Protein 4RS2 (pdb70)

Solvent-accessible surface area: 17817 Å² total; per-residue (Å²): 223,148,105,108,122,97,142,134,9,94,23,72,37,8,63,49,135,6,24,93,27,1,45,46,0,0,106,115,31,42,194,51,56,9,5,1,104,1,2,95,38,0,35,80,53,9,55,4,5,2,0,0,0,0,3,22,108,164,45,98,5,1,0,0,0,0,0,0,52,3,55,6,129,60,114,93,69,83,5,0,0,2,28,8,27,7,14,9,137,174,57,125,88,111,36,7,26,124,68,0,1,159,61,0,13,75,16,0,78,76,62,53,34,26,0,0,0,2,23,2,90,47,65,69,21,65,155,27,40,8,71,52,0,48,145,49,102,4,140,5,130,30,119,75,9,143,74,13,4,1,0,44,67,28,48,122,100,15,8,113,84,26,60,16,44,1,68,22,34,128,36,8,71,54,198,36,14,89,27,109,98,70,72,96,5,104,32,151,70,12,153,2,16,2,13,51,23,31,14,25,4,21,40,20,1,46,47,0,0,105,123,26,38,176,48,58,8,5,1,102,1,2,97,39,0,35,72,76,64,76,36,48,13,4,3,0,0,4,24,104,110,22,64,6,1,0,0,0,0,0,0,56,3,56,4,121,51,104,98,65,89,5,1,0,2,26,8,26,7,14,5,133,160,46,117,87,52,36,2,27,123,57,0,2,143,26,0,14,64,5,0,77,116,97,53,58,23,0,0,0,3,22,3,88,47,66,69,21,65,154,28,41,9,71,52,0,46,145,45,101,5,140,5,143,31,120,76,9,143,74,13,4,2,0,44,68,29,46,127,99,16,7,111,82,28,63,17,43,0,74,27,34,124,38,6,73,53,197,37,14,85,29,107

Structure (mmCIF, N/CA/C/O backbone):
data_4RS2
#
_entry.id   4RS2
#
_cell.length_a   32.863
_cell.length_b   44.658
_cell.length_c   57.023
_cell.angle_alpha   80.40
_cell.angle_beta   80.25
_cell.angle_gamma   90.17
#
_symmetry.space_group_name_H-M   'P 1'
#
loop_
_entity.id
_entity.type
_entity.pdbx_description
1 polymer 'Predicted acyltransferase with acyl-CoA N-acyltransferase domain'
2 non-polymer 'COENZYME A'
3 water water
#
loop_
_atom_site.group_PDB
_atom_site.id
_atom_site.type_symbol
_atom_site.label_atom_id
_atom_site.label_alt_id
_atom_site.label_comp_id
_atom_site.label_asym_id
_atom_site.label_entity_id
_atom_site.label_seq_id
_atom_site.pdbx_PDB_ins_code
_atom_site.Cartn_x
_atom_site.Cartn_y
_atom_site.Cartn_z
_atom_site.occupancy
_atom_site.B_iso_or_equiv
_atom_site.auth_seq_id
_atom_site.auth_comp_id
_atom_site.auth_asym_id
_atom_site.auth_atom_id
_atom_site.pdbx_PDB_model_num
ATOM 1 N N . HIS A 1 9 ? 52.109 37.296 30.923 1.00 55.95 -7 HIS A N 1
ATOM 2 C CA . HIS A 1 9 ? 51.097 37.417 29.840 1.00 53.84 -7 HIS A CA 1
ATOM 3 C C . HIS A 1 9 ? 49.800 36.741 30.253 1.00 51.69 -7 HIS A C 1
ATOM 4 O O . HIS A 1 9 ? 49.774 35.559 30.609 1.00 50.21 -7 HIS A O 1
ATOM 11 N N . HIS A 1 10 ? 48.722 37.507 30.194 1.00 49.47 -6 HIS A N 1
ATOM 12 C CA . HIS A 1 10 ? 47.399 37.017 30.544 1.00 46.53 -6 HIS A CA 1
ATOM 13 C C . HIS A 1 10 ? 46.566 36.926 29.283 1.00 44.45 -6 HIS A C 1
ATOM 14 O O . HIS A 1 10 ? 46.617 37.826 28.446 1.00 45.76 -6 HIS A O 1
ATOM 21 N N . THR A 1 11 ? 45.816 35.837 29.128 1.00 41.86 -5 THR A N 1
ATOM 22 C CA . THR A 1 11 ? 44.918 35.702 27.992 1.00 40.90 -5 THR A CA 1
ATOM 23 C C . THR A 1 11 ? 43.496 35.651 28.539 1.00 40.25 -5 THR A C 1
ATOM 24 O O . THR A 1 11 ? 43.194 34.867 29.443 1.00 40.32 -5 THR A O 1
ATOM 28 N N . ASP A 1 12 ? 42.630 36.511 28.011 1.00 41.09 -4 ASP A N 1
ATOM 29 C CA . ASP A 1 12 ? 41.223 36.513 28.405 1.00 40.19 -4 ASP A CA 1
ATOM 30 C C . ASP A 1 12 ? 40.590 35.193 27.975 1.00 39.50 -4 ASP A C 1
ATOM 31 O O . ASP A 1 12 ? 40.924 34.662 26.910 1.00 36.41 -4 ASP A O 1
ATOM 36 N N . PRO A 1 13 ? 39.689 34.646 28.805 1.00 38.72 -3 PRO A N 1
ATOM 37 C CA . PRO A 1 13 ? 39.045 33.413 28.393 1.00 41.57 -3 PRO A CA 1
ATOM 38 C C . PRO A 1 13 ? 38.189 33.696 27.164 1.00 42.56 -3 PRO A C 1
ATOM 39 O O . PRO A 1 13 ? 37.595 34.771 27.056 1.00 41.41 -3 PRO A O 1
ATOM 43 N N . ALA A 1 14 ? 38.161 32.762 26.227 1.00 47.78 -2 ALA A N 1
ATOM 44 C CA . ALA A 1 14 ? 37.365 32.942 25.027 1.00 52.26 -2 ALA A CA 1
ATOM 45 C C . ALA A 1 14 ? 35.899 32.847 25.420 1.00 54.96 -2 ALA A C 1
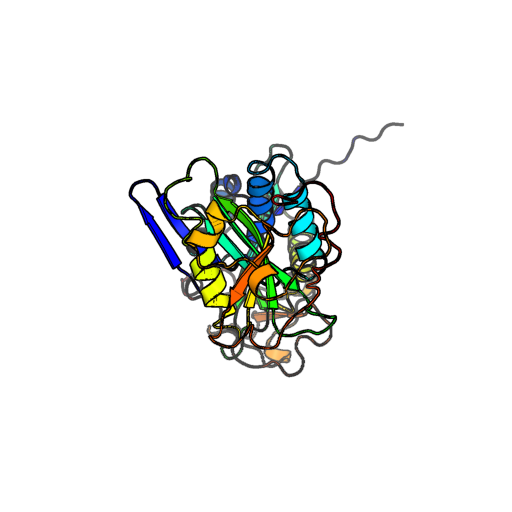ATOM 46 O O . ALA A 1 14 ? 35.537 32.046 26.283 1.00 50.41 -2 ALA A O 1
ATOM 48 N N . LEU A 1 15 ? 35.070 33.691 24.811 1.00 61.31 -1 LEU A N 1
ATOM 49 C CA . LEU A 1 15 ? 33.632 33.677 25.064 1.00 66.71 -1 LEU A CA 1
ATOM 50 C C . LEU A 1 15 ? 33.013 32.482 24.341 1.00 64.16 -1 LEU A C 1
ATOM 51 O O . LEU A 1 15 ? 33.176 32.333 23.130 1.00 65.81 -1 LEU A O 1
ATOM 56 N N . ARG A 1 16 ? 32.311 31.636 25.089 1.00 61.49 0 ARG A N 1
ATOM 57 C CA . ARG A 1 16 ? 31.673 30.451 24.522 1.00 61.13 0 ARG A CA 1
ATOM 58 C C . ARG A 1 16 ? 30.283 30.179 25.111 1.00 55.80 0 ARG A C 1
ATOM 59 O O . ARG A 1 16 ? 29.974 30.578 26.235 1.00 58.76 0 ARG A O 1
ATOM 67 N N . ALA A 1 17 ? 29.455 29.503 24.321 1.00 48.76 1 ALA A N 1
ATOM 68 C CA . ALA A 1 17 ? 28.123 29.102 24.742 1.00 44.38 1 ALA A CA 1
ATOM 69 C C . ALA A 1 17 ? 28.180 27.728 25.411 1.00 39.50 1 ALA A C 1
ATOM 70 O O . ALA A 1 17 ? 28.938 26.850 24.993 1.00 40.32 1 ALA A O 1
ATOM 72 N N . LEU A 1 18 ? 27.377 27.559 26.453 1.00 34.91 2 LEU A N 1
ATOM 73 C CA . LEU A 1 18 ? 27.293 26.306 27.177 1.00 30.86 2 LEU A CA 1
ATOM 74 C C . LEU A 1 18 ? 26.121 25.506 26.613 1.00 25.43 2 LEU A C 1
ATOM 75 O O . LEU A 1 18 ? 25.109 26.074 26.198 1.00 24.11 2 LEU A O 1
ATOM 80 N N . ILE A 1 19 ? 26.262 24.191 26.635 1.00 20.99 3 ILE A N 1
ATOM 81 C CA . ILE A 1 19 ? 25.236 23.295 26.152 1.00 18.52 3 ILE A CA 1
ATOM 82 C C . ILE A 1 19 ? 24.782 22.482 27.356 1.00 17.88 3 ILE A C 1
ATOM 83 O O . ILE A 1 19 ? 25.596 22.037 28.154 1.00 18.12 3 ILE A O 1
ATOM 88 N N . ARG A 1 20 ? 23.477 22.362 27.530 1.00 16.35 4 ARG A N 1
ATOM 89 C CA . ARG A 1 20 ? 22.929 21.567 28.631 1.00 16.82 4 ARG A CA 1
ATOM 90 C C . ARG A 1 20 ? 21.547 21.110 28.234 1.00 16.02 4 ARG A C 1
ATOM 91 O O . ARG A 1 20 ? 20.994 21.597 27.244 1.00 15.14 4 ARG A O 1
ATOM 99 N N . VAL A 1 21 ? 20.990 20.192 29.023 1.00 16.20 5 VAL A N 1
ATOM 100 C CA . VAL A 1 21 ? 19.644 19.679 28.829 1.00 15.97 5 VAL A CA 1
ATOM 101 C C . VAL A 1 21 ? 18.695 20.826 29.083 1.00 15.86 5 VAL A C 1
ATOM 102 O O . VAL A 1 21 ? 18.906 21.642 29.973 1.00 15.98 5 VAL A O 1
ATOM 106 N N . GLU A 1 22 ? 17.659 20.919 28.274 1.00 14.99 6 GLU A N 1
ATOM 107 C CA . GLU A 1 22 ? 16.700 21.971 28.426 1.00 15.78 6 GLU A CA 1
ATOM 108 C C . GLU A 1 22 ? 15.944 21.808 29.734 1.00 16.49 6 GLU A C 1
ATOM 109 O O . GLU A 1 22 ? 15.859 20.705 30.267 1.00 16.59 6 GLU A O 1
ATOM 115 N N . ILE A 1 23 ? 15.434 22.918 30.245 1.00 17.02 7 ILE A N 1
ATOM 116 C CA . ILE A 1 23 ? 14.589 22.937 31.436 1.00 18.66 7 ILE A CA 1
ATOM 117 C C . ILE A 1 23 ? 13.347 23.779 31.098 1.00 18.79 7 ILE A C 1
ATOM 118 O O . ILE A 1 23 ? 13.281 24.434 30.050 1.00 17.27 7 ILE A O 1
ATOM 123 N N . PRO A 1 24 ? 12.339 23.764 31.973 1.00 20.95 8 PRO A N 1
ATOM 124 C CA . PRO A 1 24 ? 11.076 24.462 31.629 1.00 21.49 8 PRO A CA 1
ATOM 125 C C . PRO A 1 24 ? 11.167 25.923 31.243 1.00 20.99 8 PRO A C 1
ATOM 126 O O . PRO A 1 24 ? 10.455 26.363 30.318 1.00 21.81 8 PRO A O 1
ATOM 130 N N . ILE A 1 25 ? 12.030 26.662 31.918 1.00 21.98 9 ILE A N 1
ATOM 131 C CA . ILE A 1 25 ? 12.169 28.084 31.677 1.00 22.54 9 ILE A CA 1
ATOM 132 C C . ILE A 1 25 ? 12.704 28.367 30.275 1.00 20.27 9 ILE A C 1
ATOM 133 O O . ILE A 1 25 ? 12.560 29.476 29.777 1.00 20.71 9 ILE A O 1
ATOM 138 N N . ASP A 1 26 ? 13.277 27.356 29.631 1.00 18.52 10 ASP A N 1
ATOM 139 C CA . ASP A 1 26 ? 13.818 27.522 28.297 1.00 17.13 10 ASP A CA 1
ATOM 140 C C . ASP A 1 26 ? 12.750 27.536 27.216 1.00 15.72 10 ASP A C 1
ATOM 141 O O . ASP A 1 26 ? 13.015 27.991 26.100 1.00 14.16 10 ASP A O 1
ATOM 146 N N . ALA A 1 27 ? 11.546 27.043 27.513 1.00 15.04 11 ALA A N 1
ATOM 147 C CA . ALA A 1 27 ? 10.574 26.852 26.444 1.00 14.81 11 ALA A CA 1
ATOM 148 C C . ALA A 1 27 ? 10.281 28.077 25.571 1.00 14.37 11 ALA A C 1
ATOM 149 O O . ALA A 1 27 ? 10.311 27.974 24.340 1.00 14.28 11 ALA A O 1
ATOM 151 N N . PRO A 1 28 ? 10.041 29.247 26.186 1.00 15.00 12 PRO A N 1
ATOM 152 C CA . PRO A 1 28 ? 9.752 30.411 25.357 1.00 14.93 12 PRO A CA 1
ATOM 153 C C . PRO A 1 28 ? 10.936 30.801 24.479 1.00 14.16 12 PRO A C 1
ATOM 154 O O . PRO A 1 28 ? 10.742 31.220 23.344 1.00 13.72 12 PRO A O 1
ATOM 158 N N . GLY A 1 29 ? 12.143 30.668 25.009 1.00 14.10 13 GLY A N 1
ATOM 159 C CA . GLY A 1 29 ? 13.346 30.974 24.245 1.00 13.39 13 GLY A CA 1
ATOM 160 C C . GLY A 1 29 ? 13.546 30.021 23.095 1.00 12.49 13 GLY A C 1
ATOM 161 O O . GLY A 1 29 ? 13.951 30.423 22.004 1.00 12.03 13 GLY A O 1
ATOM 162 N N . ILE A 1 30 ? 13.303 28.738 23.349 1.00 11.82 14 ILE A N 1
ATOM 163 C CA . ILE A 1 30 ? 13.365 27.728 22.300 1.00 11.26 14 ILE A CA 1
ATOM 164 C C . ILE A 1 30 ? 12.342 28.069 21.231 1.00 11.49 14 ILE A C 1
ATOM 165 O O . ILE A 1 30 ? 12.634 28.014 20.022 1.00 10.96 14 ILE A O 1
ATOM 170 N N . ASP A 1 31 ? 11.125 28.419 21.671 1.00 12.61 15 ASP A N 1
ATOM 171 C CA . ASP A 1 31 ? 10.072 28.716 20.708 1.00 13.26 15 ASP A CA 1
ATOM 172 C C . ASP A 1 31 ? 10.440 29.867 19.824 1.00 12.84 15 ASP A C 1
ATOM 173 O O . ASP A 1 31 ? 10.215 29.803 18.590 1.00 12.27 15 ASP A O 1
ATOM 178 N N . ALA A 1 32 ? 11.062 30.902 20.401 1.00 13.19 16 ALA A N 1
ATOM 179 C CA . ALA A 1 32 ? 11.403 32.089 19.654 1.00 13.61 16 ALA A CA 1
ATOM 180 C C . ALA A 1 32 ? 12.506 31.761 18.680 1.00 12.80 16 ALA A C 1
ATOM 181 O O . ALA A 1 32 ? 12.476 32.220 17.540 1.00 12.89 16 ALA A O 1
ATOM 183 N N . LEU A 1 33 ? 13.490 30.988 19.128 1.00 12.06 17 LEU A N 1
ATOM 184 C CA . LEU A 1 33 ? 14.553 30.552 18.224 1.00 11.67 17 LEU A CA 1
ATOM 185 C C . LEU A 1 33 ? 14.020 29.762 17.024 1.00 11.24 17 LEU A C 1
ATOM 186 O O . LEU A 1 3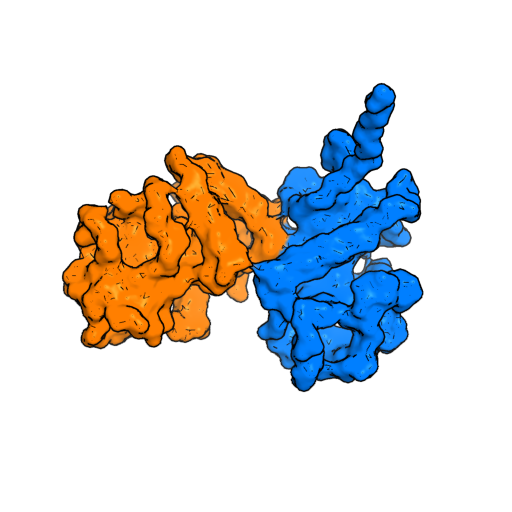3 ? 14.438 29.979 15.869 1.00 10.72 17 LEU A O 1
ATOM 191 N N . LEU A 1 34 ? 13.086 28.845 17.287 1.00 11.19 18 LEU A N 1
ATOM 192 C CA . LEU A 1 34 ? 12.553 28.011 16.211 1.00 11.44 18 LEU A CA 1
ATOM 193 C C . LEU A 1 34 ? 11.710 28.823 15.245 1.00 12.23 18 LEU A C 1
ATOM 194 O O . LEU A 1 34 ? 11.774 28.604 14.029 1.00 12.11 18 LEU A O 1
ATOM 199 N N . ARG A 1 35 ? 10.953 29.781 15.749 1.00 13.00 19 ARG A N 1
ATOM 200 C CA . ARG A 1 35 ? 10.138 30.604 14.856 1.00 14.50 19 ARG A CA 1
ATOM 201 C C . ARG A 1 35 ? 10.942 31.508 13.958 1.00 15.56 19 ARG A C 1
ATOM 202 O O . ARG A 1 35 ? 10.542 31.780 12.809 1.00 16.50 19 ARG A O 1
ATOM 210 N N A ARG A 1 36 ? 12.071 31.973 14.474 0.60 15.41 20 ARG A N 1
ATOM 211 N N B ARG A 1 36 ? 12.072 32.011 14.441 0.40 15.63 20 ARG A N 1
ATOM 212 C CA A ARG A 1 36 ? 12.914 32.878 13.710 0.60 16.15 20 ARG A CA 1
ATOM 213 C CA B ARG A 1 36 ? 12.856 32.903 13.587 0.40 16.47 20 ARG A CA 1
ATOM 214 C C A ARG A 1 36 ? 13.888 32.165 12.780 0.60 15.78 20 ARG A C 1
ATOM 215 C C B ARG A 1 36 ? 13.952 32.184 12.794 0.40 16.03 20 ARG A C 1
ATOM 216 O O A ARG A 1 36 ? 14.310 32.754 11.798 0.60 16.59 20 ARG A O 1
ATOM 217 O O B ARG A 1 36 ? 14.579 32.806 11.943 0.40 16.87 20 ARG A O 1
ATOM 232 N N . SER A 1 37 ? 14.169 30.891 13.061 1.00 15.40 21 SER A N 1
ATOM 233 C CA . SER A 1 37 ? 15.179 30.107 12.328 1.00 15.08 21 SER A CA 1
ATOM 234 C C . SER A 1 37 ? 14.687 29.306 11.141 1.00 15.13 21 SER A C 1
ATOM 235 O O . SER A 1 37 ? 15.477 29.001 10.244 1.00 15.30 21 SER A O 1
ATOM 238 N N . PHE A 1 38 ? 13.399 28.974 11.124 1.00 14.46 22 PHE A N 1
ATOM 239 C CA . PHE A 1 38 ? 12.819 28.213 10.063 1.00 14.48 22 PHE A CA 1
ATOM 240 C C . PHE A 1 38 ? 11.917 29.060 9.211 1.00 16.35 22 PHE A C 1
ATOM 241 O O . PHE A 1 38 ? 11.520 30.152 9.612 1.00 17.56 22 PHE A O 1
ATOM 249 N N A GLU A 1 39 ? 11.606 28.536 8.030 0.60 17.77 23 GLU A N 1
ATOM 250 N N B GLU A 1 39 ? 11.588 28.570 8.031 0.40 17.47 23 GLU A N 1
ATOM 251 C CA A GLU A 1 39 ? 10.776 29.228 7.038 0.60 19.38 23 GLU A CA 1
ATOM 252 C CA B GLU A 1 39 ? 10.757 29.332 7.116 0.40 18.88 23 GLU A CA 1
ATOM 253 C C A GLU A 1 39 ? 9.279 29.276 7.440 0.60 19.25 23 GLU A C 1
ATOM 254 C C B GLU A 1 39 ? 9.302 29.408 7.599 0.40 18.93 23 GLU A C 1
ATOM 255 O O A GLU A 1 39 ? 8.510 30.062 6.897 0.60 19.89 23 GLU A O 1
ATOM 256 O O B GLU A 1 39 ? 8.597 30.381 7.321 0.40 19.50 23 GLU A O 1
ATOM 267 N N . SER A 1 40 ? 8.860 28.409 8.357 1.00 15.43 24 SER A N 1
ATOM 268 C CA . SER A 1 40 ? 7.474 28.427 8.879 1.00 15.36 24 SER A CA 1
ATOM 269 C C . SER A 1 40 ? 7.570 28.130 10.369 1.00 14.71 24 SER A C 1
ATOM 270 O O . SER A 1 40 ? 8.647 27.751 10.856 1.00 14.10 24 SER A O 1
ATOM 273 N N . ASP A 1 41 ? 6.447 28.275 11.068 1.00 14.03 25 ASP A N 1
ATOM 274 C CA . ASP A 1 41 ? 6.366 28.002 12.522 1.00 14.60 25 ASP A CA 1
ATOM 275 C C . ASP A 1 41 ? 6.168 26.508 12.852 1.00 12.89 25 ASP A C 1
ATOM 276 O O . ASP A 1 41 ? 5.965 26.151 14.018 1.00 11.14 25 ASP A O 1
ATOM 281 N N . ALA A 1 42 ? 6.243 25.639 11.847 1.00 11.93 26 ALA A N 1
ATOM 282 C CA . ALA A 1 42 ? 6.019 24.200 12.043 1.00 12.01 26 ALA A CA 1
ATOM 283 C C . ALA A 1 42 ? 6.966 23.595 13.062 1.00 10.62 26 ALA A C 1
ATOM 284 O O . ALA A 1 42 ? 6.542 22.798 13.885 1.00 10.83 26 ALA A O 1
ATOM 286 N N . GLU A 1 43 ? 8.260 23.924 12.969 1.00 10.81 27 GLU A N 1
ATOM 287 C CA . GLU A 1 43 ? 9.205 23.373 13.968 1.00 10.63 27 GLU A CA 1
ATOM 288 C C . GLU A 1 43 ? 8.878 23.806 15.391 1.00 10.21 27 GLU A C 1
ATOM 289 O O . GLU A 1 43 ? 8.952 23.002 16.336 1.00 10.31 27 GLU A O 1
ATOM 295 N N . ALA A 1 44 ? 8.530 25.073 15.559 1.00 10.24 28 ALA A N 1
ATOM 296 C CA . ALA A 1 44 ? 8.188 25.565 16.905 1.00 10.84 28 ALA A CA 1
ATOM 297 C C . ALA A 1 44 ? 6.928 24.840 17.420 1.00 11.04 28 ALA A C 1
ATOM 298 O O . ALA A 1 44 ? 6.854 24.427 18.583 1.00 11.24 28 ALA A O 1
ATOM 300 N N . LYS A 1 45 ? 5.938 24.695 16.544 1.00 11.42 29 LYS A N 1
ATOM 301 C CA . LYS A 1 45 ? 4.681 24.049 16.903 1.00 11.78 29 LYS A CA 1
ATOM 302 C C . LYS A 1 45 ? 4.876 22.549 17.206 1.00 11.40 29 LYS A C 1
ATOM 303 O O . LYS A 1 45 ? 4.278 22.004 18.143 1.00 11.07 29 LYS A O 1
ATOM 309 N N . LEU A 1 46 ? 5.733 21.902 16.439 1.00 10.17 30 LEU A N 1
ATOM 310 C CA . LEU A 1 46 ? 6.085 20.496 16.673 1.00 10.06 30 LEU A CA 1
ATOM 311 C C . LEU A 1 46 ? 6.665 20.327 18.060 1.00 9.79 30 LEU A C 1
ATOM 312 O O . LEU A 1 46 ? 6.266 19.437 18.812 1.00 9.80 30 LEU A O 1
ATOM 317 N N . VAL A 1 47 ? 7.636 21.174 18.389 1.00 9.96 31 VAL A N 1
ATOM 318 C CA . VAL A 1 47 ? 8.331 21.034 19.683 1.00 9.93 31 VAL A CA 1
ATOM 319 C C . VAL A 1 47 ? 7.379 21.305 20.835 1.00 10.66 31 VAL A C 1
ATOM 320 O O . VAL A 1 47 ? 7.368 20.568 21.831 1.00 10.28 31 VAL A O 1
ATOM 324 N N . HIS A 1 48 ? 6.548 22.321 20.680 1.00 11.24 32 HIS A N 1
ATOM 325 C CA . HIS A 1 48 ? 5.530 22.593 21.685 1.00 12.79 32 HIS A CA 1
ATOM 326 C C . HIS A 1 48 ? 4.652 21.360 21.917 1.00 12.36 32 HIS A C 1
ATOM 327 O O . HIS A 1 48 ? 4.419 20.934 23.051 1.00 13.24 32 HIS A O 1
ATOM 334 N N . ASP A 1 49 ? 4.161 20.765 20.831 1.00 11.83 33 ASP A N 1
ATOM 335 C CA . ASP A 1 49 ? 3.291 19.600 20.978 1.00 12.03 33 ASP A CA 1
ATOM 336 C C . ASP A 1 49 ? 3.999 18.381 21.551 1.00 11.28 33 ASP A C 1
ATOM 337 O O . ASP A 1 49 ? 3.418 17.676 22.361 1.00 11.45 33 ASP A O 1
ATOM 342 N N . LEU A 1 50 ? 5.225 18.093 21.120 1.00 10.45 34 LEU A N 1
ATOM 343 C CA . LEU A 1 50 ? 5.951 16.954 21.670 1.00 10.58 34 LEU A CA 1
ATOM 344 C C . LEU A 1 50 ? 6.176 17.134 23.150 1.00 11.80 34 LEU A C 1
ATOM 345 O O . LEU A 1 50 ? 6.006 16.198 23.925 1.00 12.59 34 LEU A O 1
ATOM 350 N N . ARG A 1 51 ? 6.553 18.337 23.562 1.00 12.31 35 ARG A N 1
ATOM 351 C CA . ARG A 1 51 ? 6.817 18.554 24.959 1.00 14.60 35 ARG A CA 1
ATOM 352 C C . ARG A 1 51 ? 5.555 18.428 25.795 1.00 15.02 35 ARG A C 1
ATOM 353 O O . ARG A 1 51 ? 5.558 17.798 26.865 1.00 15.11 35 ARG A O 1
ATOM 361 N N . GLU A 1 52 ? 4.488 19.045 25.311 1.00 16.08 36 GLU A N 1
ATOM 362 C CA . GLU A 1 52 ? 3.244 19.061 26.052 1.00 18.20 36 GLU A CA 1
ATOM 363 C C . GLU A 1 52 ? 2.714 17.654 26.264 1.00 17.05 36 GLU A C 1
ATOM 364 O O . GLU A 1 52 ? 2.168 17.337 27.337 1.00 18.31 36 GLU A O 1
ATOM 370 N N . ASP A 1 53 ? 2.883 16.794 25.265 1.00 15.02 37 ASP A N 1
ATOM 371 C CA . ASP A 1 53 ? 2.323 15.445 25.326 1.00 14.64 37 ASP A CA 1
ATOM 372 C C . ASP A 1 53 ? 3.294 14.346 25.825 1.00 14.54 37 ASP A C 1
ATOM 373 O O . ASP A 1 53 ? 2.929 13.171 25.887 1.00 14.99 37 ASP A O 1
ATOM 378 N N . GLY A 1 54 ? 4.524 14.726 26.187 1.00 14.65 38 GLY A N 1
ATOM 379 C CA . GLY A 1 54 ? 5.507 13.757 26.716 1.00 14.81 38 GLY A CA 1
ATOM 380 C C . GLY A 1 54 ? 6.256 12.896 25.723 1.00 14.90 38 GLY A C 1
ATOM 381 O O . GLY A 1 54 ? 6.648 11.758 26.013 1.00 16.74 38 GLY A O 1
ATOM 382 N N . PHE A 1 55 ? 6.471 13.426 24.520 1.00 13.09 39 PHE A N 1
ATOM 383 C CA . PHE A 1 55 ? 7.197 12.718 23.470 1.00 12.46 39 PHE A CA 1
ATOM 384 C C . PHE A 1 55 ? 8.497 13.424 23.047 1.00 11.19 39 PHE A C 1
ATOM 385 O O . PHE A 1 55 ? 9.028 13.199 21.977 1.00 11.24 39 PHE A O 1
ATOM 393 N N . LEU A 1 56 ? 9.003 14.291 23.907 1.00 12.48 40 LEU A N 1
ATOM 394 C CA . LEU A 1 56 ? 10.292 14.930 23.687 1.00 13.92 40 LEU A CA 1
ATOM 395 C C . LEU A 1 56 ? 11.260 14.150 24.575 1.00 13.73 40 LEU A C 1
ATOM 396 O O . LEU A 1 56 ? 11.309 14.398 25.771 1.00 16.55 40 LEU A O 1
ATOM 401 N N . THR A 1 57 ? 11.992 13.198 23.992 1.00 11.95 41 THR A N 1
ATOM 402 C CA . THR A 1 57 ? 12.911 12.326 24.724 1.00 12.12 41 THR A CA 1
ATOM 403 C C . THR A 1 57 ? 14.052 13.076 25.361 1.00 11.28 41 THR A C 1
ATOM 404 O O . THR A 1 57 ? 14.471 12.785 26.454 1.00 11.54 41 THR A O 1
ATOM 408 N N . LEU A 1 58 ? 14.601 14.021 24.610 1.00 10.14 42 LEU A N 1
ATOM 409 C CA . LEU A 1 58 ? 15.735 14.789 25.081 1.00 10.44 42 LEU A CA 1
ATOM 410 C C . LEU A 1 58 ? 15.808 16.053 24.228 1.00 10.35 42 LEU A C 1
ATOM 411 O O . LEU A 1 58 ? 15.556 15.996 23.037 1.00 10.71 42 LEU A O 1
ATOM 416 N N . GLY A 1 59 ? 16.095 17.172 24.882 1.00 10.86 43 GLY A N 1
ATOM 417 C CA . GLY A 1 59 ? 16.332 18.442 24.220 1.00 10.62 43 GLY A CA 1
ATOM 418 C C . GLY A 1 59 ? 17.569 19.052 24.848 1.00 11.16 43 GLY A C 1
ATOM 419 O O . GLY A 1 59 ? 17.764 18.940 26.052 1.00 11.55 43 GLY A O 1
ATOM 420 N N . LEU A 1 60 ? 18.430 19.628 24.021 1.00 10.87 44 LEU A N 1
ATOM 421 C CA . LEU A 1 60 ? 19.636 20.280 24.496 1.00 12.24 44 LEU A CA 1
ATOM 422 C C . LEU A 1 60 ? 19.605 21.673 23.970 1.00 12.13 44 LEU A C 1
ATOM 423 O O . LEU A 1 60 ? 19.253 21.895 22.795 1.00 11.68 44 LEU A O 1
ATOM 428 N N . VAL A 1 61 ? 19.940 22.612 24.856 1.00 12.16 45 VAL A N 1
ATOM 429 C CA . VAL A 1 61 ? 20.032 24.006 24.471 1.00 12.73 45 VAL A CA 1
ATOM 430 C C . VAL A 1 61 ? 21.457 24.466 24.523 1.00 14.02 45 VAL A C 1
ATOM 431 O O . VAL A 1 61 ? 22.248 23.972 25.340 1.00 14.41 45 VAL A O 1
ATOM 435 N N . ALA A 1 62 ? 21.783 25.400 23.637 1.00 13.89 46 ALA A N 1
ATOM 436 C CA . ALA A 1 62 ? 23.037 26.148 23.706 1.00 14.80 46 ALA A CA 1
ATOM 437 C C . ALA A 1 62 ? 22.583 27.532 24.158 1.00 15.23 46 ALA A C 1
ATOM 438 O O . ALA A 1 62 ? 21.592 28.088 23.641 1.00 14.12 46 ALA A O 1
ATOM 440 N N . THR A 1 63 ? 23.284 28.114 25.116 1.00 17.55 47 THR A N 1
ATOM 441 C CA . THR A 1 63 ? 22.910 29.435 25.631 1.00 19.54 47 THR A CA 1
ATO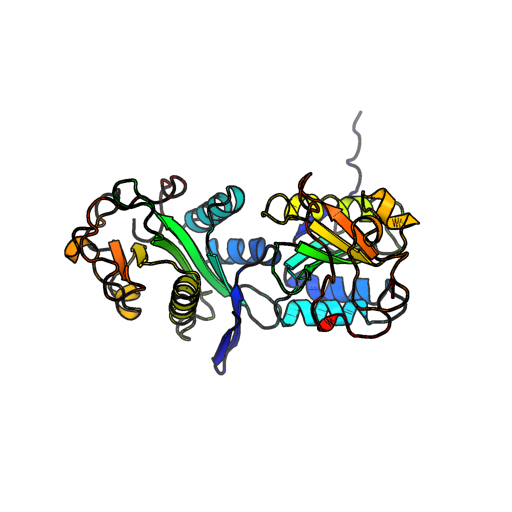M 442 C C . THR A 1 63 ? 24.094 30.380 25.629 1.00 20.93 47 THR A C 1
ATOM 443 O O . THR A 1 63 ? 25.230 29.940 25.641 1.00 20.64 47 THR A O 1
ATOM 447 N N . ASP A 1 64 ? 23.805 31.666 25.514 1.00 23.15 48 ASP A N 1
ATOM 448 C CA . ASP A 1 64 ? 24.859 32.675 25.495 1.00 29.54 48 ASP A CA 1
ATOM 449 C C . ASP A 1 64 ? 25.153 33.044 26.927 1.00 34.02 48 ASP A C 1
ATOM 450 O O . ASP A 1 64 ? 24.529 32.504 27.851 1.00 34.48 48 ASP A O 1
ATOM 455 N N . ASP A 1 65 ? 26.108 33.955 27.123 1.00 42.31 49 ASP A N 1
ATOM 456 C CA . ASP A 1 65 ? 26.511 34.367 28.474 1.00 47.00 49 ASP A CA 1
ATOM 457 C C . ASP A 1 65 ? 25.356 34.845 29.370 1.00 46.99 49 ASP A C 1
ATOM 458 O O . ASP A 1 65 ? 25.429 34.697 30.593 1.00 48.30 49 ASP A O 1
ATOM 463 N N . GLU A 1 66 ? 24.296 35.397 28.774 1.00 45.50 50 GLU A N 1
ATOM 464 C CA . GLU A 1 66 ? 23.125 35.850 29.553 1.00 44.65 50 GLU A CA 1
ATOM 465 C C . GLU A 1 66 ? 22.045 34.768 29.760 1.00 41.22 50 GLU A C 1
ATOM 466 O O . GLU A 1 66 ? 21.003 35.040 30.364 1.00 40.55 50 GLU A O 1
ATOM 472 N N . GLY A 1 67 ? 22.276 33.552 29.261 1.00 35.23 51 GLY A N 1
ATOM 47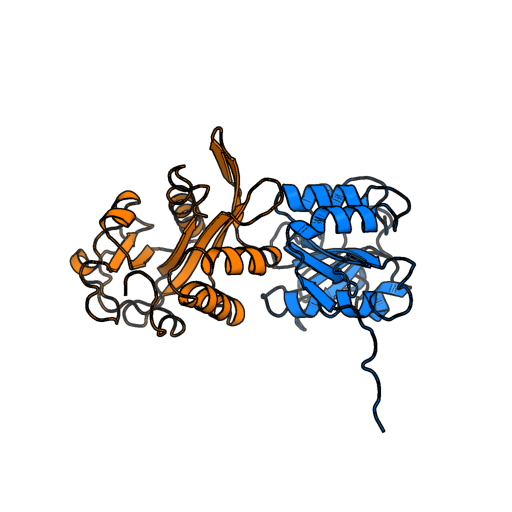3 C CA . GLY A 1 67 ? 21.305 32.458 29.414 1.00 31.89 51 GLY A CA 1
ATOM 474 C C . GLY A 1 67 ? 20.248 32.399 28.316 1.00 27.31 51 GLY A C 1
ATOM 475 O O . GLY A 1 67 ? 19.301 31.605 28.404 1.00 27.42 51 GLY A O 1
ATOM 476 N N . GLN A 1 68 ? 20.393 33.242 27.293 1.00 25.36 52 GLN A N 1
ATOM 477 C CA . GLN A 1 68 ? 19.471 33.252 26.164 1.00 25.00 52 GLN A CA 1
ATOM 478 C C . GLN A 1 68 ? 19.736 32.029 25.307 1.00 20.14 52 GLN A C 1
ATOM 479 O O . GLN A 1 68 ? 20.898 31.695 25.042 1.00 18.31 52 GLN A O 1
ATOM 485 N N . VAL A 1 69 ? 18.659 31.383 24.858 1.00 18.20 53 VAL A N 1
ATOM 486 C CA . VAL A 1 69 ? 18.778 30.207 23.978 1.00 16.05 53 VAL A CA 1
ATOM 487 C C . VAL A 1 69 ? 19.189 30.637 22.587 1.00 15.64 53 VAL A C 1
ATOM 488 O O . VAL A 1 69 ? 18.459 31.367 21.930 1.00 15.85 53 VAL A O 1
ATOM 492 N N . ILE A 1 70 ? 20.339 30.139 22.129 1.00 14.17 54 ILE A N 1
ATOM 493 C CA . ILE A 1 70 ? 20.904 30.469 20.832 1.00 13.68 54 ILE A CA 1
ATOM 494 C C . ILE A 1 70 ? 21.085 29.219 19.967 1.00 11.91 54 ILE A C 1
ATOM 495 O O . ILE A 1 70 ? 21.508 29.294 18.811 1.00 11.98 54 ILE A O 1
ATOM 500 N N . GLY A 1 71 ? 20.744 28.060 20.518 1.00 11.09 55 GLY A N 1
ATOM 501 C CA . GLY A 1 71 ? 20.794 26.830 19.754 1.00 10.25 55 GLY A CA 1
ATOM 502 C C . GLY A 1 71 ? 19.960 25.754 20.385 1.00 9.81 55 GLY A C 1
ATOM 503 O O . GLY A 1 71 ? 19.740 25.769 21.598 1.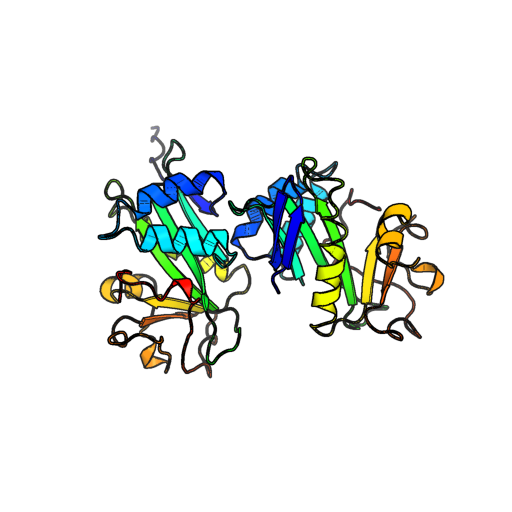00 10.13 55 GLY A O 1
ATOM 504 N N . TYR A 1 72 ? 19.540 24.792 19.582 1.00 9.08 56 TYR A N 1
ATOM 505 C CA . TYR A 1 72 ? 18.678 23.758 20.074 1.00 9.04 56 TYR A CA 1
ATOM 506 C C . TYR A 1 72 ? 18.717 22.522 19.247 1.00 8.76 56 TYR A C 1
ATOM 507 O O . TYR A 1 72 ? 18.816 22.605 18.008 1.00 9.13 56 TYR A O 1
ATOM 516 N N . VAL A 1 73 ? 18.617 21.376 19.914 1.00 8.67 57 VAL A N 1
ATOM 517 C CA . VAL A 1 73 ? 18.402 20.093 19.212 1.00 8.79 57 VAL A CA 1
ATOM 518 C C . VAL A 1 73 ? 17.491 19.240 20.065 1.00 8.90 57 VAL A C 1
ATOM 519 O O . VAL A 1 73 ? 17.554 19.305 21.304 1.00 9.47 57 VAL A O 1
ATOM 523 N N . ALA A 1 74 ? 16.568 18.527 19.405 1.00 9.00 58 ALA A N 1
ATOM 524 C CA . ALA A 1 74 ? 15.630 17.674 20.102 1.00 9.46 58 ALA A CA 1
ATOM 525 C C . ALA A 1 74 ? 15.558 16.279 19.477 1.00 8.48 58 ALA A C 1
ATOM 526 O O . ALA A 1 74 ? 15.915 16.033 18.312 1.00 7.99 58 ALA A O 1
ATOM 528 N N . PHE A 1 75 ? 15.085 15.361 20.307 1.00 7.91 59 PHE A N 1
ATOM 529 C CA . PHE A 1 75 ? 14.967 13.962 19.962 1.00 8.32 59 PHE A CA 1
ATOM 530 C C . PHE A 1 75 ? 13.627 13.475 20.467 1.00 8.77 59 PHE A C 1
ATOM 531 O O . PHE A 1 75 ? 13.188 13.890 21.547 1.00 9.97 59 PHE A O 1
ATOM 539 N N . SER A 1 76 ? 13.009 12.573 19.712 1.00 8.55 60 SER A N 1
ATOM 540 C CA . SER A 1 76 ? 11.713 12.000 20.085 1.00 9.08 60 SER A CA 1
ATOM 541 C C . SER A 1 76 ? 11.731 10.521 19.733 1.00 9.37 60 SER A C 1
ATOM 542 O O . SER A 1 76 ? 12.550 10.123 18.899 1.00 9.59 60 SER A O 1
ATOM 545 N N . PRO A 1 77 ? 10.857 9.711 20.341 1.00 10.20 61 PRO A N 1
ATOM 546 C CA . PRO A 1 77 ? 10.949 8.268 20.099 1.00 10.85 61 PRO A CA 1
ATOM 547 C C . PRO A 1 77 ? 10.494 7.865 18.722 1.00 10.27 61 PRO A C 1
ATOM 548 O O . PRO A 1 77 ? 9.568 8.460 18.175 1.00 10.19 61 PRO A O 1
ATOM 552 N N . VAL A 1 78 ? 11.154 6.859 18.150 1.00 10.72 62 VAL A N 1
ATOM 553 C CA . VAL A 1 78 ? 10.695 6.287 16.869 1.00 11.62 62 VAL A CA 1
ATOM 554 C C . VAL A 1 78 ? 10.619 4.781 17.083 1.00 13.07 62 VAL A C 1
ATOM 555 O O . VAL A 1 78 ? 11.354 4.251 17.923 1.00 15.17 62 VAL A O 1
ATOM 559 N N . ASP A 1 79 ? 9.695 4.093 16.395 1.00 14.06 63 ASP A N 1
ATOM 560 C CA . ASP A 1 79 ? 9.620 2.646 16.494 1.00 16.33 63 ASP A CA 1
ATOM 561 C C . ASP A 1 79 ? 9.998 2.081 15.154 1.00 15.05 63 ASP A C 1
ATOM 562 O O . ASP A 1 79 ? 9.889 2.759 14.146 1.00 14.69 63 ASP A O 1
ATOM 567 N N . VAL A 1 80 ? 10.456 0.835 15.136 1.00 16.39 64 VAL A N 1
ATOM 568 C CA . VAL A 1 80 ? 10.850 0.221 13.879 1.00 18.06 64 VAL A CA 1
ATOM 569 C C . VAL A 1 80 ? 10.015 -0.992 13.653 1.00 19.80 64 VAL A C 1
ATOM 570 O O . VAL A 1 80 ? 10.034 -1.911 14.448 1.00 19.89 64 VAL A O 1
ATOM 574 N N . GLN A 1 81 ? 9.222 -0.961 12.594 1.00 22.19 65 GLN A N 1
ATOM 575 C CA . GLN A 1 81 ? 8.317 -2.057 12.281 1.00 24.92 65 GLN A CA 1
ATOM 576 C C . GLN A 1 81 ? 7.404 -2.247 13.508 1.00 24.38 65 GLN A C 1
ATOM 577 O O . GLN A 1 81 ? 7.035 -3.356 13.907 1.00 24.73 65 GLN A O 1
ATOM 583 N N . GLY A 1 82 ? 7.065 -1.122 14.121 1.00 25.67 66 GLY A N 1
ATOM 584 C CA . GLY A 1 82 ? 6.159 -1.104 15.255 1.00 27.51 66 GLY A CA 1
ATOM 585 C C . GLY A 1 82 ? 6.689 -1.503 16.609 1.00 29.52 66 GLY A C 1
ATOM 586 O O . GLY A 1 82 ? 5.913 -1.625 17.542 1.00 33.34 66 GLY A O 1
ATOM 587 N N A GLU A 1 83 ? 8.002 -1.693 16.728 0.60 29.08 67 GLU A N 1
ATOM 588 N N B GLU A 1 83 ? 7.995 -1.727 16.741 0.40 28.92 67 GLU A N 1
ATOM 589 C CA A GLU A 1 83 ? 8.593 -2.091 17.996 0.60 29.03 67 GLU A CA 1
ATOM 590 C CA B GLU A 1 83 ? 8.540 -2.093 18.044 0.40 28.68 67 GLU A CA 1
ATOM 591 C C A GLU A 1 83 ? 9.585 -1.071 18.528 0.60 25.96 67 GLU A C 1
ATOM 592 C C B GLU A 1 83 ? 9.574 -1.093 18.535 0.40 26.09 67 GLU A C 1
ATOM 593 O O A GLU A 1 83 ? 10.250 -0.351 17.758 0.60 22.09 67 GLU A O 1
ATOM 594 O O B GLU A 1 83 ? 10.245 -0.407 17.747 0.40 23.31 67 GLU A O 1
ATOM 605 N N . ASP A 1 84 ? 9.679 -1.023 19.858 1.00 24.80 68 ASP A N 1
ATOM 606 C CA . ASP A 1 84 ? 10.575 -0.103 20.551 1.00 24.02 68 ASP A CA 1
ATOM 607 C C . ASP A 1 84 ? 11.921 -0.762 20.759 1.00 22.97 68 ASP A C 1
ATOM 608 O O . ASP A 1 84 ? 12.042 -1.702 21.543 1.00 22.32 68 ASP A O 1
ATOM 613 N N . LEU A 1 85 ? 12.914 -0.260 20.027 1.00 20.57 69 LEU A N 1
ATOM 614 C CA . LEU A 1 85 ? 14.297 -0.725 20.094 1.00 19.31 69 LEU A CA 1
ATOM 615 C C . LEU A 1 85 ? 15.219 0.341 20.712 1.00 18.44 69 LEU A C 1
ATOM 616 O O . LEU A 1 85 ? 16.434 0.291 20.548 1.00 19.65 69 LEU A O 1
ATOM 621 N N . GLN A 1 86 ? 14.635 1.314 21.393 1.00 17.79 70 GLN A N 1
ATOM 622 C CA . GLN A 1 86 ? 15.393 2.389 22.015 1.00 17.13 70 GLN A CA 1
ATOM 623 C C . GLN A 1 86 ? 16.091 3.234 20.947 1.00 14.38 70 GLN A C 1
ATOM 624 O O . GLN A 1 86 ? 17.254 3.557 21.061 1.00 13.91 70 GLN A O 1
ATOM 630 N N . TRP A 1 87 ? 15.331 3.558 19.907 1.00 10.94 71 TRP A N 1
ATOM 631 C CA . TRP A 1 87 ? 15.764 4.472 18.864 1.00 10.11 71 TRP A CA 1
ATOM 632 C C . TRP A 1 87 ? 15.023 5.808 19.006 1.00 9.84 71 TRP A C 1
ATOM 633 O O . TRP A 1 87 ? 13.896 5.857 19.514 1.00 9.48 71 TRP A O 1
ATOM 644 N N . VAL A 1 88 ? 15.659 6.863 18.513 1.00 9.80 72 VAL A N 1
ATOM 645 C CA . VAL A 1 88 ? 15.053 8.204 18.509 1.00 9.30 72 VAL A CA 1
ATOM 646 C C . VAL A 1 88 ? 15.282 8.869 17.170 1.00 8.79 72 VAL A C 1
ATOM 647 O O . VAL A 1 88 ? 16.184 8.472 16.423 1.00 9.47 72 VAL A O 1
ATOM 651 N N . GLY A 1 89 ? 14.422 9.846 16.864 1.00 8.25 73 GLY A N 1
ATOM 652 C CA . GLY A 1 89 ? 14.547 10.692 15.692 1.00 7.77 73 GLY A CA 1
ATOM 653 C C . GLY A 1 89 ? 15.005 12.091 16.140 1.00 8.20 73 GLY A C 1
ATOM 654 O O . GLY A 1 89 ? 14.472 12.651 17.109 1.00 8.68 73 GLY A O 1
ATOM 655 N N . MET A 1 90 ? 16.008 12.642 15.469 1.00 8.26 74 MET A N 1
ATOM 656 C CA . MET A 1 90 ? 16.528 13.962 15.788 1.00 8.85 74 MET A CA 1
ATOM 657 C C . MET A 1 90 ? 15.858 15.030 14.936 1.00 9.18 74 MET A C 1
ATOM 658 O O . MET A 1 90 ? 15.860 14.929 13.720 1.00 8.95 74 MET A O 1
ATOM 663 N N . ALA A 1 91 ? 15.262 16.029 15.581 1.00 9.59 75 ALA A N 1
ATOM 664 C CA . ALA A 1 91 ? 14.590 17.138 14.923 1.00 9.86 75 ALA A CA 1
ATOM 665 C C . ALA A 1 91 ? 13.885 17.949 15.968 1.00 10.23 75 ALA A C 1
ATOM 666 O O . ALA A 1 91 ? 13.327 17.385 16.906 1.00 11.16 75 ALA A O 1
ATOM 668 N N . PRO A 1 92 ? 13.930 19.271 15.871 1.00 9.56 76 PRO A N 1
ATOM 669 C CA . PRO A 1 92 ? 14.697 20.061 14.918 1.00 9.62 76 PRO A CA 1
ATOM 670 C C . PRO A 1 92 ? 16.100 20.315 15.424 1.00 9.75 76 PRO A C 1
ATOM 671 O O . PRO A 1 92 ? 16.471 19.855 16.509 1.00 9.85 76 PRO A O 1
ATOM 675 N N . LEU A 1 93 ? 16.888 20.994 14.584 1.00 9.33 77 LEU A N 1
ATOM 676 C CA . LEU A 1 93 ? 18.241 21.409 14.877 1.00 9.31 77 LEU A CA 1
ATOM 677 C C . LEU A 1 93 ? 18.361 22.827 14.401 1.00 9.43 77 LEU A C 1
ATOM 678 O O . LEU A 1 93 ? 18.145 23.116 13.220 1.00 9.44 77 LEU A O 1
ATOM 683 N N . ALA A 1 94 ? 18.707 23.733 15.303 1.00 8.80 78 ALA A N 1
ATOM 684 C CA . ALA A 1 94 ? 18.779 25.135 14.956 1.00 9.08 78 ALA A CA 1
ATOM 685 C C . ALA A 1 94 ? 19.836 25.887 15.720 1.00 9.34 78 ALA A C 1
ATOM 686 O O . ALA A 1 94 ? 20.033 25.652 16.901 1.00 9.42 78 ALA A O 1
ATOM 688 N N . VAL A 1 95 ? 20.506 26.779 15.003 1.00 9.57 79 VAL A N 1
ATOM 689 C CA . VAL A 1 95 ? 21.426 27.714 15.635 1.00 10.22 79 VAL A CA 1
ATOM 690 C C . VAL A 1 95 ? 21.047 29.124 15.184 1.00 10.76 79 VAL A C 1
ATOM 691 O O . VAL A 1 95 ? 20.793 29.367 13.989 1.00 11.24 79 VAL A O 1
ATOM 695 N N . ASP A 1 96 ? 20.975 30.040 16.162 1.00 11.87 80 ASP A N 1
ATOM 696 C CA . ASP A 1 96 ? 20.634 31.436 15.881 1.00 12.91 80 ASP A CA 1
ATOM 697 C C . ASP A 1 96 ? 21.593 31.999 14.833 1.00 13.26 80 ASP A C 1
ATOM 698 O O . ASP A 1 96 ? 22.771 31.775 14.910 1.00 11.82 80 ASP A O 1
ATOM 703 N N . GLU A 1 97 ? 21.045 32.716 13.866 1.00 14.34 81 GLU A N 1
ATOM 704 C CA . GLU A 1 97 ? 21.843 33.269 12.770 1.00 16.58 81 GLU A CA 1
ATOM 705 C C . GLU A 1 97 ? 23.075 34.037 13.300 1.00 17.53 81 GLU A C 1
ATOM 706 O O . GLU A 1 97 ? 24.135 34.010 12.667 1.00 20.37 81 GLU A O 1
ATOM 712 N N . LYS A 1 98 ? 22.967 34.687 14.462 1.00 17.91 82 LYS A N 1
ATOM 713 C CA . LYS A 1 98 ? 24.122 35.418 15.066 1.00 19.71 82 LYS A CA 1
ATOM 714 C C . LYS A 1 98 ? 25.307 34.549 15.492 1.00 18.41 82 LYS A C 1
ATOM 715 O O . LYS A 1 98 ? 26.430 35.069 15.740 1.00 19.66 82 LYS A O 1
ATOM 721 N N . TYR A 1 99 ? 25.073 33.246 15.597 1.00 17.22 83 TYR A N 1
ATOM 722 C CA . TYR A 1 99 ? 26.083 32.327 16.059 1.00 16.50 83 TYR A CA 1
ATOM 723 C C . TYR A 1 99 ? 26.401 31.243 15.055 1.00 15.70 83 TYR A C 1
ATOM 724 O O . TYR A 1 99 ? 27.089 30.286 15.397 1.00 15.29 83 TYR A O 1
ATOM 733 N N . ARG A 1 100 ? 25.981 31.403 13.806 1.00 15.74 84 ARG A N 1
ATOM 734 C CA . ARG A 1 100 ? 26.277 30.362 12.834 1.00 15.59 84 ARG A CA 1
ATOM 735 C C . ARG A 1 100 ? 27.725 30.335 12.407 1.00 15.60 84 ARG A C 1
ATOM 736 O O . ARG A 1 100 ? 28.418 31.365 12.441 1.00 16.89 84 ARG A O 1
ATOM 744 N N . GLY A 1 101 ? 28.147 29.125 12.043 1.00 14.14 85 GLY A N 1
ATOM 745 C CA . GLY A 1 101 ? 29.514 28.829 11.597 1.00 14.61 85 GLY A CA 1
ATOM 746 C C . GLY A 1 101 ? 30.526 28.749 12.727 1.00 14.49 85 GLY A C 1
ATOM 747 O O . GLY A 1 101 ? 31.738 28.783 12.474 1.00 15.90 85 GLY A O 1
ATOM 748 N N . GLN A 1 102 ? 30.056 28.633 13.968 1.00 13.94 86 GLN A N 1
ATOM 749 C CA . GLN A 1 102 ? 30.937 28.551 15.136 1.00 14.52 86 GLN A CA 1
ATOM 750 C C . GLN A 1 102 ? 31.106 27.122 15.656 1.00 14.25 86 GLN A C 1
ATOM 751 O O . GLN A 1 102 ? 31.775 26.905 16.675 1.00 15.56 86 GLN A O 1
ATOM 757 N N . GLY A 1 103 ? 30.480 26.157 14.977 1.00 12.69 87 GLY A N 1
ATOM 758 C CA . GLY A 1 103 ? 30.557 24.767 15.384 1.00 12.12 87 GLY A CA 1
ATOM 759 C C . GLY A 1 103 ? 29.512 24.327 16.411 1.00 11.64 87 GLY A C 1
ATOM 760 O O . GLY A 1 103 ? 29.592 23.229 16.940 1.00 12.29 87 GLY A O 1
ATOM 761 N N . LEU A 1 104 ? 28.527 25.177 16.714 1.00 11.71 88 LEU A N 1
ATOM 762 C CA . LEU A 1 104 ? 27.523 24.869 17.710 1.00 11.90 88 LEU A CA 1
ATOM 763 C C . LEU A 1 104 ? 26.572 23.740 17.292 1.00 10.85 88 LEU A C 1
ATOM 764 O O . LEU A 1 104 ? 26.145 22.961 18.132 1.00 10.25 88 LEU A O 1
ATOM 769 N N . ALA A 1 105 ? 26.215 23.635 16.009 1.00 10.57 89 ALA A N 1
ATOM 770 C CA . ALA A 1 105 ? 25.353 22.525 15.584 1.00 10.26 89 ALA A CA 1
ATOM 771 C C . ALA A 1 105 ? 26.110 21.214 15.726 1.00 10.17 89 ALA A C 1
ATOM 772 O O . ALA A 1 105 ? 25.578 20.246 16.258 1.00 9.97 89 ALA A O 1
ATOM 774 N N . ARG A 1 106 ? 27.355 21.193 15.262 1.00 10.18 90 ARG A N 1
ATOM 775 C CA . ARG A 1 106 ? 28.194 20.027 15.447 1.00 10.57 90 ARG A CA 1
ATOM 776 C C . ARG A 1 106 ? 28.240 19.588 16.901 1.00 10.38 90 ARG A C 1
ATOM 777 O O . ARG A 1 106 ? 28.075 18.407 17.212 1.00 10.39 90 ARG A O 1
ATOM 785 N N . GLN A 1 107 ? 28.482 20.542 17.795 1.00 10.46 91 GLN A N 1
ATOM 786 C CA . GLN A 1 107 ? 28.523 20.246 19.234 1.00 11.32 91 GLN A CA 1
ATOM 787 C C . GLN A 1 107 ? 27.195 19.747 19.792 1.00 10.67 91 GLN A C 1
ATOM 788 O O . GLN A 1 107 ? 27.181 18.838 20.608 1.00 10.95 91 GLN A O 1
ATOM 794 N N . LEU A 1 108 ? 26.094 20.372 19.397 1.00 9.59 92 LEU A N 1
ATOM 795 C CA . LEU A 1 108 ? 24.791 19.942 19.885 1.00 9.54 92 LEU A CA 1
ATOM 796 C C . LEU A 1 108 ? 24.476 18.511 19.453 1.00 9.43 92 LEU A C 1
ATOM 797 O O . LEU A 1 108 ? 23.986 17.685 20.244 1.00 9.73 92 LEU A O 1
ATOM 802 N N . VAL A 1 109 ? 24.765 18.203 18.208 1.00 8.91 93 VAL A N 1
ATOM 803 C CA . VAL A 1 109 ? 24.513 16.852 17.738 1.00 9.02 93 VAL A CA 1
ATOM 804 C C . VAL A 1 109 ? 25.438 15.856 18.454 1.00 8.74 93 VAL A C 1
ATOM 805 O O . VAL A 1 109 ? 25.001 14.785 18.915 1.00 9.38 93 VAL A O 1
ATOM 809 N N . TYR A 1 110 ? 26.711 16.197 18.571 1.00 9.07 94 TYR A N 1
ATOM 810 C CA . TYR A 1 110 ? 27.650 15.282 19.220 1.00 9.96 94 TYR A CA 1
ATOM 811 C C . TYR A 1 110 ? 27.234 14.993 20.656 1.00 10.55 94 TYR A C 1
ATOM 812 O O . TYR A 1 110 ? 27.202 13.844 21.082 1.00 10.51 94 TYR A O 1
ATOM 821 N N A GLU A 1 111 ? 26.939 16.054 21.409 0.50 11.39 95 GLU A N 1
ATOM 822 N N B GLU A 1 111 ? 26.929 16.046 21.398 0.50 11.54 95 GLU A N 1
ATOM 823 C CA A GLU A 1 111 ? 26.563 15.896 22.814 0.50 11.81 95 GLU A CA 1
ATOM 824 C CA B GLU A 1 111 ? 26.579 15.894 22.797 0.50 12.05 95 GLU A CA 1
ATOM 825 C C A GLU A 1 111 ? 25.236 15.167 22.924 0.50 11.29 95 GLU A C 1
ATOM 826 C C B GLU A 1 111 ? 25.230 15.195 22.942 0.50 11.45 95 GLU A C 1
ATOM 827 O O A GLU A 1 111 ? 25.042 14.368 23.832 0.50 11.36 95 GLU A O 1
ATOM 828 O O B GLU A 1 111 ? 25.018 14.451 23.896 0.50 11.52 95 GLU A O 1
ATOM 839 N N . GLY A 1 112 ? 24.312 15.450 22.014 1.00 10.19 96 GLY A N 1
ATOM 840 C CA . GLY A 1 112 ? 23.020 14.754 22.018 1.00 10.11 96 GLY A CA 1
ATOM 841 C C . GLY A 1 112 ? 23.219 13.249 21.895 1.00 9.95 96 GLY A C 1
ATOM 842 O O . GLY A 1 112 ? 22.702 12.441 22.670 1.00 9.39 96 GLY A O 1
ATOM 843 N N . LEU A 1 113 ? 23.963 12.871 20.866 1.00 9.81 97 LEU A N 1
ATOM 844 C CA . LEU A 1 113 ? 24.251 11.480 20.602 1.00 10.79 97 LEU A CA 1
ATOM 845 C C . LEU A 1 113 ? 25.025 10.835 21.749 1.00 11.14 97 LEU A C 1
ATOM 846 O O . LEU A 1 113 ? 24.770 9.674 22.093 1.00 12.05 97 LEU A O 1
ATOM 851 N N . ASP A 1 114 ? 25.971 11.569 22.329 1.00 11.30 98 ASP A N 1
ATOM 852 C CA . ASP A 1 114 ? 26.757 11.039 23.455 1.00 13.23 98 ASP A CA 1
ATOM 853 C C . ASP A 1 114 ? 25.862 10.783 24.675 1.00 13.11 98 ASP A C 1
ATOM 854 O O . ASP A 1 114 ? 25.993 9.754 25.329 1.00 13.15 98 ASP A O 1
ATOM 859 N N . SER A 1 115 ? 24.961 11.719 24.953 1.00 12.63 99 SER A N 1
ATOM 860 C CA . SER A 1 115 ? 24.017 11.593 26.060 1.00 13.80 99 SER A CA 1
ATOM 861 C C . SER A 1 115 ? 23.085 10.393 25.826 1.00 13.51 99 SER A C 1
ATOM 862 O O . SER A 1 115 ? 22.807 9.572 26.743 1.00 14.65 99 SER A O 1
ATOM 865 N N . LEU A 1 116 ? 22.603 10.276 24.612 1.00 12.65 100 LEU A N 1
ATOM 866 C CA . LEU A 1 116 ? 21.683 9.183 24.292 1.00 12.48 100 LEU A CA 1
ATOM 867 C C . LEU A 1 116 ? 22.371 7.824 24.478 1.00 13.15 100 LEU A C 1
ATOM 868 O O . LEU A 1 116 ? 21.780 6.893 25.016 1.00 13.90 100 LEU A O 1
ATOM 873 N N . ASN A 1 117 ? 23.626 7.733 24.050 1.00 14.04 101 ASN A N 1
ATOM 874 C CA . ASN A 1 117 ? 24.371 6.502 24.235 1.00 15.51 101 ASN A CA 1
ATOM 875 C C . ASN A 1 117 ? 24.526 6.189 25.700 1.00 15.82 101 ASN A C 1
ATOM 876 O O . ASN A 1 117 ? 24.349 5.029 26.118 1.00 16.21 101 ASN A O 1
ATOM 881 N N A GLU A 1 118 ? 24.902 7.215 26.469 0.70 15.50 102 GLU A N 1
ATOM 882 N N B GLU A 1 118 ? 24.888 7.205 26.486 0.30 16.03 102 GLU A N 1
ATOM 883 C CA A GLU A 1 118 ? 25.075 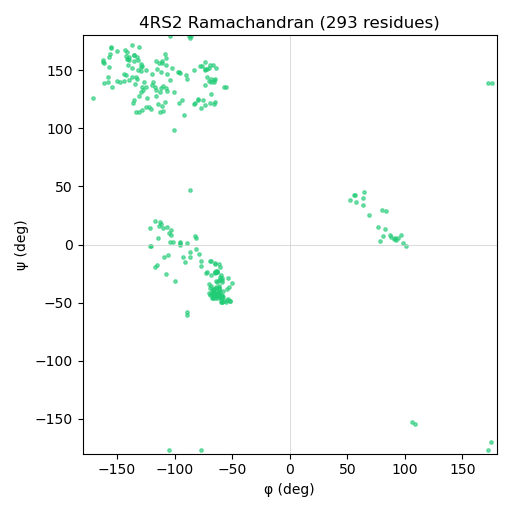7.116 27.930 0.70 17.30 102 GLU A CA 1
ATOM 884 C CA B GLU A 1 118 ? 25.101 7.030 27.925 0.30 17.38 102 GLU A CA 1
ATOM 885 C C A GLU A 1 118 ? 23.830 6.570 28.597 0.70 18.21 102 GLU A C 1
ATOM 886 C C B GLU A 1 118 ? 23.825 6.586 28.630 0.30 18.31 102 GLU A C 1
ATOM 887 O O A GLU A 1 118 ? 23.925 5.786 29.544 0.70 19.00 102 GLU A O 1
ATOM 888 O O B GLU A 1 118 ? 23.892 5.886 29.643 0.30 18.98 102 GLU A O 1
ATOM 899 N N . PHE A 1 119 ? 22.667 6.992 28.109 1.00 18.56 103 PHE A N 1
ATOM 900 C CA . PHE A 1 119 ? 21.397 6.561 28.677 1.00 20.78 103 PHE A CA 1
ATOM 901 C C . PHE A 1 119 ? 20.760 5.339 28.015 1.00 19.93 103 PHE A C 1
ATOM 902 O O . PHE A 1 119 ? 19.596 5.049 28.258 1.00 21.32 103 PHE A O 1
ATOM 910 N N . GLY A 1 120 ? 21.519 4.603 27.205 1.00 17.06 104 GLY A N 1
ATOM 911 C CA . GLY A 1 120 ? 21.046 3.303 26.719 1.00 17.77 104 GLY A CA 1
ATOM 912 C C . GLY A 1 120 ? 20.343 3.223 25.366 1.00 16.56 104 GLY A C 1
ATOM 913 O O . GLY A 1 120 ? 19.840 2.167 24.994 1.00 17.89 104 GLY A O 1
ATOM 914 N N . TYR A 1 121 ? 20.296 4.326 24.624 1.00 14.32 105 TYR A N 1
ATOM 915 C CA . TYR A 1 121 ? 19.685 4.325 23.303 1.00 13.86 105 TYR A CA 1
ATOM 916 C C . TYR A 1 121 ? 20.649 3.709 22.297 1.00 13.20 105 TYR A C 1
ATOM 917 O O . TYR A 1 121 ? 21.875 3.719 22.493 1.00 13.60 105 TYR A O 1
ATOM 926 N N . ALA A 1 122 ? 20.085 3.151 21.232 1.00 11.65 106 ALA A N 1
ATOM 927 C CA . ALA A 1 122 ? 20.863 2.394 20.259 1.00 11.54 106 ALA A CA 1
ATOM 928 C C . ALA A 1 122 ? 21.105 3.036 18.914 1.00 11.26 106 ALA A C 1
ATOM 929 O O . ALA A 1 122 ? 22.048 2.639 18.232 1.00 11.55 106 ALA A O 1
ATOM 931 N N . ALA A 1 123 ? 20.233 3.953 18.496 1.00 10.79 107 ALA A N 1
ATOM 932 C CA . ALA A 1 123 ? 20.350 4.575 17.195 1.00 9.97 107 ALA A CA 1
ATOM 933 C C . ALA A 1 123 ? 19.533 5.864 17.119 1.00 9.01 107 ALA A C 1
ATOM 934 O O . ALA A 1 123 ? 18.539 6.018 17.822 1.00 9.69 107 ALA A O 1
ATOM 936 N N . VAL A 1 124 ? 19.940 6.713 16.192 1.00 8.74 108 VAL A N 1
ATOM 937 C CA . VAL A 1 124 ? 19.317 7.986 15.946 1.00 8.74 108 VAL A CA 1
ATOM 938 C C . VAL A 1 124 ? 19.053 8.133 14.466 1.00 8.85 108 VAL A C 1
ATOM 939 O O . VAL A 1 124 ? 19.952 7.911 13.660 1.00 10.51 108 VAL A O 1
ATOM 943 N N . VAL A 1 125 ? 17.823 8.451 14.107 1.00 8.30 109 VAL A N 1
ATOM 944 C CA . VAL A 1 125 ? 17.521 8.758 12.697 1.00 8.23 109 VAL A CA 1
ATOM 945 C C . VAL A 1 125 ? 17.273 10.248 12.569 1.00 8.32 109 VAL A C 1
ATOM 946 O O . VAL A 1 125 ? 16.984 10.931 13.577 1.00 9.01 109 VAL A O 1
ATOM 950 N N . THR A 1 126 ? 17.378 10.744 11.350 1.00 9.05 110 THR A N 1
ATOM 951 C CA . THR A 1 126 ? 17.045 12.129 11.081 1.00 9.90 110 THR A CA 1
ATOM 952 C C . THR A 1 126 ? 16.713 12.278 9.601 1.00 10.30 110 THR A C 1
ATOM 953 O O . THR A 1 126 ? 17.013 11.402 8.779 1.00 10.40 110 THR A O 1
ATOM 957 N N . LEU A 1 127 ? 16.034 13.368 9.287 1.00 10.76 111 LEU A N 1
ATOM 958 C CA . LEU A 1 127 ? 15.617 13.678 7.927 1.00 12.08 111 LEU A CA 1
ATOM 959 C C . LEU A 1 127 ? 16.141 15.047 7.567 1.00 11.85 111 LEU A C 1
ATOM 960 O O . LEU A 1 127 ? 15.781 16.046 8.199 1.00 12.93 111 LEU A O 1
ATOM 965 N N . GLY A 1 128 ? 16.985 15.116 6.542 1.00 11.39 112 GLY A N 1
ATOM 966 C CA . GLY A 1 128 ? 17.597 16.363 6.175 1.00 12.59 112 GLY A CA 1
ATOM 967 C C . GLY A 1 128 ? 18.651 16.173 5.111 1.00 12.99 112 GLY A C 1
ATOM 968 O O . GLY A 1 128 ? 18.867 15.083 4.618 1.00 13.21 112 GLY A O 1
ATOM 969 N N . ASP A 1 129 ? 19.299 17.264 4.766 1.00 13.84 113 ASP A N 1
ATOM 970 C CA . ASP A 1 129 ? 20.286 17.263 3.727 1.00 13.75 113 ASP A CA 1
ATOM 971 C C . ASP A 1 129 ? 21.475 16.394 4.134 1.00 13.15 113 ASP A C 1
ATOM 972 O O . ASP A 1 129 ? 22.114 16.665 5.140 1.00 12.15 113 ASP A O 1
ATOM 977 N N . PRO A 1 130 ? 21.808 15.370 3.330 1.00 13.63 114 PRO A N 1
ATOM 978 C CA . PRO A 1 130 ? 22.963 14.553 3.718 1.00 13.54 114 PRO A CA 1
ATOM 979 C C . PRO A 1 130 ? 24.276 15.330 3.703 1.00 13.04 114 PRO A C 1
ATOM 980 O O . PRO A 1 130 ? 25.212 14.955 4.386 1.00 13.19 114 PRO A O 1
ATOM 984 N N . ALA A 1 131 ? 24.339 16.411 2.932 1.00 13.48 115 ALA A N 1
ATOM 985 C CA . ALA A 1 131 ? 25.547 17.233 2.902 1.00 13.80 115 ALA A CA 1
ATOM 986 C C . ALA A 1 131 ? 25.784 17.862 4.277 1.00 13.79 115 ALA A C 1
ATOM 987 O O . ALA A 1 131 ? 26.913 18.235 4.619 1.00 14.11 115 ALA A O 1
ATOM 989 N N . LEU A 1 132 ? 24.729 17.993 5.075 1.00 12.40 116 LEU A N 1
ATOM 990 C CA . LEU A 1 132 ? 24.894 18.446 6.435 1.00 12.46 116 LEU A CA 1
ATOM 991 C C . LEU A 1 132 ? 25.133 17.253 7.357 1.00 11.94 116 LEU A C 1
ATOM 992 O O . LEU A 1 132 ? 26.178 17.158 8.016 1.00 12.36 116 LEU A O 1
ATOM 997 N N . TYR A 1 133 ? 24.173 16.335 7.424 1.00 11.78 117 TYR A N 1
ATOM 998 C CA . TYR A 1 133 ? 24.243 15.260 8.427 1.00 11.46 117 TYR A CA 1
ATOM 999 C C . TYR A 1 133 ? 25.332 14.233 8.258 1.00 11.77 117 TYR A C 1
ATOM 1000 O O . TYR A 1 133 ? 25.768 13.634 9.233 1.00 11.83 117 TYR A O 1
ATOM 1009 N N . SER A 1 134 ? 25.799 14.018 7.036 1.00 11.98 118 SER A N 1
ATOM 1010 C CA . SER A 1 134 ? 26.909 13.093 6.867 1.00 12.24 118 SER A CA 1
ATOM 1011 C C . SER A 1 134 ? 28.155 13.550 7.646 1.00 12.66 118 SER A C 1
ATOM 1012 O O . SER A 1 134 ? 29.002 12.743 8.021 1.00 14.22 118 SER A O 1
ATOM 1015 N N . ARG A 1 135 ? 28.252 14.863 7.872 1.00 12.75 119 ARG A N 1
ATOM 1016 C CA . ARG A 1 135 ? 29.398 15.448 8.588 1.00 13.35 119 ARG A CA 1
ATOM 1017 C C . ARG A 1 135 ? 29.471 14.989 10.002 1.00 13.37 119 ARG A C 1
ATOM 1018 O O . ARG A 1 135 ? 30.537 15.028 10.620 1.00 14.85 119 ARG A O 1
ATOM 1026 N N . PHE A 1 136 ? 28.324 14.561 10.528 1.00 12.73 120 PHE A N 1
ATOM 1027 C CA . PHE A 1 136 ? 28.208 14.158 11.917 1.00 12.87 120 PHE A CA 1
ATOM 1028 C C . PHE A 1 136 ? 28.138 12.628 12.046 1.00 12.44 120 PHE A C 1
ATOM 1029 O O . PHE A 1 136 ? 27.822 12.106 13.098 1.00 12.74 120 PHE A O 1
ATOM 1037 N N . GLY A 1 137 ? 28.391 11.930 10.959 1.00 12.73 121 GLY A N 1
ATOM 1038 C CA . GLY A 1 137 ? 28.405 10.484 11.022 1.00 13.12 121 GLY A CA 1
ATOM 1039 C C . GLY A 1 137 ? 27.161 9.772 10.581 1.00 11.94 121 GLY A C 1
ATOM 1040 O O . GLY A 1 137 ? 27.138 8.565 10.553 1.00 13.52 121 GLY A O 1
ATOM 1041 N N . PHE A 1 138 ? 26.158 10.503 10.142 1.00 11.23 122 PHE A N 1
ATOM 1042 C CA . PHE A 1 138 ? 24.940 9.869 9.679 1.00 10.58 122 PHE A CA 1
ATOM 1043 C C . PHE A 1 138 ? 25.145 9.203 8.331 1.00 11.62 122 PHE A C 1
ATOM 1044 O O . PHE A 1 138 ? 25.888 9.714 7.470 1.00 11.72 122 PHE A O 1
ATOM 1052 N N A GLU A 1 139 ? 24.492 8.064 8.146 0.50 11.47 123 GLU A N 1
ATOM 1053 N N B GLU A 1 139 ? 24.515 8.040 8.163 0.50 11.72 123 GLU A N 1
ATOM 1054 C CA A GLU A 1 139 ? 24.556 7.325 6.892 0.50 12.65 123 GLU A CA 1
ATOM 1055 C CA B GLU A 1 139 ? 24.570 7.286 6.909 0.50 13.14 123 GLU A CA 1
ATOM 1056 C C A GLU A 1 139 ? 23.171 7.283 6.267 0.50 12.19 123 GLU A C 1
ATOM 1057 C C B GLU A 1 139 ? 23.182 7.300 6.266 0.50 12.44 123 GLU A C 1
ATOM 1058 O O A GLU A 1 139 ? 22.175 7.465 6.961 0.50 11.62 123 GLU A O 1
ATOM 1059 O O B GLU A 1 139 ? 22.191 7.533 6.951 0.50 11.82 123 GLU A O 1
ATOM 1070 N N . LEU A 1 140 ? 23.098 7.028 4.965 1.00 12.76 124 LEU A N 1
ATOM 1071 C CA . LEU A 1 140 ? 21.786 6.940 4.291 1.00 12.87 124 LEU A CA 1
ATOM 1072 C C . LEU A 1 140 ? 21.031 5.727 4.812 1.00 12.69 124 LEU A C 1
ATOM 1073 O O . LEU A 1 140 ? 21.533 4.607 4.800 1.00 12.08 124 LEU A O 1
ATOM 1078 N N . ALA A 1 141 ? 19.821 5.950 5.306 1.00 10.87 125 ALA A N 1
ATOM 1079 C CA . ALA A 1 141 ? 19.040 4.885 5.882 1.00 10.76 125 ALA A CA 1
ATOM 1080 C C . ALA A 1 141 ? 18.692 3.800 4.852 1.00 10.83 125 ALA A C 1
ATOM 1081 O O . ALA A 1 141 ? 18.633 2.622 5.199 1.00 11.08 125 ALA A O 1
ATOM 1083 N N . ALA A 1 142 ? 18.516 4.194 3.590 1.00 11.19 126 ALA A N 1
ATOM 1084 C CA . ALA A 1 142 ? 18.189 3.252 2.532 1.00 11.75 126 ALA A CA 1
ATOM 1085 C C . ALA A 1 142 ? 19.252 2.178 2.389 1.00 12.03 126 ALA A C 1
ATOM 1086 O O . ALA A 1 142 ? 18.930 1.063 2.075 1.00 12.40 126 ALA A O 1
ATOM 1088 N N . HIS A 1 143 ? 20.504 2.512 2.663 1.00 12.28 127 HIS A N 1
ATOM 1089 C CA . HIS A 1 143 ? 21.580 1.532 2.576 1.00 13.15 127 HIS A CA 1
ATOM 1090 C C . HIS A 1 143 ? 21.515 0.461 3.634 1.00 13.43 127 HIS A C 1
ATOM 1091 O O . HIS A 1 143 ? 22.193 -0.570 3.525 1.00 14.06 127 HIS A O 1
ATOM 1098 N N . HIS A 1 144 ? 20.700 0.695 4.645 1.00 12.87 128 HIS A N 1
ATOM 1099 C CA . HIS A 1 144 ? 20.468 -0.264 5.725 1.00 13.14 128 HIS A CA 1
ATOM 1100 C C . HIS A 1 144 ? 19.040 -0.762 5.686 1.00 12.63 128 HIS A C 1
ATOM 1101 O O . HIS A 1 144 ? 18.558 -1.360 6.651 1.00 12.14 128 HIS A O 1
ATOM 1108 N N . ASP A 1 145 ? 18.340 -0.551 4.564 1.00 12.38 129 ASP A N 1
ATOM 1109 C CA . ASP A 1 145 ? 16.941 -0.995 4.430 1.00 12.57 129 ASP A CA 1
ATOM 1110 C C . ASP A 1 145 ? 16.018 -0.425 5.510 1.00 11.85 129 ASP A C 1
ATOM 1111 O O . ASP A 1 145 ? 15.181 -1.132 6.066 1.00 11.86 129 ASP A O 1
ATOM 1116 N N . LEU A 1 146 ? 16.205 0.864 5.791 1.00 11.14 130 LEU A N 1
ATOM 1117 C CA . LEU A 1 146 ? 15.361 1.626 6.707 1.00 10.19 130 LEU A CA 1
ATOM 1118 C C . LEU A 1 146 ? 14.725 2.789 5.954 1.00 10.64 130 LEU A C 1
ATOM 1119 O O . LEU A 1 146 ? 15.387 3.451 5.139 1.00 10.77 130 LEU A O 1
ATOM 1124 N N . ARG A 1 147 ? 13.440 3.032 6.191 1.00 10.57 131 ARG A N 1
ATOM 1125 C CA . ARG A 1 147 ? 12.729 4.104 5.529 1.00 11.03 131 ARG A CA 1
ATOM 1126 C C . ARG A 1 147 ? 11.786 4.752 6.521 1.00 10.72 131 ARG A C 1
ATOM 1127 O O . ARG A 1 147 ? 11.467 4.170 7.555 1.00 9.90 131 ARG A O 1
ATOM 1135 N N . CYS A 1 148 ? 11.387 5.987 6.219 1.00 11.04 132 CYS A N 1
ATOM 1136 C CA . CYS A 1 148 ? 10.367 6.696 6.986 1.00 12.15 132 CYS A CA 1
ATOM 1137 C C . CYS A 1 148 ? 9.089 6.660 6.149 1.00 12.71 132 CYS A C 1
ATOM 1138 O O . CYS A 1 148 ? 9.086 6.108 5.068 1.00 14.78 132 CYS A O 1
ATOM 1141 N N . ARG A 1 149 ? 8.005 7.234 6.654 1.00 12.99 133 ARG A N 1
ATOM 1142 C CA . ARG A 1 149 ? 6.698 7.087 5.976 1.00 16.14 133 ARG A CA 1
ATOM 1143 C C . ARG A 1 149 ? 6.398 8.082 4.886 1.00 15.78 133 ARG A C 1
ATOM 1144 O O . ARG A 1 149 ? 5.403 7.918 4.177 1.00 19.46 133 ARG A O 1
ATOM 1152 N N . TRP A 1 150 ? 7.251 9.084 4.712 1.00 14.85 134 TRP A N 1
ATOM 1153 C CA . TRP A 1 150 ? 6.945 10.200 3.819 1.00 15.22 134 TRP A CA 1
ATOM 1154 C C . TRP A 1 150 ? 7.557 10.049 2.469 1.00 16.11 134 TRP A C 1
ATOM 1155 O O . TRP A 1 150 ? 8.626 9.453 2.338 1.00 16.03 134 TRP A O 1
ATOM 1166 N N . PRO A 1 151 ? 6.867 10.578 1.443 1.00 18.10 135 PRO A N 1
ATOM 1167 C CA . PRO A 1 151 ? 7.425 10.426 0.118 1.00 18.39 135 PRO A CA 1
ATOM 1168 C C . PRO A 1 151 ? 8.624 11.309 -0.131 1.00 17.82 135 PRO A C 1
ATOM 1169 O O . PRO A 1 151 ? 8.794 12.341 0.524 1.00 19.97 135 PRO A O 1
ATOM 1173 N N . GLY A 1 152 ? 9.451 10.898 -1.084 1.00 18.57 136 GLY A N 1
ATOM 1174 C CA . GLY A 1 152 ? 10.604 11.669 -1.508 1.00 19.72 136 GLY A CA 1
ATOM 1175 C C . GLY A 1 152 ? 11.649 11.866 -0.445 1.00 19.88 136 GLY A C 1
ATOM 1176 O O . GLY A 1 152 ? 12.287 12.916 -0.402 1.00 22.61 136 GLY A O 1
ATOM 1177 N N . THR A 1 153 ? 11.815 10.863 0.419 1.00 18.72 137 THR A N 1
ATOM 1178 C CA . THR A 1 153 ? 12.794 10.944 1.477 1.00 17.38 137 THR A CA 1
ATOM 1179 C C . THR A 1 153 ? 13.919 9.934 1.345 1.00 17.25 137 THR A C 1
ATOM 1180 O O . THR A 1 153 ? 14.765 9.862 2.207 1.00 16.64 137 THR A O 1
ATOM 1184 N N . GLU A 1 154 ? 13.990 9.168 0.265 1.00 17.48 138 GLU A N 1
ATOM 1185 C CA . GLU A 1 154 ? 15.059 8.172 0.199 1.00 17.97 138 GLU A CA 1
ATOM 1186 C C . GLU A 1 154 ? 16.455 8.784 0.177 1.00 17.20 138 GLU A C 1
ATOM 1187 O O . GLU A 1 154 ? 17.425 8.135 0.580 1.00 16.77 138 GLU A O 1
ATOM 1193 N N . SER A 1 155 ? 16.566 10.033 -0.264 1.00 18.14 139 SER A N 1
ATOM 1194 C CA . SER A 1 155 ? 17.859 10.679 -0.320 1.00 19.21 139 SER A CA 1
ATOM 1195 C C . SER A 1 155 ? 18.196 11.488 0.927 1.00 17.54 139 SER A C 1
ATOM 1196 O O . SER A 1 155 ? 19.338 11.905 1.059 1.00 19.29 139 SER A O 1
ATOM 1199 N N . ALA A 1 156 ? 17.216 11.702 1.817 1.00 14.44 140 ALA A N 1
ATOM 1200 C CA . ALA A 1 156 ? 17.364 12.556 2.997 1.00 13.21 140 ALA A CA 1
ATOM 1201 C C . ALA A 1 156 ? 17.219 11.806 4.322 1.00 11.55 140 ALA A C 1
ATOM 1202 O O . ALA A 1 156 ? 17.631 12.307 5.363 1.00 10.82 140 ALA A O 1
ATOM 1204 N N . PHE A 1 157 ? 16.608 10.619 4.303 1.00 10.48 141 PHE A N 1
ATOM 1205 C CA . PHE A 1 157 ? 16.425 9.872 5.554 1.00 9.45 141 PHE A CA 1
ATOM 1206 C C . PHE A 1 157 ? 17.710 9.174 5.917 1.00 9.37 141 PHE A C 1
ATOM 1207 O O . PHE A 1 157 ? 18.295 8.456 5.090 1.00 9.64 141 PHE A O 1
ATOM 1215 N N . GLN A 1 158 ? 18.194 9.453 7.127 1.00 8.77 142 GLN A N 1
ATOM 1216 C CA . GLN A 1 158 ? 19.519 8.988 7.559 1.00 9.17 142 GLN A CA 1
ATOM 1217 C C . GLN A 1 158 ? 19.532 8.407 8.964 1.00 9.21 142 GLN A C 1
ATOM 1218 O O . GLN A 1 158 ? 18.614 8.603 9.751 1.00 8.95 142 GLN A O 1
ATOM 1224 N N . VAL A 1 159 ? 20.603 7.674 9.259 1.00 9.13 143 VAL A N 1
ATOM 1225 C CA . VAL A 1 159 ? 20.716 6.985 10.529 1.00 9.43 143 VAL A CA 1
ATOM 1226 C C . VAL A 1 159 ? 22.152 7.033 11.049 1.00 9.39 143 VAL A C 1
ATOM 1227 O O . VAL A 1 159 ? 23.128 7.037 10.276 1.00 9.74 143 VAL A O 1
ATOM 1231 N N . HIS A 1 160 ? 22.258 7.111 12.371 1.00 9.64 144 HIS A N 1
ATOM 1232 C CA . HIS A 1 160 ? 23.533 7.089 13.082 1.00 10.93 144 HIS A CA 1
ATOM 1233 C C . HIS A 1 160 ? 23.401 6.058 14.199 1.00 11.09 144 HIS A C 1
ATOM 1234 O O . HIS A 1 160 ? 22.650 6.252 15.130 1.00 10.34 144 HIS A O 1
ATOM 1241 N N . ARG A 1 161 ? 24.151 4.968 14.111 1.00 11.95 145 ARG A N 1
ATOM 1242 C CA . ARG A 1 161 ? 24.118 3.961 15.149 1.00 12.67 145 ARG A CA 1
ATOM 1243 C C . ARG A 1 161 ? 24.819 4.508 16.377 1.00 13.33 145 ARG A C 1
ATOM 1244 O O . ARG A 1 161 ? 25.747 5.313 16.254 1.00 14.05 145 ARG A O 1
ATOM 1252 N N . LEU A 1 162 ? 24.414 4.042 17.549 1.00 13.30 146 LEU A N 1
ATOM 1253 C CA . LEU A 1 162 ? 25.102 4.389 18.791 1.00 14.52 146 LEU A CA 1
ATOM 1254 C C . LEU A 1 162 ? 25.935 3.224 19.333 1.00 16.89 146 LEU A C 1
ATOM 1255 O O . LEU A 1 162 ? 26.673 3.399 20.300 1.00 19.44 146 LEU A O 1
ATOM 1260 N N . ALA A 1 163 ? 25.788 2.050 18.736 1.00 19.51 147 ALA A N 1
ATOM 1261 C CA . ALA A 1 163 ? 26.557 0.854 19.078 1.00 19.90 147 ALA A CA 1
ATOM 1262 C C . ALA A 1 163 ? 26.896 0.273 17.724 1.00 20.59 147 ALA A C 1
ATOM 1263 O O . ALA A 1 163 ? 26.125 0.449 16.774 1.00 19.99 147 ALA A O 1
ATOM 1265 N N . ASP A 1 164 ? 28.007 -0.445 17.612 1.00 20.51 148 ASP A N 1
ATOM 1266 C CA . ASP A 1 164 ? 28.442 -0.845 16.301 1.00 22.45 148 ASP A CA 1
ATOM 1267 C C . ASP A 1 164 ? 27.503 -1.793 15.565 1.00 20.57 148 ASP A C 1
ATOM 1268 O O . ASP A 1 164 ? 27.388 -1.753 14.326 1.00 21.65 148 ASP A O 1
ATOM 1273 N N . ASP A 1 165 ? 26.807 -2.616 16.322 1.00 19.48 149 ASP A N 1
ATOM 1274 C CA . ASP A 1 165 ? 25.924 -3.605 15.738 1.00 19.59 149 ASP A CA 1
ATOM 1275 C C . ASP A 1 165 ? 24.467 -3.213 15.827 1.00 16.37 149 ASP A C 1
ATOM 1276 O O . ASP A 1 165 ? 23.611 -4.047 15.567 1.00 14.67 149 ASP A O 1
ATOM 1281 N N . ALA A 1 166 ? 24.173 -1.963 16.164 1.00 14.39 150 ALA A N 1
ATOM 1282 C CA . ALA A 1 166 ? 22.791 -1.546 16.403 1.00 14.53 150 ALA A CA 1
ATOM 1283 C C . ALA A 1 166 ? 21.830 -1.683 15.234 1.00 14.45 150 ALA A C 1
ATOM 1284 O O . ALA A 1 166 ? 20.636 -1.877 15.441 1.00 15.36 150 ALA A O 1
ATOM 1286 N N . LEU A 1 167 ? 22.342 -1.549 14.018 1.00 14.64 151 LEU A N 1
ATOM 1287 C CA . LEU A 1 167 ? 21.518 -1.609 12.832 1.00 14.38 151 LEU A CA 1
ATOM 1288 C C . LEU A 1 167 ? 21.390 -3.019 12.250 1.00 15.50 151 LEU A C 1
ATOM 1289 O O . LEU A 1 167 ? 20.482 -3.260 11.466 1.00 16.72 151 LEU A O 1
ATOM 1294 N N . ASN A 1 168 ? 22.249 -3.953 12.665 1.00 16.62 152 ASN A N 1
ATOM 1295 C CA . ASN A 1 168 ? 22.252 -5.301 12.072 1.00 19.20 152 ASN A CA 1
ATOM 1296 C C . ASN A 1 168 ? 20.981 -6.057 12.368 1.00 18.29 152 ASN A C 1
ATOM 1297 O O . ASN A 1 168 ? 20.622 -6.246 13.528 1.00 18.60 152 ASN A O 1
ATOM 1302 N N . GLY A 1 169 ? 20.287 -6.443 11.307 1.00 17.56 153 GLY A N 1
ATOM 1303 C CA . GLY A 1 169 ? 19.039 -7.163 11.416 1.00 17.89 153 GLY A CA 1
ATOM 1304 C C . GLY A 1 169 ? 17.823 -6.297 11.698 1.00 18.14 153 GLY A C 1
ATOM 1305 O O . GLY A 1 169 ? 16.742 -6.819 11.981 1.00 20.93 153 GLY A O 1
ATOM 1306 N N . VAL A 1 170 ? 17.990 -4.975 11.664 1.00 16.61 154 VAL A N 1
ATOM 1307 C CA . VAL A 1 170 ? 16.894 -4.058 11.943 1.00 16.13 154 VAL A CA 1
ATOM 1308 C C . VAL A 1 170 ? 16.587 -3.348 10.636 1.00 15.93 154 VAL A C 1
ATOM 1309 O O . VAL A 1 170 ? 17.420 -2.590 10.148 1.00 16.65 154 VAL A O 1
ATOM 1313 N N . THR A 1 171 ? 15.399 -3.607 10.090 1.00 14.85 155 THR A N 1
ATOM 1314 C CA . THR A 1 171 ? 14.998 -3.056 8.788 1.00 15.24 155 THR A CA 1
ATOM 1315 C C . THR A 1 171 ? 13.537 -2.670 8.809 1.00 14.22 155 THR A C 1
ATOM 1316 O O . THR A 1 171 ? 12.781 -3.063 9.723 1.00 14.78 155 THR A O 1
ATOM 1320 N N . GLY A 1 172 ? 13.138 -1.893 7.806 1.00 12.64 156 GLY A N 1
ATOM 1321 C CA . GLY A 1 172 ? 11.747 -1.555 7.609 1.00 12.33 156 GLY A CA 1
ATOM 1322 C C . GLY A 1 172 ? 11.363 -0.123 7.903 1.00 11.84 156 GLY A C 1
ATOM 1323 O O . GLY A 1 172 ? 12.191 0.779 7.849 1.00 11.28 156 GLY A O 1
ATOM 1324 N N . LEU A 1 173 ? 10.094 0.058 8.241 1.00 11.74 157 LEU A N 1
ATOM 1325 C CA . LEU A 1 173 ? 9.534 1.366 8.474 1.00 12.52 157 LEU A CA 1
ATOM 1326 C C . LEU A 1 173 ? 9.815 1.888 9.865 1.00 11.66 157 LEU A C 1
ATOM 1327 O O . LEU A 1 173 ? 9.436 1.271 10.883 1.00 12.23 157 LEU A O 1
ATOM 1332 N N . VAL A 1 174 ? 10.469 3.055 9.904 1.00 10.86 158 VAL A N 1
ATOM 1333 C CA . VAL A 1 174 ? 10.767 3.751 11.127 1.00 10.53 158 VAL A CA 1
ATOM 1334 C C . VAL A 1 174 ? 9.659 4.781 11.271 1.00 10.65 158 VAL A C 1
ATOM 1335 O O . VAL A 1 174 ? 9.525 5.671 10.435 1.00 10.96 158 VAL A O 1
ATOM 1339 N N A GLU A 1 175 ? 8.867 4.668 12.337 0.50 14.09 159 GLU A N 1
ATOM 1340 N N B GLU A 1 175 ? 8.890 4.668 12.360 0.50 14.36 159 GLU A N 1
ATOM 1341 C CA A GLU A 1 175 ? 7.745 5.558 12.568 0.50 13.74 159 GLU A CA 1
ATOM 1342 C CA B GLU A 1 175 ? 7.745 5.524 12.617 0.50 14.22 159 GLU A CA 1
ATOM 1343 C C A GLU A 1 175 ? 8.017 6.595 13.646 0.50 12.24 159 GLU A C 1
ATOM 1344 C C B GLU A 1 175 ? 8.022 6.596 13.661 0.50 12.47 159 GLU A C 1
ATOM 1345 O O A GLU A 1 175 ? 8.408 6.257 14.772 0.50 12.35 159 GLU A O 1
ATOM 1346 O O B GLU A 1 175 ? 8.422 6.282 14.791 0.50 12.53 159 GLU A O 1
ATOM 1357 N N . TYR A 1 176 ? 7.802 7.860 13.282 1.00 11.23 160 TYR A N 1
ATOM 1358 C CA . TYR A 1 176 ? 7.920 8.973 14.224 1.00 10.87 160 TYR A CA 1
ATOM 1359 C C . TYR A 1 176 ? 6.542 9.126 14.891 1.00 10.67 160 TYR A C 1
ATOM 1360 O O . TYR A 1 176 ? 5.541 8.537 14.478 1.00 11.48 160 TYR A O 1
ATOM 1369 N N . HIS A 1 177 ? 6.493 9.921 15.945 1.00 10.63 161 HIS A N 1
ATOM 1370 C CA . HIS A 1 177 ? 5.236 10.213 16.588 1.00 10.91 161 HIS A CA 1
ATOM 1371 C C . HIS A 1 177 ? 4.336 10.972 15.606 1.00 10.68 161 HIS A C 1
ATOM 1372 O O . HIS A 1 177 ? 4.819 11.680 14.699 1.00 10.68 161 HIS A O 1
ATOM 1379 N N . GLU A 1 178 ? 3.035 10.836 15.760 1.00 11.41 162 GLU A N 1
ATOM 1380 C CA . GLU A 1 178 ? 2.111 11.485 14.827 1.00 12.09 162 GLU A CA 1
ATOM 1381 C C . GLU A 1 178 ? 2.223 12.998 14.777 1.00 11.39 162 GLU A C 1
ATOM 1382 O O . GLU A 1 178 ? 1.790 13.596 13.802 1.00 10.85 162 GLU A O 1
ATOM 1388 N N . HIS A 1 179 ? 2.811 13.634 15.794 1.00 10.46 163 HIS A N 1
ATOM 1389 C CA . HIS A 1 179 ? 2.982 15.084 15.762 1.00 10.70 163 HIS A CA 1
ATOM 1390 C C . HIS A 1 179 ? 3.857 15.521 14.602 1.00 10.11 163 HIS A C 1
ATOM 1391 O O . HIS A 1 179 ? 3.829 16.688 14.199 1.00 11.87 163 HIS A O 1
ATOM 1398 N N . PHE A 1 180 ? 4.594 14.584 14.021 1.00 9.86 164 PHE A N 1
ATOM 1399 C CA . PHE A 1 180 ? 5.432 14.895 12.833 1.00 9.82 164 PHE A CA 1
ATOM 1400 C C . PHE A 1 180 ? 4.664 14.962 11.515 1.00 10.96 164 PHE A C 1
ATOM 1401 O O . PHE A 1 180 ? 5.242 15.336 10.480 1.00 12.29 164 PHE A O 1
ATOM 1409 N N . ASN A 1 181 ? 3.390 14.573 11.532 1.00 11.31 165 ASN A N 1
ATOM 1410 C CA . ASN A 1 181 ? 2.581 14.547 10.313 1.00 13.01 165 ASN A CA 1
ATOM 1411 C C . ASN A 1 181 ? 1.937 15.891 10.048 1.00 14.20 165 ASN A C 1
ATOM 1412 O O . ASN A 1 181 ? 0.740 15.980 9.791 1.00 19.98 165 ASN A O 1
ATOM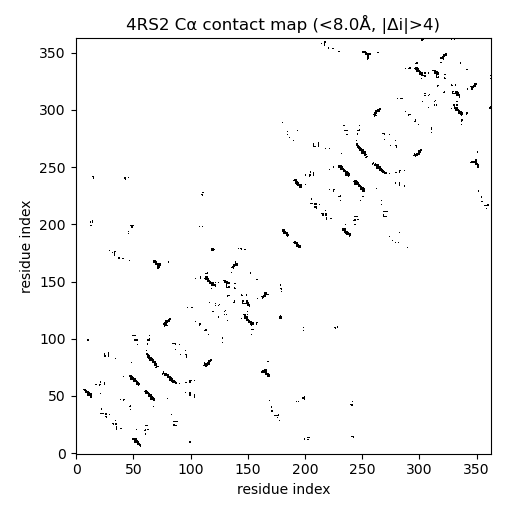 1417 N N . ARG A 1 182 ? 2.735 16.931 10.150 1.00 13.17 166 ARG A N 1
ATOM 1418 C CA . ARG A 1 182 ? 2.305 18.289 9.886 1.00 12.72 166 ARG A CA 1
ATOM 1419 C C . ARG A 1 182 ? 3.133 18.730 8.689 1.00 12.20 166 ARG A C 1
ATOM 1420 O O . ARG A 1 182 ? 4.208 18.189 8.438 1.00 13.07 166 ARG A O 1
ATOM 1428 N N . PHE A 1 183 ? 2.655 19.725 7.962 1.00 11.71 167 PHE A N 1
ATOM 1429 C CA . PHE A 1 183 ? 3.335 20.229 6.772 1.00 12.40 167 PHE A CA 1
ATOM 1430 C C . PHE A 1 183 ? 4.437 21.239 7.063 1.00 12.93 167 PHE A C 1
ATOM 1431 O O . PHE A 1 183 ? 4.367 21.988 8.019 1.00 13.86 167 PHE A O 1
ATOM 1439 N N . GLY A 1 184 ? 5.438 21.255 6.197 1.00 14.30 168 GLY A N 1
ATOM 1440 C CA . GLY A 1 184 ? 6.472 22.257 6.228 1.00 15.49 168 GLY A CA 1
ATOM 1441 C C . GLY A 1 184 ? 7.715 22.011 7.034 1.00 15.38 168 GLY A C 1
ATOM 1442 O O . GLY A 1 184 ? 8.529 22.926 7.142 1.00 17.64 168 GLY A O 1
ATOM 1443 N N . LEU A 1 185 ? 7.884 20.826 7.627 1.00 14.73 169 LEU A N 1
ATOM 1444 C CA . LEU A 1 185 ? 9.091 20.571 8.394 1.00 15.02 169 LEU A CA 1
ATOM 1445 C C . LEU A 1 185 ? 10.280 20.441 7.455 1.00 17.13 169 LEU A C 1
ATOM 1446 O O . LEU A 1 185 ? 10.149 19.950 6.327 1.00 16.37 169 LEU A O 1
ATOM 1451 N N A CYS A 1 186 ? 11.429 20.916 7.915 0.70 18.25 170 CYS A N 1
ATOM 1452 N N B CYS A 1 186 ? 11.441 20.909 7.903 0.30 18.84 170 CYS A N 1
ATOM 1453 C CA A CYS A 1 186 ? 12.662 20.817 7.137 0.70 21.06 170 CYS A CA 1
ATOM 1454 C CA B CYS A 1 186 ? 12.656 20.820 7.092 0.30 21.68 170 CYS A CA 1
ATOM 1455 C C A CYS A 1 186 ? 12.948 19.348 6.791 0.70 22.17 170 CYS A C 1
ATOM 1456 C C B CYS A 1 186 ? 13.025 19.370 6.810 0.30 22.20 170 CYS A C 1
ATOM 1457 O O A CYS A 1 186 ? 12.711 18.440 7.605 0.70 25.07 170 CYS A O 1
ATOM 1458 O O B CYS A 1 186 ? 12.969 18.517 7.696 0.30 22.97 170 CYS A O 1
ATOM 1463 N N . GLY A 1 187 ? 13.410 19.103 5.564 1.00 23.63 171 GLY A N 1
ATOM 1464 C CA . GLY A 1 187 ? 13.740 17.750 5.119 1.00 24.25 171 GLY A CA 1
ATOM 1465 C C . GLY A 1 187 ? 12.608 17.030 4.403 1.00 23.72 171 GLY A C 1
ATOM 1466 O O . GLY A 1 187 ? 12.836 16.041 3.727 1.00 25.98 171 GLY A O 1
ATOM 1467 N N . ARG A 1 188 ? 11.381 17.540 4.523 1.00 22.19 172 ARG A N 1
ATOM 1468 C CA . ARG A 1 188 ? 10.198 16.927 3.906 1.00 23.25 172 ARG A CA 1
ATOM 1469 C C . ARG A 1 188 ? 9.835 17.565 2.584 1.00 27.52 172 ARG A C 1
ATOM 1470 O O . ARG A 1 188 ? 8.999 17.018 1.861 1.00 30.41 172 ARG A O 1
ATOM 1479 N N . HIS B 1 6 ? 1.434 3.941 28.089 1.00 42.38 -10 HIS B N 1
ATOM 1480 C CA . HIS B 1 6 ? 1.676 4.026 29.565 1.00 43.01 -10 HIS B CA 1
ATOM 1481 C C . HIS B 1 6 ? 1.558 5.454 30.103 1.00 37.73 -10 HIS B C 1
ATOM 1482 O O . HIS B 1 6 ? 2.329 5.865 30.987 1.00 34.43 -10 HIS B O 1
ATOM 1489 N N . HIS B 1 7 ? 0.586 6.192 29.561 1.00 30.64 -9 HIS B N 1
ATOM 1490 C CA . HIS B 1 7 ? 0.280 7.544 29.998 1.00 26.86 -9 HIS B CA 1
ATOM 1491 C C . HIS B 1 7 ? -0.962 7.531 30.841 1.00 26.09 -9 HIS B C 1
ATOM 1492 O O . HIS B 1 7 ? -1.906 6.805 30.539 1.00 24.39 -9 HIS B O 1
ATOM 1499 N N . HIS B 1 8 ? -0.961 8.342 31.886 1.00 23.11 -8 HIS B N 1
ATOM 1500 C CA . HIS B 1 8 ? -2.126 8.522 32.715 1.00 23.43 -8 HIS B CA 1
ATOM 1501 C C . HIS B 1 8 ? -2.225 9.994 33.057 1.00 23.11 -8 HIS B C 1
ATOM 1502 O O . HIS B 1 8 ? -1.261 10.742 32.926 1.00 22.58 -8 HIS B O 1
ATOM 1509 N N . HIS B 1 9 ? -3.414 10.436 33.418 1.00 22.45 -7 HIS B N 1
ATOM 1510 C CA . HIS B 1 9 ? -3.577 11.806 33.808 1.00 22.26 -7 HIS B CA 1
ATOM 1511 C C . HIS B 1 9 ? -4.082 11.892 35.215 1.00 22.11 -7 HIS B C 1
ATOM 1512 O O . HIS B 1 9 ? -4.804 11.002 35.701 1.00 22.92 -7 HIS B O 1
ATOM 1519 N N . HIS B 1 10 ? -3.633 12.939 35.889 1.00 21.04 -6 HIS B N 1
ATOM 1520 C CA . HIS B 1 10 ? -4.134 13.293 37.193 1.00 23.66 -6 HIS B CA 1
ATOM 1521 C C . HIS B 1 10 ? -4.824 14.615 37.011 1.00 24.20 -6 HIS B C 1
ATOM 1522 O O . HIS B 1 10 ? -4.213 15.596 36.587 1.00 22.84 -6 HIS B O 1
ATOM 1529 N N . THR B 1 11 ? -6.112 14.661 37.323 1.00 25.57 -5 THR B N 1
ATOM 1530 C CA . THR B 1 11 ? -6.873 15.879 37.174 1.00 26.89 -5 THR B CA 1
ATOM 1531 C C . THR B 1 11 ? -7.510 16.257 38.497 1.00 29.05 -5 THR B C 1
ATOM 1532 O O . THR B 1 11 ? -8.159 15.433 39.156 1.00 28.57 -5 THR B O 1
ATOM 1536 N N . ASP B 1 12 ? -7.261 17.486 38.923 1.00 28.96 -4 ASP B N 1
ATOM 1537 C CA . ASP B 1 12 ? -7.965 18.035 40.070 1.00 30.91 -4 ASP B CA 1
ATOM 1538 C C . ASP B 1 12 ? -8.027 19.527 39.799 1.00 31.09 -4 ASP B C 1
ATOM 1539 O O . ASP B 1 12 ? -7.352 20.017 38.882 1.00 28.64 -4 ASP B O 1
ATOM 1544 N N . PRO B 1 13 ? -8.854 20.251 40.557 1.00 30.71 -3 PRO B N 1
ATOM 1545 C CA . PRO B 1 13 ? -9.057 21.669 40.240 1.00 32.12 -3 PRO B CA 1
ATOM 1546 C C . PRO B 1 13 ? -7.778 22.497 40.256 1.00 32.97 -3 PRO B C 1
ATOM 1547 O O . PRO B 1 13 ? -7.689 23.489 39.535 1.00 33.99 -3 PRO B O 1
ATOM 1551 N N . ALA B 1 14 ? -6.809 22.086 41.067 1.00 32.82 -2 ALA B N 1
ATOM 1552 C CA . ALA B 1 14 ? -5.556 22.810 41.223 1.00 36.44 -2 ALA B CA 1
ATOM 1553 C C . ALA B 1 14 ? -4.424 22.284 40.341 1.00 39.14 -2 ALA B C 1
ATOM 1554 O O . ALA B 1 14 ? -3.318 22.833 40.369 1.00 42.07 -2 ALA B O 1
ATOM 1556 N N . LEU B 1 15 ? -4.684 21.245 39.548 1.00 38.99 -1 LEU B N 1
ATOM 1557 C CA . LEU B 1 15 ? -3.606 20.619 38.801 1.00 36.52 -1 LEU B CA 1
ATOM 1558 C C . LEU B 1 15 ? -4.025 19.578 37.769 1.00 33.71 -1 LEU B C 1
ATOM 1559 O O . LEU B 1 15 ? -4.747 18.639 38.090 1.00 29.57 -1 LEU B O 1
ATOM 1564 N N . ARG B 1 16 ? -3.584 19.750 36.524 1.00 32.14 0 ARG B N 1
ATOM 1565 C CA . ARG B 1 16 ? -3.730 18.694 35.539 1.00 30.22 0 ARG B CA 1
ATOM 1566 C C . ARG B 1 16 ? -2.291 18.245 35.309 1.00 26.61 0 ARG B C 1
ATOM 1567 O O . ARG B 1 16 ? -1.421 19.053 34.929 1.00 26.51 0 ARG B O 1
ATOM 1575 N N . ALA B 1 17 ? -2.023 16.981 35.592 1.00 21.05 1 ALA B N 1
ATOM 1576 C CA . ALA B 1 17 ? -0.683 16.454 35.420 1.00 19.20 1 ALA B CA 1
ATOM 1577 C C . ALA B 1 17 ? -0.701 15.237 34.534 1.00 18.39 1 ALA B C 1
ATOM 1578 O O . ALA B 1 17 ? -1.676 14.503 34.464 1.00 17.72 1 ALA B O 1
ATOM 1580 N N . LEU B 1 18 ? 0.403 15.057 33.827 1.00 16.27 2 LEU B N 1
ATOM 1581 C CA . LEU B 1 18 ? 0.623 13.870 33.041 1.00 16.17 2 LEU B CA 1
ATOM 1582 C C . LEU B 1 18 ? 1.546 12.957 33.826 1.00 16.17 2 LEU B C 1
ATOM 1583 O O . LEU B 1 18 ? 2.577 13.433 34.323 1.00 15.13 2 LEU B O 1
ATOM 1588 N N . ILE B 1 19 ? 1.162 11.669 33.944 1.00 14.95 3 ILE B N 1
ATOM 1589 C CA . ILE B 1 19 ? 1.983 10.621 34.573 1.00 14.73 3 ILE B CA 1
ATOM 1590 C C . ILE B 1 19 ? 2.465 9.719 33.447 1.00 14.01 3 ILE B C 1
ATOM 1591 O O . ILE B 1 19 ? 1.666 9.192 32.652 1.00 13.47 3 ILE B O 1
ATOM 1596 N N . ARG B 1 20 ? 3.779 9.581 33.336 1.00 12.62 4 ARG B N 1
ATOM 1597 C CA . ARG B 1 20 ? 4.359 8.804 32.245 1.00 12.69 4 ARG B CA 1
ATOM 1598 C C . ARG B 1 20 ? 5.731 8.284 32.639 1.00 12.26 4 ARG B C 1
ATOM 1599 O O . ARG B 1 20 ? 6.312 8.707 33.615 1.00 11.84 4 ARG B O 1
ATOM 1607 N N . VAL B 1 21 ? 6.269 7.395 31.825 1.00 12.64 5 VAL B N 1
ATOM 1608 C CA . VAL B 1 21 ? 7.573 6.849 32.063 1.00 12.27 5 VAL B CA 1
ATOM 1609 C C . VAL B 1 21 ? 8.621 7.943 31.868 1.00 12.57 5 VAL B C 1
ATOM 1610 O O . VAL B 1 21 ? 8.538 8.802 30.952 1.00 13.60 5 VAL B O 1
ATOM 1614 N N . GLU B 1 22 ? 9.596 7.923 32.754 1.00 12.54 6 GLU B N 1
ATOM 1615 C CA . GLU B 1 22 ? 10.687 8.845 32.728 1.00 13.17 6 GLU B CA 1
ATOM 1616 C C . GLU B 1 22 ? 11.523 8.696 31.478 1.00 13.46 6 GLU B C 1
ATOM 1617 O O . GLU B 1 22 ? 11.782 7.576 31.032 1.00 14.58 6 GLU B O 1
ATOM 1623 N N A ILE B 1 23 ? 11.951 9.829 30.935 0.50 13.78 7 ILE B N 1
ATOM 1624 N N B ILE B 1 23 ? 11.933 9.819 30.909 0.50 13.76 7 ILE B N 1
ATOM 1625 C CA A ILE B 1 23 ? 12.794 9.878 29.741 0.50 14.35 7 ILE B CA 1
ATOM 1626 C CA B ILE B 1 23 ? 12.866 9.825 29.778 0.50 14.30 7 ILE B CA 1
ATOM 1627 C C A ILE B 1 23 ? 13.944 10.867 30.033 0.50 14.34 7 ILE B C 1
ATOM 1628 C C B ILE B 1 23 ? 13.994 10.814 30.078 0.50 14.32 7 ILE B C 1
ATOM 1629 O O A ILE B 1 23 ? 13.878 11.622 31.008 0.50 13.66 7 ILE B O 1
ATOM 1630 O O B ILE B 1 23 ? 13.967 11.514 31.097 0.50 13.60 7 ILE B O 1
ATOM 1639 N N . PRO B 1 24 ? 15.021 10.851 29.223 1.00 14.76 8 PRO B N 1
ATOM 1640 C CA . PRO B 1 24 ? 16.206 11.697 29.522 1.00 14.98 8 PRO B CA 1
ATOM 1641 C C . PRO B 1 24 ? 15.965 13.171 29.847 1.00 14.72 8 PRO B C 1
ATOM 1642 O O . PRO B 1 24 ? 16.646 13.744 30.690 1.00 14.44 8 PRO B O 1
ATOM 1646 N N . ILE B 1 25 ? 14.999 13.782 29.184 1.00 15.12 9 ILE B N 1
ATOM 1647 C CA . ILE B 1 25 ? 14.767 15.189 29.385 1.00 15.33 9 ILE B CA 1
ATOM 1648 C C . ILE B 1 25 ? 14.352 15.467 30.826 1.00 14.54 9 ILE B C 1
ATOM 1649 O O . ILE B 1 25 ? 14.525 16.572 31.315 1.00 14.03 9 ILE B O 1
ATOM 1654 N N . ASP B 1 26 ? 13.817 14.450 31.504 1.00 13.78 10 ASP B N 1
ATOM 1655 C CA . ASP B 1 26 ? 13.333 14.638 32.864 1.00 12.85 10 ASP B CA 1
ATOM 1656 C C . ASP B 1 26 ? 14.452 14.691 33.902 1.00 12.42 10 ASP B C 1
ATOM 1657 O O . ASP B 1 26 ? 14.220 15.135 35.023 1.00 11.09 10 ASP B O 1
ATOM 1662 N N . ALA B 1 27 ? 15.653 14.284 33.544 1.00 12.29 11 ALA B N 1
ATOM 1663 C CA . ALA B 1 27 ? 16.724 14.192 34.562 1.00 12.90 11 ALA B CA 1
ATOM 1664 C C . ALA B 1 27 ? 16.955 15.467 35.428 1.00 12.81 11 ALA B C 1
ATOM 1665 O O . ALA B 1 27 ? 17.005 15.368 36.656 1.00 12.39 11 ALA B O 1
ATOM 1667 N N . PRO B 1 28 ? 17.065 16.639 34.810 1.00 13.13 12 PRO B N 1
ATOM 1668 C CA . PRO B 1 28 ? 17.267 17.836 35.639 1.00 13.79 12 PRO B CA 1
ATOM 1669 C C . PRO B 1 28 ? 16.089 18.143 36.518 1.00 12.91 12 PRO B C 1
ATOM 1670 O O . PRO B 1 28 ? 16.259 18.575 37.663 1.00 12.27 12 PRO B O 1
ATOM 1674 N N . GLY B 1 29 ? 14.879 17.943 35.999 1.00 12.45 13 GLY B N 1
ATOM 1675 C CA . GLY B 1 29 ? 13.681 18.178 36.793 1.00 11.55 13 GLY B CA 1
ATOM 1676 C C . GLY B 1 29 ? 13.561 17.233 37.985 1.00 10.80 13 GLY B C 1
ATOM 1677 O O . GLY B 1 29 ? 13.158 17.617 39.085 1.00 10.27 13 GLY B O 1
ATOM 1678 N N . ILE B 1 30 ? 13.886 15.978 37.747 1.00 10.30 14 ILE B N 1
ATOM 1679 C CA . ILE B 1 30 ? 13.862 14.985 38.802 1.00 9.67 14 ILE B CA 1
ATOM 1680 C C . ILE B 1 30 ? 14.895 15.351 39.861 1.00 9.79 14 ILE B C 1
ATOM 1681 O O . ILE B 1 30 ? 14.603 15.313 41.051 1.00 8.96 14 ILE B O 1
ATOM 1686 N N . ASP B 1 31 ? 16.086 15.739 39.422 1.00 10.67 15 ASP B N 1
ATOM 1687 C CA . ASP B 1 31 ? 17.136 16.085 40.373 1.00 11.06 15 ASP B CA 1
ATOM 1688 C C . ASP B 1 31 ? 16.723 17.231 41.260 1.00 10.83 15 ASP B C 1
ATOM 1689 O O . ASP B 1 31 ? 16.906 17.167 42.480 1.00 11.04 15 ASP B O 1
ATOM 1694 N N . ALA B 1 32 ? 16.125 18.246 40.661 1.00 10.98 16 ALA B N 1
ATOM 1695 C CA . ALA B 1 32 ? 15.717 19.418 41.378 1.00 11.71 16 ALA B CA 1
ATOM 1696 C C . ALA B 1 32 ? 14.615 19.055 42.342 1.00 10.93 16 ALA B C 1
ATOM 1697 O O . ALA B 1 32 ? 14.629 19.505 43.493 1.00 11.75 16 ALA B O 1
ATOM 1699 N N . LEU B 1 33 ? 13.663 18.255 41.886 1.00 10.03 17 LEU B N 1
ATOM 1700 C CA . LEU B 1 33 ? 12.595 17.814 42.785 1.00 9.65 17 LEU B CA 1
ATOM 1701 C C . LEU B 1 33 ? 13.144 17.044 43.984 1.00 9.17 17 LEU B C 1
ATOM 1702 O O . LEU B 1 33 ? 12.773 17.301 45.148 1.00 8.64 17 LEU B O 1
ATOM 1707 N N . LEU B 1 34 ? 14.030 16.090 43.738 1.00 8.75 18 LEU B N 1
ATOM 1708 C CA . LEU B 1 34 ? 14.573 15.286 44.827 1.00 9.01 18 LEU B CA 1
ATOM 1709 C C . LEU B 1 34 ? 15.393 16.117 45.813 1.00 9.73 18 LEU B C 1
ATOM 1710 O O . LEU B 1 34 ? 15.331 15.877 47.019 1.00 10.04 18 LEU B O 1
ATOM 1715 N N . ARG B 1 35 ? 16.162 17.072 45.316 1.00 10.35 19 ARG B N 1
ATOM 1716 C CA . ARG B 1 35 ? 16.988 17.904 46.206 1.00 11.62 19 ARG B CA 1
ATOM 1717 C C . ARG B 1 35 ? 16.130 18.805 47.066 1.00 12.54 19 ARG B C 1
ATOM 1718 O O . ARG B 1 35 ? 16.469 19.062 48.227 1.00 13.50 19 ARG B O 1
ATOM 1726 N N A ARG B 1 36 ? 15.013 19.296 46.532 0.60 12.51 20 ARG B N 1
ATOM 1727 N N B ARG B 1 36 ? 15.022 19.275 46.516 0.40 12.60 20 ARG B N 1
ATOM 1728 C CA A ARG B 1 36 ? 14.182 20.186 47.330 0.60 13.25 20 ARG B CA 1
ATOM 1729 C CA B ARG B 1 36 ? 14.145 20.140 47.264 0.40 13.34 20 ARG B CA 1
ATOM 1730 C C A ARG B 1 36 ? 13.159 19.459 48.215 0.60 13.12 20 ARG B C 1
ATOM 1731 C C B ARG B 1 36 ? 13.279 19.403 48.281 0.40 13.22 20 ARG B C 1
ATOM 1732 O O A ARG B 1 36 ? 12.615 20.062 49.132 0.60 14.22 20 ARG B O 1
ATOM 1733 O O B ARG B 1 36 ? 13.004 19.918 49.358 0.40 14.22 20 ARG B O 1
ATOM 1748 N N . SER B 1 37 ? 12.905 18.179 47.939 1.00 12.84 21 SER B N 1
ATOM 1749 C CA . SER B 1 37 ? 11.918 17.403 48.702 1.00 12.34 21 SER B CA 1
ATOM 1750 C C . SER B 1 37 ? 12.403 16.584 49.890 1.00 13.03 21 SER B C 1
ATOM 1751 O O . SER B 1 37 ? 11.603 16.245 50.760 1.00 15.15 21 SER B O 1
ATOM 1754 N N . PHE B 1 38 ? 13.685 16.253 49.912 1.00 12.11 22 PHE B N 1
ATOM 1755 C CA . PHE B 1 38 ? 14.267 15.461 50.967 1.00 12.37 22 PHE B CA 1
ATOM 1756 C C . PHE B 1 38 ? 15.162 16.304 51.852 1.00 14.22 22 PHE B C 1
ATOM 1757 O O . PHE B 1 38 ? 15.545 17.423 51.493 1.00 15.51 22 PHE B O 1
ATOM 1765 N N . GLU B 1 39 ? 15.473 15.771 53.020 1.00 16.30 23 GLU B N 1
ATOM 1766 C CA . GLU B 1 39 ? 16.313 16.475 53.988 1.00 18.06 23 GLU B CA 1
ATOM 1767 C C . GLU B 1 39 ? 17.771 16.538 53.548 1.00 16.61 23 GLU B C 1
ATOM 1768 O O . GLU B 1 39 ? 18.519 17.384 54.029 1.00 16.93 23 GLU B O 1
ATOM 1774 N N . SER B 1 40 ? 18.188 15.609 52.688 1.00 14.39 24 SER B N 1
ATOM 1775 C CA . SER B 1 40 ? 19.538 15.632 52.148 1.00 13.91 24 SER B CA 1
ATOM 1776 C C . SER B 1 40 ? 19.506 15.320 50.671 1.00 13.11 24 SER B C 1
ATOM 1777 O O . SER B 1 40 ? 18.462 14.950 50.122 1.00 12.58 24 SER B O 1
ATOM 1780 N N . ASP B 1 41 ? 20.656 15.474 50.017 1.00 12.82 25 ASP B N 1
ATOM 1781 C CA . ASP B 1 41 ? 20.775 15.212 48.601 1.00 12.54 25 ASP B CA 1
ATOM 1782 C C . ASP B 1 41 ? 20.945 13.732 48.280 1.00 11.29 25 ASP B C 1
ATOM 1783 O O . ASP B 1 41 ? 21.146 13.371 47.131 1.00 10.92 25 ASP B O 1
ATOM 1788 N N . ALA B 1 42 ? 20.843 12.867 49.295 1.00 10.90 26 ALA B N 1
ATOM 1789 C CA . ALA B 1 42 ? 21.086 11.433 49.072 1.00 10.85 26 ALA B CA 1
ATOM 1790 C C . ALA B 1 42 ? 20.164 10.823 48.035 1.00 9.93 26 ALA B C 1
ATOM 1791 O O . ALA B 1 42 ? 20.607 10.045 47.188 1.00 9.88 26 ALA B O 1
ATOM 1793 N N . GLU B 1 43 ? 18.869 11.154 48.071 1.00 9.94 27 GLU B N 1
ATOM 1794 C CA . GLU B 1 43 ? 17.954 10.608 47.051 1.00 9.67 27 GLU B CA 1
ATOM 1795 C C . GLU B 1 43 ? 18.299 11.061 45.643 1.00 9.15 27 GLU B C 1
ATOM 1796 O O . GLU B 1 43 ? 18.267 10.263 44.689 1.00 8.71 27 GLU B O 1
ATOM 1802 N N . ALA B 1 44 ? 18.627 12.337 45.504 1.00 9.09 28 ALA B N 1
ATOM 1803 C CA . ALA B 1 44 ? 19.017 12.863 44.189 1.00 9.33 28 ALA B CA 1
ATOM 1804 C C . ALA B 1 44 ? 20.294 12.116 43.658 1.00 9.54 28 ALA B C 1
ATOM 1805 O O . ALA B 1 44 ? 20.370 11.712 42.486 1.00 10.12 28 ALA B O 1
ATOM 1807 N N . LYS B 1 45 ? 21.271 11.936 44.531 1.00 9.67 29 LYS B N 1
ATOM 1808 C CA . LYS B 1 45 ? 22.521 11.279 44.176 1.00 10.13 29 LYS B CA 1
ATOM 1809 C C . LYS B 1 45 ? 22.313 9.786 43.868 1.00 9.62 29 LYS B C 1
ATOM 1810 O O . LYS B 1 45 ? 22.893 9.252 42.944 1.00 9.87 29 LYS B O 1
ATOM 1816 N N . LEU B 1 46 ? 21.458 9.138 44.641 1.00 8.95 30 LEU B N 1
ATOM 1817 C CA . LEU B 1 46 ? 21.116 7.755 44.419 1.00 8.96 30 LEU B CA 1
ATOM 1818 C C . LEU B 1 46 ? 20.568 7.555 43.014 1.00 8.52 30 LEU B C 1
ATOM 1819 O O . LEU B 1 46 ? 21.010 6.681 42.260 1.00 8.39 30 LEU B O 1
ATOM 1824 N N . VAL B 1 47 ? 19.616 8.414 42.640 1.00 8.22 31 VAL B N 1
ATOM 1825 C CA . VAL B 1 47 ? 18.943 8.281 41.364 1.00 8.52 31 VAL B CA 1
ATOM 1826 C C . VAL B 1 47 ? 19.897 8.570 40.228 1.00 8.90 31 VAL B C 1
ATOM 1827 O O . VAL B 1 47 ? 19.912 7.855 39.213 1.00 9.05 31 VAL B O 1
ATOM 1831 N N . HIS B 1 48 ? 20.708 9.598 40.390 1.00 9.43 32 HIS B N 1
ATOM 1832 C CA . HIS B 1 48 ? 21.750 9.893 39.420 1.00 10.21 32 HIS B CA 1
ATOM 1833 C C . HIS B 1 48 ? 22.657 8.678 39.190 1.00 10.34 32 HIS B C 1
ATOM 1834 O O . HIS B 1 48 ? 22.917 8.283 38.036 1.00 10.68 32 HIS B O 1
ATOM 1841 N N . ASP B 1 49 ? 23.103 8.051 40.280 1.00 10.48 33 ASP B N 1
ATOM 1842 C CA . ASP B 1 49 ? 24.022 6.939 40.175 1.00 10.85 33 ASP B CA 1
ATOM 1843 C C . ASP B 1 49 ? 23.362 5.698 39.573 1.00 10.51 33 ASP B C 1
ATOM 1844 O O . ASP B 1 49 ? 23.939 5.040 38.740 1.00 10.36 33 ASP B O 1
ATOM 1849 N N . LEU B 1 50 ? 22.149 5.378 40.002 1.00 9.91 34 LEU B N 1
ATOM 1850 C CA . LEU B 1 50 ? 21.419 4.252 39.412 1.00 10.56 34 LEU B CA 1
ATOM 1851 C C . LEU B 1 50 ? 21.230 4.446 37.931 1.00 10.97 34 LEU B C 1
ATOM 1852 O O . LEU B 1 50 ? 21.444 3.512 37.145 1.00 11.89 34 LEU B O 1
ATOM 1857 N N . ARG B 1 51 ? 20.811 5.641 37.538 1.00 11.63 35 ARG B N 1
ATOM 1858 C CA . ARG B 1 51 ? 20.591 5.911 36.129 1.00 12.57 35 ARG B CA 1
ATOM 1859 C C . ARG B 1 51 ? 21.864 5.812 35.313 1.00 13.24 35 ARG B C 1
ATOM 1860 O O . ARG B 1 51 ? 21.884 5.179 34.244 1.00 13.81 35 ARG B O 1
ATOM 1868 N N . GLU B 1 52 ? 22.923 6.428 35.824 1.00 13.92 36 GLU B N 1
ATOM 1869 C CA . GLU B 1 52 ? 24.191 6.493 35.121 1.00 14.93 36 GLU B CA 1
ATOM 1870 C C . GLU B 1 52 ? 24.759 5.114 34.882 1.00 15.14 36 GLU B C 1
ATOM 1871 O O . GLU B 1 52 ? 25.305 4.827 33.801 1.00 16.41 36 GLU B O 1
ATOM 1877 N N . ASP B 1 53 ? 24.572 4.232 35.853 1.00 14.27 37 ASP B N 1
ATOM 1878 C CA . ASP B 1 53 ? 25.136 2.895 35.783 1.00 14.78 37 ASP B CA 1
ATOM 1879 C C . ASP B 1 53 ? 24.201 1.813 35.245 1.00 15.08 37 ASP B C 1
ATOM 1880 O O . ASP B 1 53 ? 24.594 0.655 35.186 1.00 15.38 37 ASP B O 1
ATOM 1885 N N . GLY B 1 54 ? 22.980 2.197 34.863 1.00 14.85 38 GLY B N 1
ATOM 1886 C CA . GLY B 1 54 ? 22.047 1.275 34.185 1.00 15.59 38 GLY B CA 1
ATOM 1887 C C . GLY B 1 54 ? 21.239 0.373 35.097 1.00 15.32 38 GLY B C 1
ATOM 1888 O O . GLY B 1 54 ? 20.851 -0.714 34.692 1.00 17.09 38 GLY B O 1
ATOM 1889 N N . PHE B 1 55 ? 20.971 0.843 36.320 1.00 13.75 39 PHE B N 1
ATOM 1890 C CA . PHE B 1 55 ? 20.186 0.083 37.326 1.00 13.28 39 PHE B CA 1
ATOM 1891 C C . PHE B 1 55 ? 18.872 0.773 37.711 1.00 12.82 39 PHE B C 1
ATOM 1892 O O . PHE B 1 55 ? 18.261 0.453 38.717 1.00 13.61 39 PHE B O 1
ATOM 1900 N N A LEU B 1 56 ? 18.481 1.744 36.901 0.50 13.36 40 LEU B N 1
ATOM 1901 N N B LEU B 1 56 ? 18.448 1.769 36.938 0.50 12.34 40 LEU B N 1
ATOM 1902 C CA A LEU B 1 56 ? 17.213 2.389 37.045 0.50 13.25 40 LEU B CA 1
ATOM 1903 C CA B LEU B 1 56 ? 17.169 2.430 37.183 0.50 11.56 40 LEU B CA 1
ATOM 1904 C C A LEU B 1 56 ? 16.315 1.564 36.158 0.50 13.15 40 LEU B C 1
ATOM 1905 C C B LEU B 1 56 ? 16.168 1.756 36.260 0.50 12.17 40 LEU B C 1
ATOM 1906 O O A LEU B 1 56 ? 16.335 1.681 34.924 0.50 13.31 40 LEU B O 1
ATOM 1907 O O B LEU B 1 56 ? 15.933 2.228 35.121 0.50 12.09 40 LEU B O 1
ATOM 1916 N N . THR B 1 57 ? 15.551 0.688 36.774 1.00 12.06 41 THR B N 1
ATOM 1917 C CA . THR B 1 57 ? 14.660 -0.182 36.014 1.00 13.31 41 THR B CA 1
ATOM 1918 C C . THR B 1 57 ? 13.496 0.551 35.396 1.00 12.84 41 THR B C 1
ATOM 1919 O O . THR B 1 57 ? 13.180 0.354 34.225 1.00 14.92 41 THR B O 1
ATOM 1923 N N . LEU B 1 58 ? 12.826 1.343 36.205 1.00 11.62 42 LEU B N 1
ATOM 1924 C CA . LEU B 1 58 ? 11.687 2.125 35.756 1.00 11.47 42 LEU B CA 1
ATOM 1925 C C . LEU B 1 58 ? 11.517 3.343 36.634 1.00 10.73 42 LEU B C 1
ATOM 1926 O O . LEU B 1 58 ? 11.630 3.244 37.846 1.00 9.61 42 LEU B O 1
ATOM 1931 N N . GLY B 1 59 ? 11.278 4.498 36.007 1.00 10.61 43 GLY B N 1
ATOM 1932 C CA . GLY B 1 59 ? 10.938 5.719 36.705 1.00 10.20 43 GLY B CA 1
ATOM 1933 C C . GLY B 1 59 ? 9.646 6.237 36.101 1.00 10.41 43 GLY B C 1
ATOM 1934 O O . GLY B 1 59 ? 9.425 6.081 34.894 1.00 11.11 43 GLY B O 1
ATOM 1935 N N . LEU B 1 60 ? 8.761 6.746 36.949 1.00 10.27 44 LEU B N 1
ATOM 1936 C CA . LEU B 1 60 ? 7.550 7.450 36.496 1.00 11.23 44 LEU B CA 1
ATOM 1937 C C . LEU B 1 60 ? 7.626 8.861 36.978 1.00 11.17 44 LEU B C 1
ATOM 1938 O O . LEU B 1 60 ? 7.988 9.124 38.147 1.00 11.42 44 LEU B O 1
ATOM 1943 N N . VAL B 1 61 ? 7.290 9.778 36.072 1.00 10.30 45 VAL B N 1
ATOM 1944 C CA . VAL B 1 61 ? 7.224 11.160 36.431 1.00 11.19 45 VAL B CA 1
ATOM 1945 C C . VAL B 1 61 ? 5.825 11.681 36.310 1.00 11.80 45 VAL B C 1
ATOM 1946 O O . VAL B 1 61 ? 5.028 11.185 35.516 1.00 13.18 45 VAL B O 1
ATOM 1950 N N . ALA B 1 62 ? 5.523 12.674 37.135 1.00 11.60 46 ALA B N 1
ATOM 1951 C CA . ALA B 1 62 ? 4.279 13.455 37.003 1.00 12.41 46 ALA B CA 1
ATOM 1952 C C . ALA B 1 62 ? 4.767 14.843 36.589 1.00 12.73 46 ALA B C 1
ATOM 1953 O O . ALA B 1 62 ? 5.658 15.390 37.187 1.00 11.51 46 ALA B O 1
ATOM 1955 N N . THR B 1 63 ? 4.170 15.416 35.545 1.00 14.57 47 THR B N 1
ATOM 1956 C CA . THR B 1 63 ? 4.553 16.726 35.075 1.00 16.73 47 THR B CA 1
ATOM 1957 C C . THR B 1 63 ? 3.339 17.591 34.877 1.00 17.72 47 THR B C 1
ATOM 1958 O O . THR B 1 63 ? 2.290 17.095 34.572 1.00 18.05 47 THR B O 1
ATOM 1962 N N . ASP B 1 64 ? 3.507 18.891 35.053 1.00 23.64 48 ASP B N 1
ATOM 1963 C CA . ASP B 1 64 ? 2.444 19.844 34.711 1.00 28.34 48 ASP B CA 1
ATOM 1964 C C . ASP B 1 64 ? 2.425 20.031 33.179 1.00 32.65 48 ASP B C 1
ATOM 1965 O O . ASP B 1 64 ? 3.184 19.364 32.458 1.00 32.14 48 ASP B O 1
ATOM 1970 N N . ASP B 1 65 ? 1.562 20.918 32.678 1.00 39.43 49 ASP B N 1
ATOM 1971 C CA . ASP B 1 65 ? 1.425 21.126 31.223 1.00 45.88 49 ASP B CA 1
ATOM 1972 C C . ASP B 1 65 ? 2.703 21.613 30.515 1.00 47.20 49 ASP B C 1
ATOM 1973 O O . ASP B 1 65 ? 2.906 21.317 29.333 1.00 50.27 49 ASP B O 1
ATOM 1978 N N . GLU B 1 66 ? 3.542 22.365 31.233 1.00 47.17 50 GLU B N 1
ATOM 1979 C CA . GLU B 1 66 ? 4.804 22.889 30.685 1.00 48.48 50 GLU B CA 1
ATOM 1980 C C . GLU B 1 66 ? 5.927 21.840 30.713 1.00 44.64 50 GLU B C 1
ATOM 1981 O O . GLU B 1 66 ? 7.040 22.093 30.235 1.00 44.93 50 GLU B O 1
ATOM 1987 N N . GLY B 1 67 ? 5.641 20.673 31.286 1.00 40.17 51 GLY B N 1
ATOM 1988 C CA . GLY B 1 67 ? 6.613 19.596 31.355 1.00 35.34 51 GLY B CA 1
ATOM 1989 C C . GLY B 1 67 ? 7.455 19.595 32.612 1.00 29.90 51 GLY B C 1
ATOM 1990 O O . GLY B 1 67 ? 8.369 18.786 32.733 1.00 28.16 51 GLY B O 1
ATOM 1991 N N . GLN B 1 68 ? 7.147 20.488 33.551 1.00 27.76 52 GLN B N 1
ATOM 1992 C CA . GLN B 1 68 ? 7.853 20.551 34.837 1.00 26.92 52 GLN B CA 1
ATOM 1993 C C . GLN B 1 68 ? 7.557 19.334 35.716 1.00 22.17 52 GLN B C 1
ATOM 1994 O O . GLN B 1 68 ? 6.378 19.011 35.977 1.00 19.00 52 GLN B O 1
ATOM 2000 N N . VAL B 1 69 ? 8.624 18.721 36.220 1.00 19.22 53 VAL B N 1
ATOM 2001 C CA . VAL B 1 69 ? 8.531 17.508 37.051 1.00 16.65 53 VAL B CA 1
ATOM 2002 C C . VAL B 1 69 ? 8.105 17.878 38.455 1.00 16.03 53 VAL B C 1
ATOM 2003 O O . VAL B 1 69 ? 8.814 18.581 39.181 1.00 14.95 53 VAL B O 1
ATOM 2007 N N . ILE B 1 70 ? 6.935 17.369 38.847 1.00 14.27 54 ILE B N 1
ATOM 2008 C CA . ILE B 1 70 ? 6.358 17.641 40.162 1.00 14.70 54 ILE B CA 1
ATOM 2009 C C . ILE B 1 70 ? 6.113 16.376 41.002 1.00 12.85 54 ILE B C 1
ATOM 2010 O O . ILE B 1 70 ? 5.696 16.435 42.154 1.00 13.76 54 ILE B O 1
ATOM 2015 N N . GLY B 1 71 ? 6.422 15.213 40.437 1.00 11.10 55 GLY B N 1
ATOM 2016 C CA . GLY B 1 71 ? 6.307 13.961 41.180 1.00 10.59 55 GLY B CA 1
ATOM 2017 C C . GLY B 1 71 ? 7.218 12.965 40.527 1.00 9.61 55 GLY B C 1
ATOM 2018 O O . GLY B 1 71 ? 7.482 13.054 39.331 1.00 9.34 55 GLY B O 1
ATOM 2019 N N . TYR B 1 72 ? 7.695 11.997 41.310 1.00 9.08 56 TYR B N 1
ATOM 2020 C CA . TYR B 1 72 ? 8.609 10.959 40.834 1.00 8.66 56 TYR B CA 1
ATOM 2021 C C . TYR B 1 72 ? 8.596 9.724 41.682 1.00 8.49 56 TYR B C 1
ATOM 2022 O O . TYR B 1 72 ? 8.457 9.805 42.898 1.00 8.74 56 TYR B O 1
ATOM 2031 N N . VAL B 1 73 ? 8.656 8.567 41.027 1.00 8.26 57 VAL B N 1
ATOM 2032 C CA . VAL B 1 73 ? 8.889 7.303 41.733 1.00 8.15 57 VAL B CA 1
ATOM 2033 C C . VAL B 1 73 ? 9.834 6.489 40.873 1.00 7.94 57 VAL B C 1
ATOM 2034 O O . VAL B 1 73 ? 9.751 6.506 39.648 1.00 8.72 57 VAL B O 1
ATOM 2038 N N . ALA B 1 74 ? 10.761 5.792 41.530 1.00 7.68 58 ALA B N 1
ATOM 2039 C CA . ALA B 1 74 ? 11.707 4.952 40.803 1.00 8.25 58 ALA B CA 1
ATOM 2040 C C . ALA B 1 74 ? 11.768 3.542 41.380 1.00 7.78 58 ALA B C 1
ATOM 2041 O O . ALA B 1 74 ? 11.433 3.290 42.544 1.00 7.89 58 ALA B O 1
ATOM 2043 N N . PHE B 1 75 ? 12.178 2.618 40.510 1.00 7.91 59 PHE B N 1
ATOM 2044 C CA . PHE B 1 75 ? 12.317 1.224 40.840 1.00 7.86 59 PHE B CA 1
ATOM 2045 C C . PHE B 1 75 ? 13.664 0.712 40.330 1.00 8.25 59 PHE B C 1
ATOM 2046 O O . PHE B 1 75 ? 14.109 1.092 39.241 1.00 9.29 59 PHE B O 1
ATOM 2054 N N . SER B 1 76 ? 14.296 -0.157 41.108 1.00 8.28 60 SER B N 1
ATOM 2055 C CA . SER B 1 76 ? 15.628 -0.738 40.726 1.00 8.97 60 SER B CA 1
ATOM 2056 C C . SER B 1 76 ? 15.653 -2.218 41.086 1.00 9.14 60 SER B C 1
ATOM 2057 O O . SER B 1 76 ? 14.883 -2.633 41.954 1.00 9.29 60 SER B O 1
ATOM 2060 N N . PRO B 1 77 ? 16.571 -3.004 40.506 1.00 9.92 61 PRO B N 1
ATOM 2061 C CA . PRO B 1 77 ? 16.555 -4.445 40.800 1.00 10.52 61 PRO B CA 1
ATOM 2062 C C . PRO B 1 77 ? 16.938 -4.858 42.198 1.00 10.15 61 PRO B C 1
ATOM 2063 O O . PRO B 1 77 ? 17.833 -4.269 42.778 1.00 10.70 61 PRO B O 1
ATOM 2067 N N . VAL B 1 78 ? 16.277 -5.882 42.748 1.00 10.04 62 VAL B N 1
ATOM 2068 C CA . VAL B 1 78 ? 16.734 -6.445 44.016 1.00 11.03 62 VAL B CA 1
ATOM 2069 C C . VAL B 1 78 ? 16.846 -7.931 43.799 1.00 12.82 62 VAL B C 1
ATOM 2070 O O . VAL B 1 78 ? 16.176 -8.472 42.911 1.00 14.83 62 VAL B O 1
ATOM 2074 N N . ASP B 1 79 ? 17.725 -8.590 44.565 1.00 13.50 63 ASP B N 1
ATOM 2075 C CA . ASP B 1 79 ? 17.852 -10.042 44.536 1.00 15.88 63 ASP B CA 1
ATOM 2076 C C . ASP B 1 79 ? 17.343 -10.596 45.858 1.00 14.23 63 ASP B C 1
ATOM 2077 O O . ASP B 1 79 ? 17.339 -9.880 46.850 1.00 13.84 63 ASP B O 1
ATOM 2082 N N . VAL B 1 80 ? 16.917 -11.859 45.886 1.00 14.25 64 VAL B N 1
ATOM 2083 C CA . VAL B 1 80 ? 16.493 -12.500 47.145 1.00 15.05 64 VAL B CA 1
ATOM 2084 C C . VAL B 1 80 ? 17.357 -13.732 47.339 1.00 15.81 64 VAL B C 1
ATOM 2085 O O . VAL B 1 80 ? 17.360 -14.627 46.490 1.00 15.87 64 VAL B O 1
ATOM 2089 N N . GLN B 1 81 ? 18.121 -13.765 48.426 1.00 17.86 65 GLN B N 1
ATOM 2090 C CA . GLN B 1 81 ? 19.094 -14.834 48.685 1.00 19.94 65 GLN B CA 1
ATOM 2091 C C . GLN B 1 81 ? 20.031 -15.019 47.493 1.00 20.08 65 GLN B C 1
ATOM 2092 O O . GLN B 1 81 ? 20.354 -16.158 47.096 1.00 19.65 65 GLN B O 1
ATOM 2098 N N . GLY B 1 82 ? 20.410 -13.899 46.878 1.00 19.87 66 GLY B N 1
ATOM 2099 C CA . GLY B 1 82 ? 21.319 -13.909 45.742 1.00 22.15 66 GLY B CA 1
ATOM 2100 C C . GLY B 1 82 ? 20.696 -14.289 44.423 1.00 23.31 66 GLY B C 1
ATOM 2101 O O . GLY B 1 82 ? 21.389 -14.345 43.412 1.00 28.72 66 GLY B O 1
ATOM 2102 N N . GLU B 1 83 ? 19.388 -14.523 44.406 1.00 22.76 67 GLU B N 1
ATOM 2103 C CA . GLU B 1 83 ? 18.714 -14.952 43.182 1.00 23.83 67 GLU B CA 1
ATOM 2104 C C . GLU B 1 83 ? 17.875 -13.816 42.587 1.00 20.41 67 GLU B C 1
ATOM 2105 O O . GLU B 1 83 ? 17.306 -12.985 43.298 1.00 17.65 67 GLU B O 1
ATOM 2111 N N . ASP B 1 84 ? 17.796 -13.812 41.262 1.00 18.62 68 ASP B N 1
ATOM 2112 C CA . ASP B 1 84 ? 16.964 -12.860 40.542 1.00 18.05 68 ASP B CA 1
ATOM 2113 C C . ASP B 1 84 ? 15.601 -13.527 40.357 1.00 17.69 68 ASP B C 1
ATOM 2114 O O . ASP B 1 84 ? 15.492 -14.532 39.617 1.00 17.96 68 ASP B O 1
ATOM 2119 N N . LEU B 1 85 ? 14.589 -12.989 41.040 1.00 16.31 69 LEU B N 1
ATOM 2120 C CA . LEU B 1 85 ? 13.203 -13.468 40.949 1.00 15.75 69 LEU B CA 1
ATOM 2121 C C . LEU B 1 85 ? 12.258 -12.433 40.280 1.00 15.09 69 LEU B C 1
ATOM 2122 O O . LEU B 1 85 ? 11.035 -12.493 40.422 1.00 16.35 69 LEU B O 1
ATOM 2127 N N . GLN B 1 86 ? 12.835 -11.497 39.547 1.00 14.40 70 GLN B N 1
ATOM 2128 C CA . GLN B 1 86 ? 12.082 -10.418 38.912 1.00 13.32 70 GLN B CA 1
ATOM 2129 C C . GLN B 1 86 ? 11.402 -9.506 39.946 1.00 12.25 70 GLN B C 1
ATOM 2130 O O . GLN B 1 86 ? 10.279 -9.095 39.772 1.00 12.27 70 GLN B O 1
ATOM 2136 N N . TRP B 1 87 ? 12.115 -9.233 41.010 1.00 10.41 71 TRP B N 1
ATOM 2137 C CA . TRP B 1 87 ? 11.674 -8.293 42.032 1.00 9.82 71 TRP B CA 1
ATOM 2138 C C . TRP B 1 87 ? 12.414 -6.965 41.851 1.00 9.72 71 TRP B C 1
ATOM 2139 O O . TRP B 1 87 ? 13.543 -6.919 41.335 1.00 10.02 71 TRP B O 1
ATOM 2150 N N . VAL B 1 88 ? 11.760 -5.894 42.271 1.00 9.86 72 VAL B N 1
ATOM 2151 C CA . VAL B 1 88 ? 12.370 -4.557 42.283 1.00 9.19 72 VAL B CA 1
ATOM 2152 C C . VAL B 1 88 ? 12.123 -3.891 43.622 1.00 8.88 72 VAL B C 1
ATOM 2153 O O . VAL B 1 88 ? 11.222 -4.311 44.390 1.00 9.41 72 VAL B O 1
ATOM 2157 N N . GLY B 1 89 ? 12.931 -2.872 43.895 1.00 8.23 73 GLY B N 1
ATOM 2158 C CA . GLY B 1 89 ? 12.790 -2.066 45.103 1.00 7.55 73 GLY B CA 1
ATOM 2159 C C . GLY B 1 89 ? 12.341 -0.672 44.689 1.00 7.73 73 GLY B C 1
ATOM 2160 O O . GLY B 1 89 ? 12.862 -0.094 43.715 1.00 7.93 73 GLY B O 1
ATOM 2161 N N . MET B 1 90 ? 11.355 -0.134 45.393 1.00 8.35 74 MET B N 1
ATOM 2162 C CA . MET B 1 90 ? 10.798 1.173 45.076 1.00 7.81 74 MET B CA 1
ATOM 2163 C C . MET B 1 90 ? 11.443 2.241 45.944 1.00 8.17 74 MET B C 1
ATOM 2164 O O . MET B 1 90 ? 11.436 2.142 47.181 1.00 9.48 74 MET B O 1
ATOM 2169 N N . ALA B 1 91 ? 12.054 3.210 45.292 1.00 8.82 75 ALA B N 1
ATOM 2170 C CA . ALA B 1 91 ? 12.710 4.330 45.946 1.00 9.06 75 ALA B CA 1
ATOM 2171 C C . ALA B 1 91 ? 13.400 5.192 44.915 1.00 9.54 75 ALA B C 1
ATOM 2172 O O . ALA B 1 91 ? 14.017 4.646 43.988 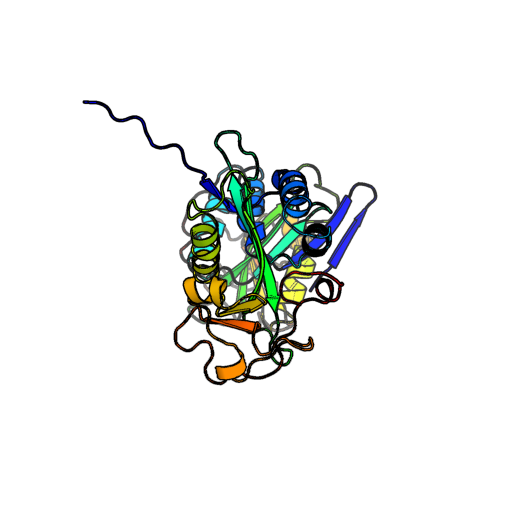1.00 9.79 75 ALA B O 1
ATOM 2174 N N . PRO B 1 92 ? 13.320 6.516 45.051 1.00 9.16 76 PRO B N 1
ATOM 2175 C CA . PRO B 1 92 ? 12.538 7.269 46.035 1.00 9.17 76 PRO B CA 1
ATOM 2176 C C . PRO B 1 92 ? 11.115 7.478 45.545 1.00 9.34 76 PRO B C 1
ATOM 2177 O O . PRO B 1 92 ? 10.754 7.052 44.434 1.00 9.03 76 PRO B O 1
ATOM 2181 N N . LEU B 1 93 ? 10.329 8.139 46.376 1.00 9.35 77 LEU B N 1
ATOM 2182 C CA . LEU B 1 93 ? 8.977 8.564 46.049 1.00 9.07 77 LEU B CA 1
ATOM 2183 C C . LEU B 1 93 ? 8.843 9.999 46.536 1.00 8.89 77 LEU B C 1
ATOM 2184 O O . LEU B 1 93 ? 9.078 10.296 47.706 1.00 9.19 77 LEU B O 1
ATOM 2189 N N . ALA B 1 94 ? 8.464 10.907 45.639 1.00 8.62 78 ALA B N 1
ATOM 2190 C CA . ALA B 1 94 ? 8.374 12.321 45.972 1.00 8.77 78 ALA B CA 1
ATOM 2191 C C . ALA B 1 94 ? 7.329 13.082 45.202 1.00 9.22 78 ALA B C 1
ATOM 2192 O O . ALA B 1 94 ? 7.125 12.826 44.029 1.00 9.82 78 ALA B O 1
ATOM 2194 N N . VAL B 1 95 ? 6.648 13.985 45.894 1.00 9.49 79 VAL B N 1
ATOM 2195 C CA . VAL B 1 95 ? 5.712 14.914 45.268 1.00 10.30 79 VAL B CA 1
ATOM 2196 C C . VAL B 1 95 ? 6.107 16.332 45.736 1.00 10.99 79 VAL B C 1
ATOM 2197 O O . VAL B 1 95 ? 6.400 16.561 46.912 1.00 11.11 79 VAL B O 1
ATOM 2201 N N . ASP B 1 96 ? 6.129 17.268 44.801 1.00 11.94 80 ASP B N 1
ATOM 2202 C CA . ASP B 1 96 ? 6.491 18.660 45.102 1.00 13.41 80 ASP B CA 1
ATOM 2203 C C . ASP B 1 96 ? 5.556 19.183 46.176 1.00 14.39 80 ASP B C 1
ATOM 2204 O O . ASP B 1 96 ? 4.355 18.986 46.088 1.00 13.58 80 ASP B O 1
ATOM 2209 N N . GLU B 1 97 ? 6.123 19.865 47.165 1.00 14.93 81 GLU B N 1
ATOM 2210 C CA . GLU B 1 97 ? 5.346 20.345 48.314 1.00 16.74 81 GLU B CA 1
ATOM 2211 C C . GLU B 1 97 ? 4.077 21.087 47.902 1.00 18.11 81 GLU B C 1
ATOM 2212 O O . GLU B 1 97 ? 3.047 20.973 48.575 1.00 20.10 81 GLU B O 1
ATOM 2218 N N A LYS B 1 98 ? 4.129 21.851 46.822 0.50 17.79 82 LYS B N 1
ATOM 2219 N N B LYS B 1 98 ? 4.178 21.807 46.788 0.50 18.56 82 LYS B N 1
ATOM 2220 C CA A LYS B 1 98 ? 2.973 22.621 46.383 0.50 18.87 82 LYS B CA 1
ATOM 2221 C CA B LYS B 1 98 ? 3.118 22.598 46.161 0.50 20.39 82 LYS B CA 1
ATOM 2222 C C A LYS B 1 98 ? 1.765 21.733 46.126 0.50 18.13 82 LYS B C 1
ATOM 2223 C C B LYS B 1 98 ? 1.865 21.828 45.771 0.50 19.02 82 LYS B C 1
ATOM 2224 O O A LYS B 1 98 ? 0.621 22.118 46.413 0.50 18.98 82 LYS B O 1
ATOM 2225 O O B LYS B 1 98 ? 0.798 22.408 45.543 0.50 19.98 82 LYS B O 1
ATOM 2236 N N . TYR B 1 99 ? 2.023 20.523 45.632 1.00 17.38 83 TYR B N 1
ATOM 2237 C CA . TYR B 1 99 ? 0.959 19.654 45.221 1.00 17.13 83 TYR B CA 1
ATOM 2238 C C . TYR B 1 99 ? 0.675 18.490 46.128 1.00 17.07 83 TYR B C 1
ATOM 2239 O O . TYR B 1 99 ? 0.008 17.544 45.701 1.00 16.12 83 TYR B O 1
ATOM 2248 N N . ARG B 1 100 ? 1.125 18.552 47.373 1.00 16.32 84 ARG B N 1
ATOM 2249 C CA . ARG B 1 100 ? 0.862 17.462 48.280 1.00 16.01 84 ARG B CA 1
ATOM 2250 C C . ARG B 1 100 ? -0.566 17.437 48.734 1.00 16.61 84 ARG B C 1
ATOM 2251 O O . ARG B 1 100 ? -1.243 18.486 48.788 1.00 17.63 84 ARG B O 1
ATOM 2259 N N . GLY B 1 101 ? -1.018 16.224 49.005 1.00 16.40 85 GLY B N 1
ATOM 2260 C CA . GLY B 1 101 ? -2.369 15.998 49.479 1.00 16.99 85 GLY B CA 1
ATOM 2261 C C . GLY B 1 101 ? -3.404 15.937 48.371 1.00 17.16 85 GLY B C 1
ATOM 2262 O O . GLY B 1 101 ? -4.615 15.998 48.657 1.00 18.54 85 GLY B O 1
ATOM 2263 N N . GLN B 1 102 ? -2.966 15.819 47.121 1.00 16.82 86 GLN B N 1
ATOM 2264 C CA . GLN B 1 102 ? -3.862 15.767 45.981 1.00 17.31 86 GLN B CA 1
ATOM 2265 C C . GLN B 1 102 ? -4.020 14.350 45.395 1.00 15.68 86 GLN B C 1
ATOM 2266 O O . GLN B 1 102 ? -4.746 14.162 44.426 1.00 15.98 86 GLN B O 1
ATOM 2272 N N . GLY B 1 103 ? -3.368 13.369 46.026 1.00 14.49 87 GLY B N 1
ATOM 2273 C CA . GLY B 1 103 ? -3.373 11.974 45.601 1.00 13.80 87 GLY B CA 1
ATOM 2274 C C . GLY B 1 103 ? -2.359 11.559 44.548 1.00 12.68 87 GLY B C 1
ATOM 2275 O O . GLY B 1 103 ? -2.438 10.456 43.996 1.00 12.62 87 GLY B O 1
ATOM 2276 N N A LEU B 1 104 ? -1.406 12.436 44.220 0.50 12.22 88 LEU B N 1
ATOM 2277 N N B LEU B 1 104 ? -1.396 12.423 44.281 0.50 12.08 88 LEU B N 1
ATOM 2278 C CA A LEU B 1 104 ? -0.391 12.119 43.207 0.50 11.86 88 LEU B CA 1
ATOM 2279 C CA B LEU B 1 104 ? -0.406 12.177 43.262 0.50 11.64 88 LEU B CA 1
ATOM 2280 C C A LEU B 1 104 ? 0.543 10.979 43.617 0.50 11.18 88 LEU B C 1
ATOM 2281 C C B LEU B 1 104 ? 0.603 11.060 43.613 0.50 11.03 88 LEU B C 1
ATOM 2282 O O A LEU B 1 104 ? 0.918 10.174 42.774 0.50 10.76 88 LEU B O 1
ATOM 2283 O O B LEU B 1 104 ? 1.104 10.369 42.726 0.50 10.57 88 LEU B O 1
ATOM 2292 N N . ALA B 1 105 ? 0.916 10.889 44.892 1.00 11.04 89 ALA B N 1
ATOM 2293 C CA . ALA B 1 105 ? 1.835 9.814 45.321 1.00 10.51 89 ALA B CA 1
ATOM 2294 C C . ALA B 1 105 ? 1.104 8.480 45.174 1.00 10.57 89 ALA B C 1
ATOM 2295 O O . ALA B 1 105 ? 1.648 7.499 44.645 1.00 10.26 89 ALA B O 1
ATOM 2297 N N . ARG B 1 106 ? -0.140 8.453 45.644 1.00 11.01 90 ARG B N 1
ATOM 2298 C CA . ARG B 1 106 ? -0.962 7.266 45.512 1.00 11.13 90 ARG B CA 1
ATOM 2299 C C . ARG B 1 106 ? -1.024 6.810 44.056 1.00 10.91 90 ARG B C 1
ATOM 2300 O O . ARG B 1 106 ? -0.870 5.641 43.771 1.00 9.88 90 ARG B O 1
ATOM 2308 N N A GLN B 1 107 ? -1.230 7.756 43.148 0.50 11.03 91 GLN B N 1
ATOM 2309 N N B GLN B 1 107 ? -1.235 7.758 43.145 0.50 11.26 91 GLN B N 1
ATOM 2310 C CA A GLN B 1 107 ? -1.307 7.446 41.725 0.50 11.30 91 GLN B CA 1
ATOM 2311 C CA B GLN B 1 107 ? -1.334 7.428 41.724 0.50 11.77 91 GLN B CA 1
ATOM 2312 C C A GLN B 1 107 ? 0.019 6.969 41.169 0.50 10.95 91 GLN B C 1
ATOM 2313 C C B GLN B 1 107 ? 0.009 6.989 41.144 0.50 11.23 91 GLN B C 1
ATOM 2314 O O A GLN B 1 107 ? 0.077 6.016 40.404 0.50 11.09 91 GLN B O 1
ATOM 2315 O O B GLN B 1 107 ? 0.064 6.083 40.324 0.50 11.40 91 GLN B O 1
ATOM 2326 N N . LEU B 1 108 ? 1.096 7.628 41.568 1.00 10.49 92 LEU B N 1
ATOM 2327 C CA . LEU B 1 108 ? 2.416 7.231 41.084 1.00 10.48 92 LEU B CA 1
ATOM 2328 C C . LEU B 1 108 ? 2.713 5.800 41.484 1.00 10.22 92 LEU B C 1
ATOM 2329 O O . LEU B 1 108 ? 3.162 4.974 40.666 1.00 10.79 92 LEU B O 1
ATOM 2334 N N . VAL B 1 109 ? 2.414 5.478 42.724 1.00 9.95 93 VAL B N 1
ATOM 2335 C CA . VAL B 1 109 ? 2.705 4.124 43.186 1.00 9.46 93 VAL B CA 1
ATOM 2336 C C . VAL B 1 109 ? 1.822 3.098 42.478 1.00 9.93 93 VAL B C 1
ATOM 2337 O O . VAL B 1 109 ? 2.290 2.061 42.016 1.00 10.15 93 VAL B O 1
ATOM 2341 N N . TYR B 1 110 ? 0.535 3.394 42.394 1.00 10.26 94 TYR B N 1
ATOM 2342 C CA . TYR B 1 110 ? -0.393 2.496 41.737 1.00 10.44 94 TYR B CA 1
ATOM 2343 C C . TYR B 1 110 ? -0.002 2.268 40.287 1.00 11.13 94 TYR B C 1
ATOM 2344 O O . TYR B 1 110 ? 0.046 1.135 39.844 1.00 11.37 94 TYR B O 1
ATOM 2353 N N . GLU B 1 111 ? 0.260 3.349 39.543 1.00 11.42 95 GLU B N 1
ATOM 2354 C CA . GLU B 1 111 ? 0.590 3.171 38.122 1.00 12.49 95 GLU B CA 1
ATOM 2355 C C . GLU B 1 111 ? 1.962 2.517 37.958 1.00 11.62 95 GLU B C 1
ATOM 2356 O O . GLU B 1 111 ? 2.181 1.757 36.998 1.00 12.17 95 GLU B O 1
ATOM 2362 N N . GLY B 1 112 ? 2.898 2.820 38.854 1.00 10.85 96 GLY B N 1
ATOM 2363 C CA . GLY B 1 112 ? 4.211 2.155 38.825 1.00 10.83 96 GLY B CA 1
ATOM 2364 C C . GLY B 1 112 ? 4.067 0.658 38.975 1.00 10.70 96 GLY B C 1
ATOM 2365 O O . GLY B 1 112 ? 4.643 -0.107 38.234 1.00 10.88 96 GLY B O 1
ATOM 2366 N N . LEU B 1 113 ? 3.298 0.237 39.979 1.00 10.52 97 LEU B N 1
ATOM 2367 C CA . LEU B 1 113 ? 3.066 -1.180 40.204 1.00 11.20 97 LEU B CA 1
ATOM 2368 C C . LEU B 1 113 ? 2.319 -1.810 39.063 1.00 11.81 97 LEU B C 1
ATOM 2369 O O . LEU B 1 113 ? 2.619 -2.955 38.681 1.00 11.76 97 LEU B O 1
ATOM 2374 N N . ASP B 1 114 ? 1.384 -1.082 38.468 1.00 11.93 98 ASP B N 1
ATOM 2375 C CA . ASP B 1 114 ? 0.604 -1.625 37.377 1.00 14.30 98 ASP B CA 1
ATOM 2376 C C . ASP B 1 114 ? 1.515 -1.853 36.164 1.00 14.11 98 ASP B C 1
ATOM 2377 O O . ASP B 1 114 ? 1.411 -2.849 35.487 1.00 15.38 98 ASP B O 1
ATOM 2382 N N . SER B 1 115 ? 2.410 -0.914 35.909 1.00 13.87 99 SER B N 1
ATOM 2383 C CA . SER B 1 115 ? 3.364 -1.033 34.818 1.00 14.29 99 SER B CA 1
ATOM 2384 C C . SER B 1 115 ? 4.320 -2.207 35.070 1.00 13.73 99 SER B C 1
ATOM 2385 O O . SER B 1 115 ? 4.602 -2.977 34.158 1.00 15.06 99 SER B O 1
ATOM 2388 N N . LEU B 1 116 ? 4.842 -2.310 36.297 1.00 12.24 100 LEU B N 1
ATOM 2389 C CA . LEU B 1 116 ? 5.736 -3.428 36.639 1.00 12.10 100 LEU B CA 1
ATOM 2390 C C . LEU B 1 116 ? 5.066 -4.784 36.424 1.00 12.77 100 LEU B C 1
ATOM 2391 O O . LEU B 1 116 ? 5.679 -5.717 35.875 1.00 13.18 100 LEU B O 1
ATOM 2396 N N . ASN B 1 117 ? 3.793 -4.875 36.779 1.00 13.32 101 ASN B N 1
ATOM 2397 C CA . ASN B 1 117 ? 3.063 -6.119 36.605 1.00 15.44 101 ASN B CA 1
ATOM 2398 C C . ASN B 1 117 ? 2.933 -6.455 35.128 1.00 16.03 101 ASN B C 1
ATOM 2399 O O . ASN B 1 117 ? 3.125 -7.612 34.713 1.00 16.49 101 ASN B O 1
ATOM 2404 N N A GLU B 1 118 ? 2.603 -5.438 34.340 0.50 16.50 102 GLU B N 1
ATOM 2405 N N B GLU B 1 118 ? 2.607 -5.449 34.323 0.50 16.50 102 GLU B N 1
ATOM 2406 C CA A GLU B 1 118 ? 2.475 -5.582 32.892 0.50 18.55 102 GLU B CA 1
ATOM 2407 C CA B GLU B 1 118 ? 2.467 -5.641 32.874 0.50 18.44 102 GLU B CA 1
ATOM 2408 C C A GLU B 1 118 ? 3.783 -6.087 32.289 0.50 18.54 102 GLU B C 1
ATOM 2409 C C B GLU B 1 118 ? 3.791 -6.021 32.215 0.50 18.55 102 GLU B C 1
ATOM 2410 O O A GLU B 1 118 ? 3.773 -6.966 31.417 0.50 19.37 102 GLU B O 1
ATOM 2411 O O B GLU B 1 118 ? 3.798 -6.717 31.191 0.50 19.31 102 GLU B O 1
ATOM 2422 N N . PHE B 1 119 ? 4.904 -5.571 32.793 1.00 17.65 103 PHE B N 1
ATOM 2423 C CA . PHE B 1 119 ? 6.246 -5.916 32.283 1.00 18.43 103 PHE B CA 1
ATOM 2424 C C . PHE B 1 119 ? 6.773 -7.255 32.802 1.00 17.71 103 PHE B C 1
ATOM 2425 O O . PHE B 1 119 ? 7.879 -7.610 32.474 1.00 19.21 103 PHE B O 1
ATOM 2433 N N . GLY B 1 120 ? 6.020 -7.952 33.666 1.00 16.09 104 GLY B N 1
ATOM 2434 C CA . GLY B 1 120 ? 6.392 -9.284 34.145 1.00 15.89 104 GLY B CA 1
ATOM 2435 C C . GLY B 1 120 ? 7.119 -9.377 35.492 1.00 14.64 104 GLY B C 1
ATOM 2436 O O . GLY B 1 120 ? 7.621 -10.436 35.864 1.00 17.77 104 GLY B O 1
ATOM 2437 N N . TYR B 1 121 ? 7.210 -8.275 36.211 1.00 13.74 105 TYR B N 1
ATOM 2438 C CA . TYR B 1 121 ? 7.874 -8.305 37.504 1.00 13.59 105 TYR B CA 1
ATOM 2439 C C . TYR B 1 121 ? 6.932 -8.947 38.520 1.00 14.42 105 TYR B C 1
ATOM 2440 O O . TYR B 1 121 ? 5.711 -8.912 38.366 1.00 15.38 105 TYR B O 1
ATOM 2449 N N . ALA B 1 122 ? 7.509 -9.540 39.542 1.00 13.02 106 ALA B N 1
ATOM 2450 C CA . ALA B 1 122 ? 6.751 -10.320 40.512 1.00 12.97 106 ALA B CA 1
ATOM 2451 C C . ALA B 1 122 ? 6.383 -9.692 41.844 1.00 11.97 106 ALA B C 1
ATOM 2452 O O . ALA B 1 122 ? 5.381 -10.073 42.448 1.00 11.85 106 ALA B O 1
ATOM 2454 N N . ALA B 1 123 ? 7.220 -8.791 42.350 1.00 10.55 107 ALA B N 1
ATOM 2455 C CA . ALA B 1 123 ? 7.021 -8.178 43.621 1.00 9.79 107 ALA B CA 1
ATOM 2456 C C . ALA B 1 123 ? 7.852 -6.928 43.725 1.00 9.00 107 ALA B C 1
ATOM 2457 O O . ALA B 1 123 ? 8.868 -6.779 43.035 1.00 9.60 107 ALA B O 1
ATOM 2459 N N . VAL B 1 124 ? 7.423 -6.082 44.645 1.00 8.85 108 VAL B N 1
ATOM 2460 C CA . VAL B 1 124 ? 8.070 -4.801 44.923 1.00 9.04 108 VAL B CA 1
ATOM 2461 C C . VAL B 1 124 ? 8.321 -4.676 46.409 1.00 9.03 108 VAL B C 1
ATOM 2462 O O . VAL B 1 124 ? 7.416 -4.898 47.236 1.00 10.73 108 VAL B O 1
ATOM 2466 N N . VAL B 1 125 ? 9.539 -4.304 46.766 1.00 8.22 109 VAL B N 1
ATOM 2467 C CA . VAL B 1 125 ? 9.850 -4.029 48.165 1.00 8.38 109 VAL B CA 1
ATOM 2468 C C . VAL B 1 125 ? 10.090 -2.526 48.309 1.00 8.07 109 VAL B C 1
ATOM 2469 O O . VAL B 1 125 ? 10.382 -1.833 47.300 1.00 8.42 109 VAL B O 1
ATOM 2473 N N . THR B 1 126 ? 9.928 -2.020 49.536 1.00 8.32 110 THR B N 1
ATOM 2474 C CA . THR B 1 126 ? 10.252 -0.641 49.808 1.00 9.01 110 THR B CA 1
ATOM 2475 C C . THR B 1 126 ? 10.550 -0.487 51.274 1.00 9.62 110 THR B C 1
ATOM 2476 O O . THR B 1 126 ? 10.256 -1.384 52.080 1.00 9.54 110 THR B O 1
ATOM 2480 N N . LEU B 1 127 ? 11.163 0.621 51.610 1.00 10.43 111 LEU B N 1
ATOM 2481 C CA . LEU B 1 127 ? 11.590 0.914 52.973 1.00 12.29 111 LEU B CA 1
ATOM 2482 C C . LEU B 1 127 ? 11.064 2.280 53.333 1.00 11.86 111 LEU B C 1
ATOM 2483 O O . LEU B 1 127 ? 11.431 3.280 52.708 1.00 12.68 111 LEU B O 1
ATOM 2488 N N . GLY B 1 128 ? 10.176 2.339 54.319 1.00 11.71 112 GLY B N 1
ATOM 2489 C CA . GLY B 1 128 ? 9.614 3.614 54.727 1.00 12.62 112 GLY B CA 1
ATOM 2490 C C . GLY B 1 128 ? 8.556 3.409 55.764 1.00 13.21 112 GLY B C 1
ATOM 2491 O O . GLY B 1 128 ? 8.353 2.298 56.242 1.00 13.30 112 GLY B O 1
ATOM 2492 N N . ASP B 1 129 ? 7.841 4.480 56.057 1.00 14.00 113 ASP B N 1
ATOM 2493 C CA . ASP B 1 129 ? 6.869 4.456 57.106 1.00 15.33 113 ASP B CA 1
ATOM 2494 C C . ASP B 1 129 ? 5.699 3.579 56.693 1.00 14.46 113 ASP B C 1
ATOM 2495 O O . ASP B 1 129 ? 5.043 3.864 55.668 1.00 14.66 113 ASP B O 1
ATOM 2500 N N . PRO B 1 130 ? 5.406 2.523 57.488 1.00 14.69 114 PRO B N 1
ATOM 2501 C CA . PRO B 1 130 ? 4.257 1.689 57.128 1.00 14.11 114 PRO B CA 1
ATOM 2502 C C . PRO B 1 130 ? 2.929 2.451 57.178 1.00 13.99 114 PRO B C 1
ATOM 2503 O O . PRO B 1 130 ? 2.003 2.082 56.482 1.00 14.07 114 PRO B O 1
ATOM 2507 N N . ALA B 1 131 ? 2.865 3.523 57.960 1.00 14.62 115 ALA B N 1
ATOM 2508 C CA . ALA B 1 131 ? 1.658 4.361 58.032 1.00 15.61 115 ALA B CA 1
ATOM 2509 C C . ALA B 1 131 ? 1.404 4.996 56.669 1.00 15.13 115 ALA B C 1
ATOM 2510 O O . ALA B 1 131 ? 0.270 5.374 56.376 1.00 16.09 115 ALA B O 1
ATOM 2512 N N . LEU B 1 132 ? 2.459 5.130 55.856 1.00 14.11 116 LEU B N 1
ATOM 2513 C CA . LEU B 1 132 ? 2.316 5.592 54.468 1.00 13.70 116 LEU B CA 1
ATOM 2514 C C . LEU B 1 132 ? 2.081 4.408 53.511 1.00 13.05 116 LEU B C 1
ATOM 2515 O O . LEU B 1 132 ? 1.041 4.321 52.841 1.00 13.04 116 LEU B O 1
ATOM 2520 N N . TYR B 1 133 ? 3.016 3.452 53.483 1.00 11.82 117 TYR B N 1
ATOM 2521 C CA . TYR B 1 133 ? 2.968 2.398 52.450 1.00 11.56 117 TYR B CA 1
ATOM 2522 C C . TYR B 1 133 ? 1.903 1.367 52.595 1.00 11.94 117 TYR B C 1
ATOM 2523 O O . TYR B 1 133 ? 1.472 0.769 51.597 1.00 11.15 117 TYR B O 1
ATOM 2532 N N . SER B 1 134 ? 1.424 1.158 53.821 1.00 12.40 118 SER B N 1
ATOM 2533 C CA . SER B 1 134 ? 0.320 0.228 54.007 1.00 13.18 118 SER B CA 1
ATOM 2534 C C . SER B 1 134 ? -0.910 0.710 53.218 1.00 13.69 118 SER B C 1
ATOM 2535 O O . SER B 1 134 ? -1.748 -0.100 52.809 1.00 14.24 118 SER B O 1
ATOM 2538 N N . ARG B 1 135 ? -1.016 2.025 53.016 1.00 13.41 119 ARG B N 1
ATOM 2539 C CA . ARG B 1 135 ? -2.147 2.626 52.304 1.00 14.46 119 ARG B CA 1
ATOM 2540 C C . ARG B 1 135 ? -2.204 2.199 50.849 1.00 14.75 119 ARG B C 1
ATOM 2541 O O . ARG B 1 135 ? -3.275 2.236 50.227 1.00 16.25 119 ARG B O 1
ATOM 2549 N N . PHE B 1 136 ? -1.049 1.791 50.323 1.00 13.70 120 PHE B N 1
ATOM 2550 C CA . PHE B 1 136 ? -0.910 1.389 48.935 1.00 14.16 120 PHE B CA 1
ATOM 2551 C C . PHE B 1 136 ? -0.842 -0.134 48.757 1.00 13.86 120 PHE B C 1
ATOM 2552 O O . PHE B 1 136 ? -0.500 -0.621 47.670 1.00 13.67 120 PHE B O 1
ATOM 2560 N N . GLY B 1 137 ? -1.079 -0.871 49.832 1.00 14.00 121 GLY B N 1
ATOM 2561 C CA . GLY B 1 137 ? -1.110 -2.307 49.767 1.00 14.23 121 GLY B CA 1
ATOM 2562 C C . GLY B 1 137 ? 0.115 -3.029 50.254 1.00 13.21 121 GLY B C 1
ATOM 2563 O O . GLY B 1 137 ? 0.149 -4.251 50.215 1.00 14.34 121 GLY B O 1
ATOM 2564 N N . PHE B 1 138 ? 1.132 -2.289 50.681 1.00 12.57 122 PHE B N 1
ATOM 2565 C CA . PHE B 1 138 ? 2.358 -2.920 51.174 1.00 11.73 122 PHE B CA 1
ATOM 2566 C C . PHE B 1 138 ? 2.142 -3.596 52.498 1.00 12.20 122 PHE B C 1
ATOM 2567 O O . PHE B 1 138 ? 1.350 -3.113 53.347 1.00 11.97 122 PHE B O 1
ATOM 2575 N N A GLU B 1 139 ? 2.820 -4.733 52.674 0.50 12.01 123 GLU B N 1
ATOM 2576 N N B GLU B 1 139 ? 2.821 -4.731 52.687 0.50 12.04 123 GLU B N 1
ATOM 2577 C CA A GLU B 1 139 ? 2.768 -5.527 53.896 0.50 13.58 123 GLU B CA 1
ATOM 2578 C CA B GLU B 1 139 ? 2.750 -5.492 53.931 0.50 13.61 123 GLU B CA 1
ATOM 2579 C C A GLU B 1 139 ? 4.132 -5.527 54.561 0.50 13.04 123 GLU B C 1
ATOM 2580 C C B GLU B 1 139 ? 4.123 -5.514 54.567 0.50 13.06 123 GLU B C 1
ATOM 2581 O O A GLU B 1 139 ? 5.134 -5.359 53.883 0.50 12.30 123 GLU B O 1
ATOM 2582 O O B GLU B 1 139 ? 5.117 -5.356 53.876 0.50 12.32 123 GLU B O 1
ATOM 2593 N N . LEU B 1 140 ? 4.180 -5.721 55.882 1.00 13.42 124 LEU B N 1
ATOM 2594 C CA . LEU B 1 140 ? 5.468 -5.830 56.575 1.00 13.53 124 LEU B CA 1
ATOM 2595 C C . LEU B 1 140 ? 6.245 -7.047 56.079 1.00 12.22 124 LEU B C 1
ATOM 2596 O O . LEU B 1 140 ? 5.768 -8.176 56.130 1.00 12.58 124 LEU B O 1
ATOM 2601 N N . ALA B 1 141 ? 7.463 -6.814 55.598 1.00 10.99 125 ALA B N 1
ATOM 2602 C CA . ALA B 1 141 ? 8.284 -7.883 55.041 1.00 10.90 125 ALA B CA 1
ATOM 2603 C C . ALA B 1 141 ? 8.596 -8.963 56.067 1.00 10.99 125 ALA B C 1
ATOM 2604 O O . ALA B 1 141 ? 8.675 -10.144 55.730 1.00 10.37 125 ALA B O 1
ATOM 2606 N N . ALA B 1 142 ? 8.783 -8.569 57.316 1.00 11.19 126 ALA B N 1
ATOM 2607 C CA . ALA B 1 142 ? 9.105 -9.550 58.368 1.00 12.02 126 ALA B CA 1
ATOM 2608 C C . ALA B 1 142 ? 8.023 -10.625 58.512 1.00 12.29 126 ALA B C 1
ATOM 2609 O O . ALA B 1 142 ? 8.316 -11.776 58.841 1.00 12.43 126 ALA B O 1
ATOM 2611 N N . HIS B 1 143 ? 6.785 -10.267 58.235 1.00 12.67 127 HIS B N 1
ATOM 2612 C CA . HIS B 1 143 ? 5.707 -11.247 58.334 1.00 13.38 127 HIS B CA 1
ATOM 2613 C C . HIS B 1 143 ? 5.789 -12.314 57.270 1.00 13.43 127 HIS B C 1
ATOM 2614 O O . HIS B 1 143 ? 5.105 -13.336 57.369 1.00 14.23 127 HIS B O 1
ATOM 2621 N N . HIS B 1 144 ? 6.600 -12.062 56.260 1.00 12.96 128 HIS B N 1
ATOM 2622 C CA . HIS B 1 144 ? 6.863 -12.988 55.180 1.00 13.18 128 HIS B CA 1
ATOM 2623 C C . HIS B 1 144 ? 8.283 -13.518 55.257 1.00 13.16 128 HIS B C 1
ATOM 2624 O O . HIS B 1 144 ? 8.768 -14.088 54.301 1.00 13.17 128 HIS B O 1
ATOM 2631 N N . ASP B 1 145 ? 8.962 -13.328 56.387 1.00 12.77 129 ASP B N 1
ATOM 2632 C CA . ASP B 1 145 ? 10.351 -13.764 56.551 1.00 12.87 129 ASP B CA 1
ATOM 2633 C C . ASP B 1 145 ? 11.285 -13.187 55.474 1.00 11.98 129 ASP B C 1
ATOM 2634 O O . ASP B 1 145 ? 12.145 -13.898 54.938 1.00 12.58 129 ASP B O 1
ATOM 2639 N N . LEU B 1 146 ? 11.097 -11.910 55.177 1.00 11.00 130 LEU B N 1
ATOM 2640 C CA . LEU B 1 146 ? 11.981 -11.170 54.275 1.00 10.90 130 LEU B CA 1
ATOM 2641 C C . LEU B 1 146 ? 12.601 -10.030 55.049 1.00 11.15 130 LEU B C 1
ATOM 2642 O O . LEU B 1 146 ? 11.921 -9.375 55.824 1.00 11.23 130 LEU B O 1
ATOM 2647 N N . ARG B 1 147 ? 13.884 -9.769 54.812 1.00 10.67 131 ARG B N 1
ATOM 2648 C CA . ARG B 1 147 ? 14.557 -8.664 55.463 1.00 11.40 131 ARG B CA 1
ATOM 2649 C C . ARG B 1 147 ? 15.512 -8.004 54.489 1.00 11.77 131 ARG B C 1
ATOM 2650 O O . ARG B 1 147 ? 15.855 -8.596 53.482 1.00 10.52 131 ARG B O 1
ATOM 2658 N N . CYS B 1 148 ? 15.920 -6.774 54.817 1.00 11.84 132 CYS B N 1
ATOM 2659 C CA . CYS B 1 148 ? 16.922 -6.091 54.046 1.00 12.71 132 CYS B CA 1
ATOM 2660 C C . CYS B 1 148 ? 18.207 -6.131 54.862 1.00 13.62 132 CYS B C 1
ATOM 2661 O O . CYS B 1 148 ? 18.250 -6.751 55.908 1.00 14.58 132 CYS B O 1
ATOM 2664 N N . ARG B 1 149 ? 19.274 -5.508 54.378 1.00 14.21 133 ARG B N 1
ATOM 2665 C CA . ARG B 1 149 ? 20.571 -5.672 55.042 1.00 16.74 133 ARG B CA 1
ATOM 2666 C C . ARG B 1 149 ? 20.805 -4.706 56.177 1.00 16.74 133 ARG B C 1
ATOM 2667 O O . ARG B 1 149 ? 21.712 -4.900 56.966 1.00 19.60 133 ARG B O 1
ATOM 2675 N N . TRP B 1 150 ? 19.951 -3.695 56.308 1.00 15.69 134 TRP B N 1
ATOM 2676 C CA . TRP B 1 150 ? 20.236 -2.621 57.217 1.00 16.18 134 TRP B CA 1
ATOM 2677 C C . TRP B 1 150 ? 19.599 -2.745 58.585 1.00 16.43 134 TRP B C 1
ATOM 2678 O O . TRP B 1 150 ? 18.519 -3.303 58.711 1.00 15.86 134 TRP B O 1
ATOM 2689 N N . PRO B 1 151 ? 20.281 -2.214 59.611 1.00 18.43 135 PRO B N 1
ATOM 2690 C CA . PRO B 1 151 ? 19.721 -2.294 60.951 1.00 19.75 135 PRO B CA 1
ATOM 2691 C C . PRO B 1 151 ? 18.494 -1.430 61.181 1.00 19.07 135 PRO B C 1
ATOM 2692 O O . PRO B 1 151 ? 18.321 -0.388 60.537 1.00 20.04 135 PRO B O 1
ATOM 2696 N N . GLY B 1 152 ? 17.645 -1.872 62.102 1.00 19.44 136 GLY B N 1
ATOM 2697 C CA . GLY B 1 152 ? 16.481 -1.115 62.510 1.00 20.85 136 GLY B CA 1
ATOM 2698 C C . GLY B 1 152 ? 15.398 -0.970 61.489 1.00 21.36 136 GLY B C 1
ATOM 2699 O O . GLY B 1 152 ? 14.647 -0.004 61.527 1.00 25.56 136 GLY B O 1
ATOM 2700 N N . THR B 1 153 ? 15.337 -1.911 60.558 1.00 19.14 137 THR B N 1
ATOM 2701 C CA . THR B 1 153 ? 14.368 -1.861 59.493 1.00 17.72 137 THR B CA 1
ATOM 2702 C C . THR B 1 153 ? 13.243 -2.877 59.592 1.00 17.49 137 THR B C 1
ATOM 2703 O O . THR B 1 153 ? 12.421 -2.955 58.693 1.00 16.05 137 THR B O 1
ATOM 2707 N N A GLU B 1 154 ? 13.182 -3.673 60.657 0.50 17.79 138 GLU B N 1
ATOM 2708 N N B GLU B 1 154 ? 13.188 -3.639 60.683 0.50 18.31 138 GLU B N 1
ATOM 2709 C CA A GLU B 1 154 ? 12.114 -4.670 60.740 0.50 18.42 138 GLU B CA 1
ATOM 2710 C CA B GLU B 1 154 ? 12.135 -4.631 60.836 0.50 19.35 138 GLU B CA 1
ATOM 2711 C C A GLU B 1 154 ? 10.706 -4.043 60.783 0.50 17.85 138 GLU B C 1
ATOM 2712 C C B GLU B 1 154 ? 10.735 -4.021 60.748 0.50 18.27 138 GLU B C 1
ATOM 2713 O O A GLU B 1 154 ? 9.737 -4.708 60.446 0.50 18.48 138 GLU B O 1
ATOM 2714 O O B GLU B 1 154 ? 9.811 -4.663 60.281 0.50 18.73 138 GLU B O 1
ATOM 2725 N N . SER B 1 155 ? 10.585 -2.773 61.168 1.00 18.52 139 SER B N 1
ATOM 2726 C CA . SER B 1 155 ? 9.260 -2.126 61.158 1.00 19.86 139 SER B CA 1
ATOM 2727 C C . SER B 1 155 ? 8.961 -1.329 59.906 1.00 18.73 139 SER B C 1
ATOM 2728 O O . SER B 1 155 ? 7.809 -0.916 59.713 1.00 22.60 139 SER B O 1
ATOM 2731 N N . ALA B 1 156 ? 9.974 -1.101 59.066 1.00 15.91 140 ALA B N 1
ATOM 2732 C CA . ALA B 1 156 ? 9.825 -0.266 57.852 1.00 14.54 140 ALA B CA 1
ATOM 2733 C C . ALA B 1 156 ? 10.021 -1.014 56.543 1.00 12.60 140 ALA B C 1
ATOM 2734 O O . ALA B 1 156 ? 9.643 -0.502 55.492 1.00 12.88 140 ALA B O 1
ATOM 2736 N N . PHE B 1 157 ? 10.644 -2.190 56.576 1.00 11.19 141 PHE B N 1
ATOM 2737 C CA . PHE B 1 157 ? 10.849 -2.922 55.313 1.00 9.81 141 PHE B CA 1
ATOM 2738 C C . PHE B 1 157 ? 9.552 -3.609 54.963 1.00 9.41 141 PHE B C 1
ATOM 2739 O O . PHE B 1 157 ? 8.979 -4.341 55.783 1.00 10.04 141 PHE B O 1
ATOM 2747 N N . GLN B 1 158 ? 9.066 -3.329 53.752 1.00 8.99 142 GLN B N 1
ATOM 2748 C CA . GLN B 1 158 ? 7.737 -3.777 53.316 1.00 9.12 142 GLN B CA 1
ATOM 2749 C C . GLN B 1 158 ? 7.753 -4.341 51.902 1.00 9.02 142 GLN B C 1
ATOM 2750 O O . GLN B 1 158 ? 8.697 -4.135 51.142 1.00 9.20 142 GLN B O 1
ATOM 2756 N N . VAL B 1 159 ? 6.698 -5.073 51.550 1.00 9.42 143 VAL B N 1
ATOM 2757 C CA . VAL B 1 159 ? 6.642 -5.765 50.272 1.00 9.75 143 VAL B CA 1
ATOM 2758 C C . VAL B 1 159 ? 5.192 -5.734 49.746 1.00 9.39 143 VAL B C 1
ATOM 2759 O O . VAL B 1 159 ? 4.232 -5.719 50.527 1.00 11.16 143 VAL B O 1
ATOM 2763 N N . HIS B 1 160 ? 5.063 -5.671 48.424 1.00 10.66 144 HIS B N 1
ATOM 2764 C CA . HIS B 1 160 ? 3.795 -5.692 47.724 1.00 10.87 144 HIS B CA 1
ATOM 2765 C C . HIS B 1 160 ? 3.978 -6.709 46.580 1.00 11.48 144 HIS B C 1
ATOM 2766 O O . HIS B 1 160 ? 4.737 -6.486 45.648 1.00 9.77 144 HIS B O 1
ATOM 2773 N N . ARG B 1 161 ? 3.253 -7.807 46.649 1.00 12.35 145 ARG B N 1
ATOM 2774 C CA . ARG B 1 161 ? 3.294 -8.781 45.588 1.00 14.18 145 ARG B CA 1
ATOM 2775 C C . ARG B 1 161 ? 2.638 -8.211 44.351 1.00 13.96 145 ARG B C 1
ATOM 2776 O O . ARG B 1 161 ? 1.780 -7.332 44.458 1.00 13.85 145 ARG B O 1
ATOM 2784 N N . LEU B 1 162 ? 3.030 -8.707 43.174 1.00 13.80 146 LEU B N 1
ATOM 2785 C CA . LEU B 1 162 ? 2.398 -8.342 41.926 1.00 15.94 146 LEU B CA 1
ATOM 2786 C C . LEU B 1 162 ? 1.592 -9.551 41.388 1.00 19.08 146 LEU B C 1
ATOM 2787 O O . LEU B 1 162 ? 0.787 -9.424 40.469 1.00 19.35 146 LEU B O 1
ATOM 2792 N N . ALA B 1 163 ? 1.802 -10.711 41.999 1.00 21.83 147 ALA B N 1
ATOM 2793 C CA . ALA B 1 163 ? 1.075 -11.927 41.693 1.00 22.39 147 ALA B CA 1
ATOM 2794 C C . ALA B 1 163 ? 0.663 -12.506 43.045 1.00 22.78 147 ALA B C 1
ATOM 2795 O O . ALA B 1 163 ? 1.408 -12.394 44.013 1.00 23.76 147 ALA B O 1
ATOM 2797 N N . ASP B 1 164 ? -0.517 -13.116 43.114 1.00 23.91 148 ASP B N 1
ATOM 2798 C CA . ASP B 1 164 ? -1.071 -13.586 44.360 1.00 24.18 148 ASP B CA 1
ATOM 2799 C C . ASP B 1 164 ? -0.113 -14.498 45.162 1.00 23.45 148 ASP B C 1
ATOM 2800 O O . ASP B 1 164 ? -0.053 -14.450 46.407 1.00 24.96 148 ASP B O 1
ATOM 2805 N N . ASP B 1 165 ? 0.647 -15.313 44.450 1.00 22.59 149 ASP B N 1
ATOM 2806 C CA . ASP B 1 165 ? 1.526 -16.287 45.083 1.00 22.25 149 ASP B CA 1
ATOM 2807 C C . ASP B 1 165 ? 2.994 -15.926 45.005 1.00 19.35 149 ASP B C 1
ATOM 2808 O O . ASP B 1 165 ? 3.836 -16.773 45.272 1.00 18.17 149 ASP B O 1
ATOM 2813 N N . ALA B 1 166 ? 3.328 -14.691 44.671 1.00 16.16 150 ALA B N 1
ATOM 2814 C CA . ALA B 1 166 ? 4.737 -14.339 44.430 1.00 16.97 150 ALA B CA 1
ATOM 2815 C C . ALA B 1 166 ? 5.669 -14.428 45.639 1.00 15.53 150 ALA B C 1
ATOM 2816 O O . ALA B 1 166 ? 6.878 -14.585 45.483 1.00 15.91 150 ALA B O 1
ATOM 2818 N N . LEU B 1 167 ? 5.108 -14.321 46.835 1.00 15.26 151 LEU B N 1
ATOM 2819 C CA . LEU B 1 167 ? 5.907 -14.330 48.057 1.00 15.30 151 LEU B CA 1
ATOM 2820 C C . LEU B 1 167 ? 5.986 -15.697 48.692 1.00 16.24 151 LEU B C 1
ATOM 2821 O O . LEU B 1 167 ? 6.848 -15.942 49.525 1.00 16.76 151 LEU B O 1
ATOM 2826 N N A ASN B 1 168 ? 5.099 -16.599 48.300 0.50 17.33 152 ASN B N 1
ATOM 2827 N N B ASN B 1 168 ? 5.101 -16.595 48.282 0.50 17.08 152 ASN B N 1
ATOM 2828 C CA A ASN B 1 168 ? 5.053 -17.915 48.928 0.50 19.15 152 ASN B CA 1
ATOM 2829 C CA B ASN B 1 168 ? 5.021 -17.919 48.887 0.50 18.86 152 ASN B CA 1
ATOM 2830 C C A ASN B 1 168 ? 6.269 -18.741 48.603 0.50 18.73 152 ASN B C 1
ATOM 2831 C C B ASN B 1 168 ? 6.281 -18.719 48.597 0.50 18.53 152 ASN B C 1
ATOM 2832 O O A ASN B 1 168 ? 6.555 -19.008 47.442 0.50 19.90 152 ASN B O 1
ATOM 2833 O O B ASN B 1 168 ? 6.618 -18.933 47.438 0.50 19.53 152 ASN B O 1
ATOM 2842 N N . GLY B 1 169 ? 6.999 -19.109 49.652 1.00 18.49 153 GLY B N 1
ATOM 2843 C CA . GLY B 1 169 ? 8.233 -19.876 49.525 1.00 18.57 153 GLY B CA 1
ATOM 2844 C C . GLY B 1 169 ? 9.492 -19.051 49.294 1.00 17.74 153 GLY B C 1
ATOM 2845 O O . GLY B 1 169 ? 10.577 -19.605 49.166 1.00 20.36 153 GLY B O 1
ATOM 2846 N N . VAL B 1 170 ? 9.357 -17.729 49.261 1.00 15.38 154 VAL B N 1
ATOM 2847 C CA . VAL B 1 170 ? 10.467 -16.825 49.005 1.00 16.04 154 VAL B CA 1
ATOM 2848 C C . VAL B 1 170 ? 10.755 -16.097 50.304 1.00 15.75 154 VAL B C 1
ATOM 2849 O O . VAL B 1 170 ? 9.924 -15.314 50.759 1.00 15.57 154 VAL B O 1
ATOM 2853 N N . THR B 1 171 ? 11.939 -16.337 50.860 1.00 15.58 155 THR B N 1
ATOM 2854 C CA . THR B 1 171 ? 12.317 -15.793 52.147 1.00 15.38 155 THR B CA 1
ATOM 2855 C C . THR B 1 171 ? 13.788 -15.421 52.152 1.00 14.79 155 THR B C 1
ATOM 2856 O O . THR B 1 171 ? 14.553 -15.819 51.260 1.00 15.45 155 THR B O 1
ATOM 2860 N N . GLY B 1 172 ? 14.187 -14.681 53.179 1.00 13.70 156 GLY B N 1
ATOM 2861 C CA . GLY B 1 172 ? 15.584 -14.354 53.399 1.00 13.29 156 GLY B CA 1
ATOM 2862 C C . GLY B 1 172 ? 15.969 -12.925 53.081 1.00 12.27 156 GLY B C 1
ATOM 2863 O O . GLY B 1 172 ? 15.161 -12.016 53.176 1.00 11.49 156 GLY B O 1
ATOM 2864 N N . LEU B 1 173 ? 17.239 -12.737 52.730 1.00 12.62 157 LEU B N 1
ATOM 2865 C CA . LEU B 1 173 ? 17.796 -11.420 52.519 1.00 12.34 157 LEU B CA 1
ATOM 2866 C C . LEU B 1 173 ? 17.535 -10.854 51.140 1.00 12.03 157 LEU B C 1
ATOM 2867 O O . LEU B 1 173 ? 17.897 -11.451 50.112 1.00 13.53 157 LEU B O 1
ATOM 2872 N N . VAL B 1 174 ? 16.868 -9.706 51.115 1.00 10.75 158 VAL B N 1
ATOM 2873 C CA . VAL B 1 174 ? 16.611 -8.973 49.890 1.00 10.73 158 VAL B CA 1
ATOM 2874 C C . VAL B 1 174 ? 17.728 -7.941 49.767 1.00 11.45 158 VAL B C 1
ATOM 2875 O O . VAL B 1 174 ? 17.888 -7.106 50.638 1.00 12.12 158 VAL B O 1
ATOM 2879 N N A GLU B 1 175 ? 18.466 -8.006 48.661 0.50 11.61 159 GLU B N 1
ATOM 2880 N N B GLU B 1 175 ? 18.537 -8.036 48.705 0.50 11.65 159 GLU B N 1
ATOM 2881 C CA A GLU B 1 175 ? 19.563 -7.103 48.448 0.50 12.24 159 GLU B CA 1
ATOM 2882 C CA B GLU B 1 175 ? 19.647 -7.102 48.502 0.50 12.32 159 GLU B CA 1
ATOM 2883 C C A GLU B 1 175 ? 19.274 -6.105 47.341 0.50 11.12 159 GLU B C 1
ATOM 2884 C C B GLU B 1 175 ? 19.365 -6.125 47.350 0.50 11.27 159 GLU B C 1
ATOM 2885 O O A GLU B 1 175 ? 18.812 -6.465 46.229 0.50 11.30 159 GLU B O 1
ATOM 2886 O O B GLU B 1 175 ? 19.011 -6.523 46.217 0.50 11.78 159 GLU B O 1
ATOM 2897 N N . TYR B 1 176 ? 19.544 -4.843 47.660 1.00 12.51 160 TYR B N 1
ATOM 2898 C CA . TYR B 1 176 ? 19.402 -3.770 46.708 1.00 11.15 160 TYR B CA 1
ATOM 2899 C C . TYR B 1 176 ? 20.763 -3.583 46.043 1.00 10.71 160 TYR B C 1
ATOM 2900 O O . TYR B 1 176 ? 21.767 -4.176 46.492 1.00 12.11 160 TYR B O 1
ATOM 2909 N N . HIS B 1 177 ? 20.798 -2.822 44.950 1.00 10.39 161 HIS B N 1
ATOM 2910 C CA . HIS B 1 177 ? 22.076 -2.483 44.332 1.00 11.10 161 HIS B CA 1
ATOM 2911 C C . HIS B 1 177 ? 22.962 -1.759 45.368 1.00 10.72 161 HIS B C 1
ATOM 2912 O O . HIS B 1 177 ? 22.462 -1.091 46.296 1.00 10.52 161 HIS B O 1
ATOM 2919 N N A GLU B 1 178 ? 24.268 -1.898 45.234 0.50 11.23 162 GLU B N 1
ATOM 2920 N N B GLU B 1 178 ? 24.274 -1.906 45.187 0.50 11.90 162 GLU B N 1
ATOM 2921 C CA A GLU B 1 178 ? 25.169 -1.281 46.184 0.50 11.43 162 GLU B CA 1
ATOM 2922 C CA B GLU B 1 178 ? 25.299 -1.328 46.058 0.50 12.78 162 GLU B CA 1
ATOM 2923 C C A GLU B 1 178 ? 25.050 0.237 46.246 0.50 11.09 162 GLU B C 1
ATOM 2924 C C B GLU B 1 178 ? 25.163 0.216 46.171 0.50 11.88 162 GLU B C 1
ATOM 2925 O O A GLU B 1 178 ? 25.427 0.861 47.260 0.50 10.69 162 GLU B O 1
ATOM 2926 O O B GLU B 1 178 ? 25.618 0.823 47.156 0.50 11.66 162 GLU B O 1
ATOM 2937 N N . HIS B 1 179 ? 24.492 0.847 45.204 1.00 11.09 163 HIS B N 1
ATOM 2938 C CA . HIS B 1 179 ? 24.280 2.306 45.227 1.00 11.28 163 HIS B CA 1
ATOM 2939 C C . HIS B 1 179 ? 23.423 2.744 46.399 1.00 10.70 163 HIS B C 1
ATOM 2940 O O . HIS B 1 179 ? 23.494 3.896 46.836 1.00 11.11 163 HIS B O 1
ATOM 2947 N N . PHE B 1 180 ? 22.643 1.821 46.961 1.00 9.87 164 PHE B N 1
ATOM 2948 C CA . PHE B 1 180 ? 21.843 2.117 48.152 1.00 9.97 164 PHE B CA 1
ATOM 2949 C C . PHE B 1 180 ? 22.614 2.158 49.462 1.00 10.79 164 PHE B C 1
ATOM 2950 O O . PHE B 1 180 ? 22.048 2.557 50.470 1.00 11.76 164 PHE B O 1
ATOM 2958 N N A ASN B 1 181 ? 23.888 1.773 49.425 0.70 11.69 165 ASN B N 1
ATOM 2959 N N B ASN B 1 181 ? 23.887 1.774 49.476 0.30 11.47 165 ASN B N 1
ATOM 2960 C CA A ASN B 1 181 ? 24.717 1.753 50.620 0.70 12.66 165 ASN B CA 1
ATOM 2961 C CA B ASN B 1 181 ? 24.613 1.711 50.750 0.30 12.15 165 ASN B CA 1
ATOM 2962 C C A ASN B 1 181 ? 25.356 3.120 50.868 0.70 12.75 165 ASN B C 1
ATOM 2963 C C B ASN B 1 181 ? 25.084 3.058 51.322 0.30 12.38 165 ASN B C 1
ATOM 2964 O O A ASN B 1 181 ? 26.580 3.241 50.988 0.70 14.57 165 ASN B O 1
ATOM 2965 O O B ASN B 1 181 ? 25.866 3.087 52.260 0.30 13.30 165 ASN B O 1
ATOM 2974 N N . ARG B 1 182 ? 24.524 4.147 50.816 1.00 12.38 166 ARG B N 1
ATOM 2975 C CA . ARG B 1 182 ? 24.895 5.504 51.175 1.00 12.59 166 ARG B CA 1
ATOM 2976 C C . ARG B 1 182 ? 24.055 5.917 52.378 1.00 12.47 166 ARG B C 1
ATOM 2977 O O . ARG B 1 182 ? 23.008 5.312 52.657 1.00 13.34 166 ARG B O 1
ATOM 2985 N N . PHE B 1 183 ? 24.468 6.990 53.036 1.00 11.99 167 PHE B N 1
ATOM 2986 C CA . PHE B 1 183 ? 23.820 7.456 54.251 1.00 12.51 167 PHE B CA 1
ATOM 2987 C C . PHE B 1 183 ? 22.697 8.441 54.012 1.00 13.13 167 PHE B C 1
ATOM 2988 O O . PHE B 1 183 ? 22.726 9.245 53.068 1.00 13.91 167 PHE B O 1
ATOM 2996 N N . GLY B 1 184 ? 21.692 8.360 54.863 1.00 13.48 168 GLY B N 1
ATOM 2997 C CA . GLY B 1 184 ? 20.664 9.345 54.892 1.00 14.22 168 GLY B CA 1
ATOM 2998 C C . GLY B 1 184 ? 19.421 9.153 54.078 1.00 13.89 168 GLY B C 1
ATOM 2999 O O . GLY B 1 184 ? 18.613 10.075 54.050 1.00 15.73 168 GLY B O 1
ATOM 3000 N N . LEU B 1 185 ? 19.272 8.011 53.395 1.00 13.04 169 LEU B N 1
ATOM 3001 C CA . LEU B 1 185 ? 18.055 7.742 52.638 1.00 13.86 169 LEU B CA 1
ATOM 3002 C C . LEU B 1 185 ? 16.866 7.569 53.578 1.00 16.08 169 LEU B C 1
ATOM 3003 O O . LEU B 1 185 ? 17.001 7.069 54.697 1.00 15.47 169 LEU B O 1
ATOM 3008 N N A CYS B 1 186 ? 15.707 8.032 53.119 0.70 17.45 170 CYS B N 1
ATOM 3009 N N B CYS B 1 186 ? 15.696 7.992 53.111 0.30 17.98 170 CYS B N 1
ATOM 3010 C CA A CYS B 1 186 ? 14.454 7.928 53.861 0.70 19.72 170 CYS B CA 1
ATOM 3011 C CA B CYS B 1 186 ? 14.476 7.856 53.889 0.30 20.52 170 CYS B CA 1
ATOM 3012 C C A CYS B 1 186 ? 14.155 6.464 54.230 0.70 20.38 170 CYS B C 1
ATOM 3013 C C B CYS B 1 186 ? 14.210 6.421 54.261 0.30 20.73 170 CYS B C 1
ATOM 3014 O O A CYS B 1 186 ? 14.355 5.556 53.428 0.70 22.14 170 CYS B O 1
ATOM 3015 O O B CYS B 1 186 ? 14.484 5.494 53.501 0.30 20.79 170 CYS B O 1
ATOM 3020 N N . GLY B 1 187 ? 13.688 6.234 55.462 1.00 21.94 171 GLY B N 1
ATOM 3021 C CA . GLY B 1 187 ? 13.389 4.901 55.936 1.00 23.49 171 GLY B CA 1
ATOM 3022 C C . GLY B 1 187 ? 14.561 4.177 56.572 1.00 23.07 171 GLY B C 1
ATOM 3023 O O . GLY B 1 187 ? 14.369 3.132 57.180 1.00 27.25 171 GLY B O 1
ATOM 3024 N N . ARG B 1 188 ? 15.774 4.726 56.457 1.00 22.74 172 ARG B N 1
ATOM 3025 C CA . ARG B 1 188 ? 16.966 4.113 57.052 1.00 22.87 172 ARG B CA 1
ATOM 3026 C C . ARG B 1 188 ? 17.292 4.727 58.411 1.00 26.73 172 ARG B C 1
ATOM 3027 O O . ARG B 1 188 ? 18.078 4.182 59.196 1.00 29.12 172 ARG B O 1
#

B-factor: mean 18.03, std 9.68, range [4.85, 83.03]

Foldseek 3Di:
DDDDDDFFWDKDWDDDVCLVLVQVQCCVFAPHSLQSQLVVVCVVVVFFPTKMFTAGPVRRGFWIKTWGFKAAVPHGQQEIEIDDTGGHPVCPPVCVSLVRVVVVLVVSLVVPHWKYKYAAQCVPVVVNPWDQVVVLQEDEDDPPGSRGITMHTSDPCSSPPGHHYIYGPCSVVDPDGHRD/DWDWQDDPVAIKIKDWDDDVCLVLVQVQCCVFAPHSLQSQLVVVCVVVVFFPTKIFIAGPVRRTFWIKTWGFKAFVNHGQLEIEIDDTGGHPSDPPSCPSLVRVVVVLVVSLVVPGWKYKYAAQCVPCVVNPWDQVVVLQEDEDDPPGSRGITMHTSDPCSSPPGHHYIYGPPSPPDPDGHRD

CATH classification: 3.40.630.30

Radius of gyration: 22.48 Å; Cα contacts (8 Å, |Δi|>4): 763; chains: 2; bounding box: 60×57×64 Å

Sequence (363 aa):
HHTDPALRALIRVEIPIDAPGIDALLRRRSFEESDAEAKLVHDLREDGFLTLGLVATDDEGQVIGYVAFSPVDVQGEEDLQWVGMAPLAVDEKYRGQGLARQLVYEEGLDSLNEEFGYAAVVTLGDPALYSRFGFEELAAHHDLRCRWPGTESAFQVHRLADDALNGVTGLVEEYHEHFNRFGLCCGRHHHHHTDPALRALIRVEIIPIDAPGIDALLRRRSFESDAEAKLVHDLREDGFLLTLGLVATDDEGQVIGYVAFSPVDVQGEDLQWVGMAPLAVDEKKYRGQGLLARQQLVYEGLDSLNEEFGYAAVVTLGDPALYSRFGFEELAAHHDLRCRWPGTEESAFQVHRLADDALNNGVTGLVEEYHEEHFNNRFGLCCGR

Secondary structure (DSSP, 8-state):
---PPPP--EEEE--GGGHHHHHHHHHHHSSSTHHHHHHHHHHHHT---EEEEEE-TT--EEEEEEEEEEEETTEEEEEEEEEEEEE-GGGTTSSHHHHHHHHHHHHHHHTT--EEEEES-HHHHGGGT-EEGGGGTEE-SSTT-TTTEEEEESSTTTTTT--EEEE--GGG-STT-TT-/--EEEEETTEEEEEEE--GGGHHHHHHHHHHHSSSTHHHHHHHHHHHHT---EEEEEE-TT--EEEEEEEEEEEETTEEEEEEEEEEEEE-GGGTTSSHHHHHHHHHHHHHHHTT--EEEEES-HHHHGGGT-EEGGGGTEE-SSTT-TTTEEEEESSTTTTTT--EEEE--GGG-STT-TT-

Nearest PDB structures (foldseek):
  4rs2-assembly1_A  TM=9.722E-01  e=4.281E-38  Escherichia coli str. K-12 substr. MG1655
  4zbg-assembly1_A  TM=8.648E-01  e=3.395E-14  Brucella abortus str. 2308 A
  1wk4-assembly1_A  TM=6.529E-01  e=2.361E-06  Thermus thermophilus HB8
  8g0l-assembly1_A  TM=5.603E-01  e=6.437E-05  Homo sapiens
  1vkc-assembly1_A  TM=6.787E-01  e=1.215E-03  Pyrococcus furiosus